Protein AF-A0ABD2PWR6-F1 (afdb_monomer)

Foldseek 3Di:
DAPVVVCVLLVADPQQFAAPVVLVVQCVVPPWLAAPPPPPPPLVVVLVVLCVQLQNVLLLVVLVVCVVLPVPVVSVVSVVLSVVLSVVQSVLQVVLVVVVVPPQDFFDWWGHRNDIDRDGLRSDGFRTKDKDDAFTFDSAKWQFQ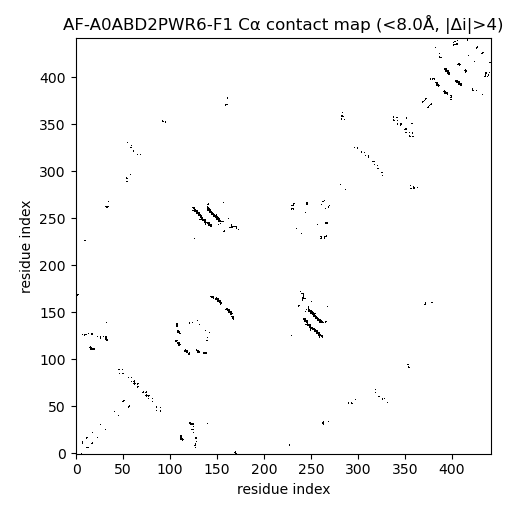FWDQWWWACCVPPVDLGTAGADNDDDDDDDPPPPPPPPPDDDDDDDDDDDDDDDDPVPPPPPPDDDDDDDDDPDPDPDDSDSDQDAEPPDDPNRCRRMRAGGIGTHDTMTMTGHRGGACRGPVNVVVVVVVVDDDDDAPVRVVVSVVSVVLVVVLVVQLVVLVVVCVVVVDDSPPRNVVSRPSCPSVVLQVVLVVLQVVCVVVVRHDSRSSVSVNVVPDPDDDFDVRVTVAVSADADQWDQFPVRWIWGWDDHHPDLPDIFIAGPPGDGDQQVVDPRSVVCVVVVVHPVSSHPPVVD

Structure (mmCIF, N/CA/C/O backbone):
data_AF-A0ABD2PWR6-F1
#
_entry.id   AF-A0ABD2PWR6-F1
#
loop_
_atom_site.group_PDB
_atom_site.id
_atom_site.type_symbol
_atom_site.label_atom_id
_atom_site.label_alt_id
_atom_site.label_comp_id
_atom_site.label_asym_id
_atom_site.label_entity_id
_atom_site.label_seq_id
_atom_site.pdbx_PDB_ins_code
_atom_site.Cartn_x
_atom_site.Cartn_y
_atom_site.Cartn_z
_atom_site.occupancy
_atom_site.B_iso_or_equiv
_atom_site.auth_seq_id
_atom_site.auth_comp_id
_atom_site.auth_asym_id
_atom_site.auth_atom_id
_atom_site.pdbx_PDB_model_num
ATOM 1 N N . MET A 1 1 ? 3.244 -17.817 -21.883 1.00 71.00 1 MET A N 1
ATOM 2 C CA . MET A 1 1 ? 2.394 -18.194 -23.034 1.00 71.00 1 MET A CA 1
ATOM 3 C C . MET A 1 1 ? 2.859 -17.439 -24.273 1.00 71.00 1 MET A C 1
ATOM 5 O O . MET A 1 1 ? 3.332 -16.309 -24.128 1.00 71.00 1 MET A O 1
ATOM 9 N N . GLU A 1 2 ? 2.781 -18.063 -25.450 1.00 84.00 2 GLU A N 1
ATOM 10 C CA . GLU A 1 2 ? 2.978 -17.372 -26.733 1.00 84.00 2 GLU A CA 1
ATOM 11 C C . GLU A 1 2 ? 1.879 -16.329 -26.954 1.00 84.00 2 GLU A C 1
ATOM 13 O O . GLU A 1 2 ? 0.750 -16.503 -26.493 1.00 84.00 2 GLU A O 1
ATOM 18 N N . VAL A 1 3 ? 2.227 -15.233 -27.629 1.00 85.12 3 VAL A N 1
ATOM 19 C CA . VAL A 1 3 ? 1.321 -14.093 -27.831 1.00 85.12 3 VAL A CA 1
ATOM 20 C C . VAL A 1 3 ? 0.128 -14.484 -28.699 1.00 85.12 3 VAL A C 1
ATOM 22 O O . VAL A 1 3 ? -0.995 -14.136 -28.363 1.00 85.12 3 VAL A O 1
ATOM 25 N N . GLU A 1 4 ? 0.343 -15.238 -29.776 1.00 85.25 4 GLU A N 1
ATOM 26 C CA . GLU A 1 4 ? -0.730 -15.624 -30.702 1.00 85.25 4 GLU A CA 1
ATOM 27 C C . GLU A 1 4 ? -1.814 -16.441 -29.997 1.00 85.25 4 GLU A C 1
ATOM 29 O O . GLU A 1 4 ? -3.000 -16.137 -30.103 1.00 85.25 4 GLU A O 1
ATOM 34 N N . LYS A 1 5 ? -1.392 -17.410 -29.178 1.00 85.31 5 LYS A N 1
ATOM 35 C CA . LYS A 1 5 ? -2.297 -18.231 -28.370 1.00 85.31 5 LYS A CA 1
ATOM 36 C C . LYS A 1 5 ? -3.044 -17.404 -27.314 1.00 85.31 5 LYS A C 1
ATOM 38 O O . LYS A 1 5 ? -4.180 -17.713 -26.968 1.00 85.31 5 LYS A O 1
ATOM 43 N N . LEU A 1 6 ? -2.399 -16.374 -26.767 1.00 85.38 6 LEU A N 1
ATOM 44 C CA . LEU A 1 6 ? -3.029 -15.462 -25.813 1.00 85.38 6 LEU A CA 1
ATOM 45 C C . LEU A 1 6 ? -4.101 -14.602 -26.493 1.00 85.38 6 LEU A C 1
ATOM 47 O O . LEU A 1 6 ? -5.206 -14.467 -25.977 1.00 85.38 6 LEU A O 1
ATOM 51 N N . LEU A 1 7 ? -3.778 -14.032 -27.651 1.00 85.88 7 LEU A N 1
ATOM 52 C CA . LEU A 1 7 ? -4.695 -13.202 -28.426 1.00 85.88 7 LEU A CA 1
ATOM 53 C C . LEU A 1 7 ? -5.899 -14.003 -28.924 1.00 85.88 7 LEU A C 1
ATOM 55 O O . LEU A 1 7 ? -7.017 -13.497 -28.872 1.00 85.88 7 LEU A O 1
ATOM 59 N N . SER A 1 8 ? -5.696 -15.265 -29.324 1.00 85.81 8 SER A N 1
ATOM 60 C CA . SER A 1 8 ? -6.804 -16.156 -29.673 1.00 85.81 8 SER A CA 1
ATOM 61 C C . SER A 1 8 ? -7.697 -16.450 -28.468 1.00 85.81 8 SER A C 1
ATOM 63 O O . SER A 1 8 ? -8.913 -16.394 -28.596 1.00 85.81 8 SER A O 1
ATOM 65 N N . GLN A 1 9 ? -7.111 -16.696 -27.289 1.00 85.88 9 GLN A N 1
ATOM 66 C CA . GLN A 1 9 ? -7.873 -16.950 -26.061 1.00 85.88 9 GLN A CA 1
ATOM 67 C C . GLN A 1 9 ? -8.667 -15.719 -25.598 1.00 85.88 9 GLN A C 1
ATOM 69 O O . GLN A 1 9 ? -9.780 -15.852 -25.103 1.00 85.88 9 GLN A O 1
ATOM 74 N N . LEU A 1 10 ? -8.111 -14.517 -25.767 1.00 83.19 10 LEU A N 1
ATOM 75 C CA . LEU A 1 10 ? -8.797 -13.264 -25.442 1.00 83.19 10 LEU A CA 1
ATOM 76 C C . LEU A 1 10 ? -9.732 -12.784 -26.564 1.00 83.19 10 LEU A C 1
ATOM 78 O O . LEU A 1 10 ? -10.417 -11.779 -26.369 1.00 83.19 10 LEU A O 1
ATOM 82 N N . GLN A 1 11 ? -9.765 -13.477 -27.708 1.00 86.06 11 GLN A N 1
ATOM 83 C CA . GLN A 1 11 ? -10.518 -13.112 -28.912 1.00 86.06 11 GLN A CA 1
ATOM 84 C C . GLN A 1 11 ? -10.215 -11.680 -29.399 1.00 86.06 11 GLN A C 1
ATOM 86 O O . GLN A 1 11 ? -11.121 -10.910 -29.715 1.00 86.06 11 GLN A O 1
ATOM 91 N N . VAL A 1 12 ? -8.930 -11.300 -29.441 1.00 86.12 12 VAL A N 1
ATOM 92 C CA . VAL A 1 12 ? -8.485 -9.942 -29.816 1.00 86.12 12 VAL A CA 1
ATOM 93 C C . VAL A 1 12 ? -7.499 -9.977 -30.973 1.00 86.12 12 VAL A C 1
ATOM 95 O O . VAL A 1 12 ? -6.598 -10.811 -31.022 1.00 86.12 12 VAL A O 1
ATOM 98 N N . ASN A 1 13 ? -7.623 -9.017 -31.888 1.00 86.81 13 ASN A N 1
ATOM 99 C CA . ASN A 1 13 ? -6.647 -8.794 -32.947 1.00 86.81 13 ASN A CA 1
ATOM 100 C C . ASN A 1 13 ? -5.615 -7.735 -32.519 1.00 86.81 13 ASN A C 1
ATOM 102 O O . ASN A 1 13 ? -5.978 -6.609 -32.180 1.00 86.81 13 ASN A O 1
ATOM 106 N N . ALA A 1 14 ? -4.324 -8.078 -32.588 1.00 82.50 14 ALA A N 1
ATOM 107 C CA . ALA A 1 14 ? -3.214 -7.198 -32.208 1.00 82.50 14 ALA A CA 1
ATOM 108 C C . ALA A 1 14 ? -3.158 -5.867 -32.980 1.00 82.50 14 ALA A C 1
ATOM 110 O O . ALA A 1 14 ? -2.628 -4.884 -32.465 1.00 82.50 14 ALA A O 1
ATOM 111 N N . ALA A 1 15 ? -3.651 -5.837 -34.222 1.00 82.38 15 ALA A N 1
ATOM 112 C CA . ALA A 1 15 ? -3.580 -4.655 -35.076 1.00 82.38 15 ALA A CA 1
ATOM 113 C C . ALA A 1 15 ? -4.737 -3.682 -34.826 1.00 82.38 15 ALA A C 1
ATOM 115 O O . ALA A 1 15 ? -4.520 -2.476 -34.798 1.00 82.38 15 ALA A O 1
ATOM 116 N N . THR A 1 16 ? -5.954 -4.198 -34.642 1.00 81.25 16 THR A N 1
ATOM 117 C CA . THR A 1 16 ? -7.168 -3.374 -34.535 1.00 81.25 16 THR A CA 1
ATOM 118 C C . THR A 1 16 ? -7.608 -3.124 -33.095 1.00 81.25 16 THR A C 1
ATOM 120 O O . THR A 1 16 ? -8.357 -2.180 -32.851 1.00 81.25 16 THR A O 1
ATOM 123 N N . GLY A 1 17 ? -7.154 -3.945 -32.144 1.00 86.12 17 GLY A N 1
ATOM 124 C CA . GLY A 1 17 ? -7.643 -3.927 -30.768 1.00 86.12 17 GLY A CA 1
ATOM 125 C C . GLY A 1 17 ? -9.054 -4.499 -30.633 1.00 86.12 17 GLY A C 1
ATOM 126 O O . GLY A 1 17 ? -9.553 -5.194 -31.524 1.00 86.12 17 GLY A O 1
ATOM 127 N N . LEU A 1 18 ? -9.671 -4.222 -29.485 1.00 87.31 18 LEU A N 1
ATOM 128 C CA . LEU A 1 18 ? -11.036 -4.624 -29.150 1.00 87.31 18 LEU A CA 1
ATOM 129 C C . LEU A 1 18 ? -12.055 -3.627 -29.735 1.00 87.31 18 LEU A C 1
ATOM 131 O O . LEU A 1 18 ? -11.746 -2.441 -29.884 1.00 87.31 18 LEU A O 1
ATOM 135 N N . SER A 1 19 ? -13.272 -4.093 -30.032 1.00 86.69 19 SER A N 1
ATOM 136 C CA . SER A 1 19 ? -14.377 -3.212 -30.434 1.00 86.69 19 SER A CA 1
ATOM 137 C C . SER A 1 19 ? -15.024 -2.530 -29.231 1.00 86.69 19 SER A C 1
ATOM 139 O O . SER A 1 19 ? -15.039 -3.090 -28.130 1.00 86.69 19 SER A O 1
ATOM 141 N N . PHE A 1 20 ? -15.618 -1.345 -29.424 1.00 84.06 20 PHE A N 1
ATOM 142 C CA . PHE A 1 20 ? -16.332 -0.652 -28.339 1.00 84.06 20 PHE A CA 1
ATOM 143 C C . PHE A 1 20 ? -17.447 -1.494 -27.711 1.00 84.06 20 PHE A C 1
ATOM 145 O O . PHE A 1 20 ? -17.578 -1.525 -26.489 1.00 84.06 20 PHE A O 1
ATOM 152 N N . SER A 1 21 ? -18.230 -2.202 -28.529 1.00 85.88 21 SER A N 1
ATOM 153 C CA . SER A 1 21 ? -19.324 -3.058 -28.056 1.00 85.88 21 SER A CA 1
ATOM 154 C C . SER A 1 21 ? -18.829 -4.202 -27.176 1.00 85.88 21 SER A C 1
ATOM 156 O O . SER A 1 21 ? -19.421 -4.483 -26.134 1.00 85.88 21 SER A O 1
ATOM 158 N N . GLU A 1 22 ? -17.723 -4.833 -27.569 1.00 86.94 22 GLU A N 1
ATOM 159 C CA . GLU A 1 22 ? -17.145 -5.948 -26.823 1.00 86.94 22 GLU A CA 1
ATOM 160 C C . GLU A 1 22 ? -16.489 -5.452 -25.531 1.00 86.94 22 GLU A C 1
ATOM 162 O O . GLU A 1 22 ? -16.667 -6.046 -24.468 1.00 86.94 22 GLU A O 1
ATOM 167 N N . ALA A 1 23 ? -15.815 -4.299 -25.585 1.00 85.62 23 ALA A N 1
ATOM 168 C CA . ALA A 1 23 ? -15.259 -3.653 -24.403 1.00 85.62 23 ALA A CA 1
ATOM 169 C C . ALA A 1 23 ? -16.344 -3.309 -23.369 1.00 85.62 23 ALA A C 1
ATOM 171 O O . ALA A 1 23 ? -16.172 -3.563 -22.175 1.00 85.62 23 ALA A O 1
ATOM 172 N N . SER A 1 24 ? -17.483 -2.767 -23.815 1.00 86.12 24 SER A N 1
ATOM 173 C CA . SER A 1 24 ? -18.626 -2.481 -22.943 1.00 86.12 24 SER A CA 1
ATOM 174 C C . SER A 1 24 ? -19.229 -3.749 -22.338 1.00 86.12 24 SER A C 1
ATOM 176 O O . SER A 1 24 ? -19.554 -3.748 -21.152 1.00 86.12 24 SER A O 1
ATOM 178 N N . ASN A 1 25 ? -19.331 -4.838 -23.106 1.00 88.31 25 ASN A N 1
ATOM 179 C CA . ASN A 1 25 ? -19.823 -6.122 -22.603 1.00 88.31 25 ASN A CA 1
ATOM 180 C C . ASN A 1 25 ? -18.889 -6.697 -21.523 1.00 88.31 25 ASN A C 1
ATOM 182 O O . ASN A 1 25 ? -19.319 -7.042 -20.422 1.00 88.31 25 ASN A O 1
ATOM 186 N N . ARG A 1 26 ? -17.574 -6.693 -21.778 1.00 88.25 26 ARG A N 1
ATOM 187 C CA . ARG A 1 26 ? -16.565 -7.111 -20.791 1.00 88.25 26 ARG A CA 1
ATOM 188 C C . ARG A 1 26 ? -16.587 -6.249 -19.537 1.00 88.25 26 ARG A C 1
ATOM 190 O O . ARG A 1 26 ? -16.414 -6.777 -18.445 1.00 88.25 26 ARG A O 1
ATOM 197 N N . ARG A 1 27 ? -16.859 -4.950 -19.661 1.00 85.31 27 ARG A N 1
ATOM 198 C CA . ARG A 1 27 ? -16.969 -4.046 -18.508 1.00 85.31 27 ARG A CA 1
ATOM 199 C C . ARG A 1 27 ? -18.150 -4.392 -17.604 1.00 85.31 27 ARG A C 1
ATOM 201 O O . ARG A 1 27 ? -18.018 -4.289 -16.390 1.00 85.31 27 ARG A O 1
ATOM 208 N N . LEU A 1 28 ? -19.281 -4.817 -18.170 1.00 85.19 28 LEU A N 1
ATOM 209 C CA . LEU A 1 28 ? -20.427 -5.279 -17.379 1.00 85.19 28 LEU A CA 1
ATOM 210 C C . LEU A 1 28 ? -20.108 -6.571 -16.614 1.00 85.19 28 LEU A C 1
ATOM 212 O O . LEU A 1 28 ? -20.571 -6.736 -15.490 1.00 85.19 28 LEU A O 1
ATOM 216 N N . ASN A 1 29 ? -19.287 -7.449 -17.197 1.00 83.94 29 ASN A N 1
ATOM 217 C CA . ASN A 1 29 ? -18.927 -8.733 -16.593 1.00 83.94 29 ASN A CA 1
ATOM 218 C C . ASN A 1 29 ? -17.791 -8.623 -15.559 1.00 83.94 29 ASN A C 1
ATOM 220 O O . ASN A 1 29 ? -17.844 -9.289 -14.528 1.00 83.94 29 ASN A O 1
ATOM 224 N N . PHE A 1 30 ? -16.768 -7.800 -15.819 1.00 80.50 30 PHE A N 1
ATOM 225 C CA . PHE A 1 30 ? -15.568 -7.685 -14.972 1.00 80.50 30 PHE A CA 1
ATOM 226 C C . PHE A 1 30 ? -15.567 -6.486 -14.029 1.00 80.50 30 PHE A C 1
ATOM 228 O O . PHE A 1 30 ? -14.764 -6.441 -13.100 1.00 80.50 30 PHE A O 1
ATOM 235 N N . GLY A 1 31 ? -16.459 -5.523 -14.250 1.00 84.69 31 GLY A N 1
ATOM 236 C CA . GLY A 1 31 ? -16.447 -4.257 -13.533 1.00 84.69 31 GLY A CA 1
ATOM 237 C C . GLY A 1 31 ? -15.340 -3.306 -14.013 1.00 84.69 31 GLY A C 1
ATOM 238 O O . GLY A 1 31 ? -14.605 -3.602 -14.960 1.00 84.69 31 GLY A O 1
ATOM 239 N N . PRO A 1 32 ? -15.250 -2.116 -13.399 1.00 85.44 32 PRO A N 1
ATOM 240 C CA . PRO A 1 32 ? -14.227 -1.132 -13.727 1.00 85.44 32 PRO A CA 1
ATOM 241 C C . PRO A 1 32 ? -12.838 -1.580 -13.251 1.00 85.44 32 PRO A C 1
ATOM 243 O O . PRO A 1 32 ? -12.698 -2.263 -12.236 1.00 85.44 32 PRO A O 1
ATOM 246 N N . ASN A 1 33 ? -11.794 -1.117 -13.939 1.00 85.50 33 ASN A N 1
ATOM 247 C CA . ASN A 1 33 ? -10.403 -1.248 -13.504 1.00 85.50 33 ASN A CA 1
ATOM 248 C C . ASN A 1 33 ? -10.085 -0.233 -12.384 1.00 85.50 33 ASN A C 1
ATOM 250 O O . ASN A 1 33 ? -9.230 0.640 -12.521 1.00 85.50 33 ASN A O 1
ATOM 254 N N . GLU A 1 34 ? -10.824 -0.316 -11.280 1.00 78.88 34 GLU A N 1
ATOM 255 C CA . GLU A 1 34 ? -10.586 0.455 -10.063 1.00 78.88 34 GLU A CA 1
ATOM 256 C C . GLU A 1 34 ? -10.528 -0.480 -8.862 1.00 78.88 34 GLU A C 1
ATOM 258 O O . GLU A 1 34 ? -11.227 -1.494 -8.790 1.00 78.88 34 GLU A O 1
ATOM 263 N N . PHE A 1 35 ? -9.695 -0.123 -7.889 1.00 72.12 35 PHE A N 1
ATOM 264 C CA . PHE A 1 35 ? -9.773 -0.764 -6.592 1.00 72.12 35 PHE A CA 1
ATOM 265 C C . PHE A 1 35 ? -11.030 -0.285 -5.891 1.00 72.12 35 PHE A C 1
ATOM 267 O O . PHE A 1 35 ? -11.226 0.911 -5.675 1.00 72.12 35 PHE A O 1
ATOM 274 N N . ASP A 1 36 ? -11.855 -1.253 -5.531 1.00 63.31 36 ASP A N 1
ATOM 275 C CA . ASP A 1 36 ? -12.927 -1.082 -4.573 1.00 63.31 36 ASP A CA 1
ATOM 276 C C . ASP A 1 36 ? -12.268 -0.701 -3.243 1.00 63.31 36 ASP A C 1
ATOM 278 O O . ASP A 1 36 ? -11.733 -1.542 -2.516 1.00 63.31 36 ASP A O 1
ATOM 282 N N . VAL A 1 37 ? -12.169 0.601 -2.985 1.00 58.56 37 VAL A N 1
ATOM 283 C CA . VAL A 1 37 ? -11.879 1.085 -1.642 1.00 58.56 37 VAL A CA 1
ATOM 284 C C . VAL A 1 37 ? -13.108 0.667 -0.865 1.00 58.56 37 VAL A C 1
ATOM 286 O O . VAL A 1 37 ? -14.157 1.271 -1.072 1.00 58.56 37 VAL A O 1
ATOM 289 N N . SER A 1 38 ? -12.979 -0.432 -0.108 1.00 55.88 38 SER A N 1
ATOM 290 C CA . SER A 1 38 ? -14.027 -1.023 0.726 1.00 55.88 38 SER A CA 1
ATOM 291 C C . SER A 1 38 ? -14.976 0.071 1.177 1.00 55.88 38 SER A C 1
ATOM 293 O O . SER A 1 38 ? -14.479 1.017 1.795 1.00 55.88 38 SER A O 1
ATOM 295 N N . GLU A 1 39 ? -16.261 -0.032 0.805 1.00 51.94 39 GLU A N 1
ATOM 296 C CA . GLU A 1 39 ? -17.281 0.968 1.129 1.00 51.94 39 GLU A CA 1
ATOM 297 C C . GLU A 1 39 ? -16.999 1.499 2.527 1.00 51.94 39 GLU A C 1
ATOM 299 O O . GLU A 1 39 ? -17.039 0.727 3.491 1.00 51.94 39 GLU A O 1
ATOM 304 N N . ASP A 1 40 ? -16.603 2.774 2.616 1.00 56.12 40 ASP A N 1
ATOM 305 C CA . ASP A 1 40 ? -16.341 3.400 3.898 1.00 56.12 40 ASP A CA 1
ATOM 306 C C . ASP A 1 40 ? -17.536 3.078 4.775 1.00 56.12 40 ASP A C 1
ATOM 308 O O . ASP A 1 40 ? -18.660 3.477 4.449 1.00 56.12 40 ASP A O 1
ATOM 312 N N . GLU A 1 41 ? -17.316 2.321 5.857 1.00 60.31 41 GLU A N 1
ATOM 313 C CA . GLU A 1 41 ? -18.384 2.120 6.818 1.00 60.31 41 GLU A CA 1
ATOM 314 C C . GLU A 1 41 ? -18.955 3.500 7.107 1.00 60.31 41 GLU A C 1
ATOM 316 O O . GLU A 1 41 ? -18.185 4.431 7.400 1.00 60.31 41 GLU A O 1
ATOM 321 N N . PRO A 1 42 ? -20.275 3.678 6.943 1.00 74.44 42 PRO A N 1
ATOM 322 C CA . PRO A 1 42 ? -20.822 5.009 6.916 1.00 74.44 42 PRO A CA 1
ATOM 323 C C . PRO A 1 42 ? -20.447 5.675 8.233 1.00 74.44 42 PRO A C 1
ATOM 325 O O . PRO A 1 42 ? -20.505 5.047 9.288 1.00 74.44 42 PRO A O 1
ATOM 328 N N . GLN A 1 43 ? -19.993 6.924 8.175 1.00 72.25 43 GLN A N 1
ATOM 329 C CA . GLN A 1 43 ? -19.281 7.570 9.286 1.00 72.25 43 GLN A CA 1
ATOM 330 C C . GLN A 1 43 ? -20.040 7.495 10.627 1.00 72.25 43 GLN A C 1
ATOM 332 O O . GLN A 1 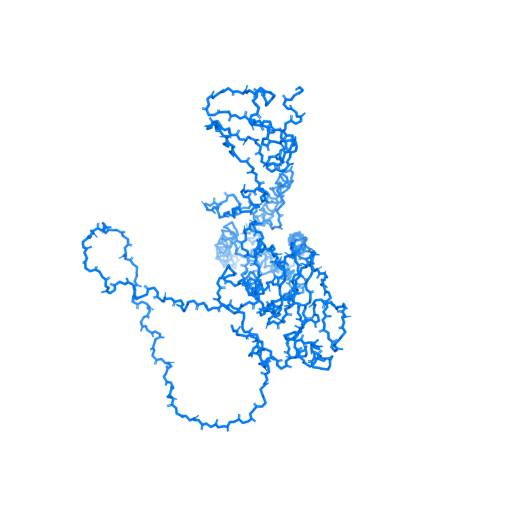43 ? -19.434 7.406 11.693 1.00 72.25 43 GLN A O 1
ATOM 337 N N . TRP A 1 44 ? -21.375 7.456 10.577 1.00 77.31 44 TRP A N 1
ATOM 338 C CA . TRP A 1 44 ? -22.242 7.263 11.739 1.00 77.31 44 TRP A CA 1
ATOM 339 C C . TRP A 1 44 ? -22.113 5.872 12.391 1.00 77.31 44 TRP A C 1
ATOM 341 O O . TRP A 1 44 ? -22.240 5.762 13.608 1.00 77.31 44 TRP A O 1
ATOM 351 N N . LYS A 1 45 ? -21.830 4.814 11.621 1.00 79.12 45 LYS A N 1
ATOM 352 C CA . LYS A 1 45 ? -21.566 3.456 12.116 1.00 79.12 45 LYS A CA 1
ATOM 353 C C . LYS A 1 45 ? -20.220 3.396 12.836 1.00 79.12 45 LYS A C 1
ATOM 355 O O . LYS A 1 45 ? -20.189 2.938 13.973 1.00 79.12 45 LYS A O 1
ATOM 360 N N . LYS A 1 46 ? -19.162 3.982 12.257 1.00 72.94 46 LYS A N 1
ATOM 361 C CA . LYS A 1 46 ? -17.854 4.126 12.931 1.00 72.94 46 LYS A CA 1
ATOM 362 C C . LYS A 1 46 ? -17.987 4.887 14.260 1.00 72.94 46 LYS A C 1
ATOM 364 O O . LYS A 1 46 ? -17.382 4.510 15.258 1.00 72.94 46 LYS A O 1
ATOM 369 N N . PHE A 1 47 ? -18.818 5.934 14.294 1.00 77.38 47 PHE A N 1
ATOM 370 C CA . PHE A 1 47 ? -19.146 6.656 15.529 1.00 77.38 47 PHE A CA 1
ATOM 371 C C . PHE A 1 47 ? -19.899 5.780 16.547 1.00 77.38 47 PHE A C 1
ATOM 373 O O . PHE A 1 47 ? -19.568 5.794 17.730 1.00 77.38 47 PHE A O 1
ATOM 380 N N . LEU A 1 48 ? -20.883 4.988 16.104 1.00 79.31 48 LEU A N 1
ATOM 381 C CA . LEU A 1 48 ? -21.628 4.056 16.962 1.00 79.31 48 LEU A CA 1
ATOM 382 C C . LEU A 1 48 ? -20.759 2.925 17.517 1.00 79.31 48 LEU A C 1
ATOM 384 O O . LEU A 1 48 ? -20.972 2.492 18.648 1.00 79.31 48 LEU A O 1
ATOM 388 N N . ASP A 1 49 ? -19.777 2.451 16.755 1.00 76.12 49 ASP A N 1
ATOM 389 C CA . ASP A 1 49 ? -18.876 1.394 17.208 1.00 76.12 49 ASP A CA 1
ATOM 390 C C . ASP A 1 49 ? -17.996 1.838 18.385 1.00 76.12 49 ASP A C 1
ATOM 392 O O . ASP A 1 49 ? -17.634 1.003 19.216 1.00 76.12 49 ASP A O 1
ATOM 396 N N . GLN A 1 50 ? -17.770 3.146 18.561 1.00 72.25 50 GLN A N 1
ATOM 397 C CA . GLN A 1 50 ? -17.130 3.696 19.761 1.00 72.25 50 GLN A CA 1
ATOM 398 C C . GLN A 1 50 ? -17.931 3.370 21.036 1.00 72.25 50 GLN A C 1
ATOM 400 O O . GLN A 1 50 ? -17.353 3.084 22.081 1.00 72.25 50 GLN A O 1
ATOM 405 N N . PHE A 1 51 ? -19.267 3.325 20.963 1.00 78.44 51 PHE A N 1
ATOM 406 C CA . PHE A 1 51 ? -20.115 3.011 22.120 1.00 78.44 51 PHE A CA 1
ATOM 407 C C . PHE A 1 51 ? -20.048 1.541 22.542 1.00 78.44 51 PHE A C 1
ATOM 409 O O . PHE A 1 51 ? -20.519 1.208 23.627 1.00 78.44 51 PHE A O 1
ATOM 416 N N . LYS A 1 52 ? -19.465 0.658 21.719 1.00 77.88 52 LYS A N 1
ATOM 417 C CA . LYS A 1 52 ? -19.260 -0.759 22.060 1.00 77.88 52 LYS A CA 1
ATOM 418 C C . LYS A 1 52 ? -18.007 -0.994 22.905 1.00 77.88 52 LYS A C 1
ATOM 420 O O . LYS A 1 52 ? -17.782 -2.122 23.343 1.00 77.88 52 LYS A O 1
ATOM 425 N N . GLU A 1 53 ? -17.179 0.027 23.137 1.00 75.31 53 GLU A N 1
ATOM 426 C CA . GLU A 1 53 ? -15.995 -0.124 23.980 1.00 75.31 53 GLU A CA 1
ATOM 427 C C . GLU A 1 53 ? -16.404 -0.467 25.426 1.00 75.31 53 GLU A C 1
ATOM 429 O O . GLU A 1 53 ? -17.259 0.217 25.996 1.00 75.31 53 GLU A O 1
ATOM 434 N N . PRO A 1 54 ? -15.799 -1.493 26.063 1.00 71.62 54 PRO A N 1
ATOM 435 C CA . PRO A 1 54 ? -16.232 -1.988 27.374 1.00 71.62 54 PRO A CA 1
ATOM 436 C C . PRO A 1 54 ? -16.313 -0.905 28.457 1.00 71.62 54 PRO A C 1
ATOM 438 O O . PRO A 1 54 ? -17.215 -0.924 29.290 1.00 71.62 54 PRO A O 1
ATOM 441 N N . MET A 1 55 ? -15.390 0.064 28.431 1.00 71.00 55 MET A N 1
ATOM 442 C CA . MET A 1 55 ? -15.377 1.180 29.381 1.00 71.00 55 MET A CA 1
ATOM 443 C C . MET A 1 55 ? -16.502 2.192 29.126 1.00 71.00 55 MET A C 1
ATOM 445 O O . MET A 1 55 ? -17.071 2.715 30.082 1.00 71.00 55 MET A O 1
ATOM 449 N N . ILE A 1 56 ? -16.858 2.449 27.861 1.00 78.31 56 ILE A N 1
ATOM 450 C CA . ILE A 1 56 ? -17.966 3.349 27.509 1.00 78.31 56 ILE A CA 1
ATOM 451 C C . ILE A 1 56 ? -19.305 2.688 27.837 1.00 78.31 56 ILE A C 1
ATOM 453 O O . ILE A 1 56 ? -20.171 3.346 28.406 1.00 78.31 56 ILE A O 1
ATOM 457 N N . LEU A 1 57 ? -19.458 1.385 27.578 1.00 77.19 57 LEU A N 1
ATOM 458 C CA . LEU A 1 57 ? -20.647 0.625 27.982 1.00 77.19 57 LEU A CA 1
ATOM 459 C C . LEU A 1 57 ? -20.884 0.678 29.494 1.00 77.19 57 LEU A C 1
ATOM 461 O O . LEU A 1 57 ? -22.023 0.815 29.935 1.00 77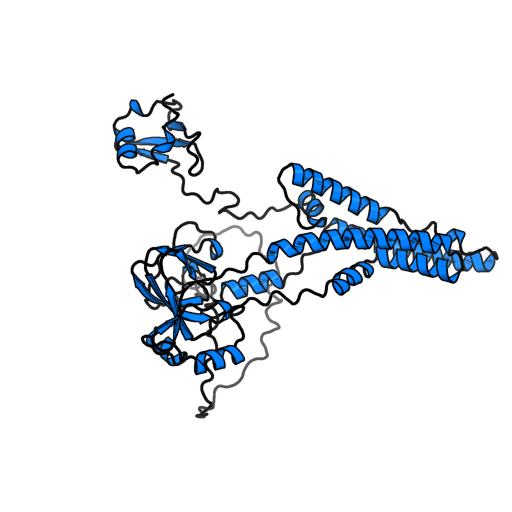.19 57 LEU A O 1
ATOM 465 N N . LEU A 1 58 ? -19.815 0.604 30.288 1.00 72.69 58 LEU A N 1
ATOM 466 C CA . LEU A 1 58 ? -19.895 0.708 31.742 1.00 72.69 58 LEU A CA 1
ATOM 467 C C . LEU A 1 58 ? -20.349 2.109 32.193 1.00 72.69 58 LEU A C 1
ATOM 469 O O . LEU A 1 58 ? -21.242 2.222 33.032 1.00 72.69 58 LEU A O 1
ATOM 473 N N . LEU A 1 59 ? -19.793 3.172 31.602 1.00 76.75 59 LEU A N 1
ATOM 474 C CA . LEU A 1 59 ? -20.216 4.553 31.871 1.00 76.75 59 LEU A CA 1
ATOM 475 C C . LEU A 1 59 ? -21.668 4.805 31.438 1.00 76.75 59 LEU A C 1
ATOM 477 O O . LEU A 1 59 ? -22.432 5.440 32.162 1.00 76.75 59 LEU A O 1
ATOM 481 N N . LEU A 1 60 ? -22.075 4.261 30.289 1.00 81.38 60 LEU A N 1
ATOM 482 C CA . LEU A 1 60 ? -23.450 4.335 29.798 1.00 81.38 60 LEU A CA 1
ATOM 483 C C . LEU A 1 60 ? -24.416 3.591 30.735 1.00 81.38 60 LEU A C 1
ATOM 485 O O . LEU A 1 60 ? -25.510 4.080 31.009 1.00 81.38 60 LEU A O 1
ATOM 489 N N . GLY A 1 61 ? -23.990 2.441 31.270 1.00 79.19 61 GLY A N 1
ATOM 490 C CA . GLY A 1 61 ? -24.711 1.704 32.306 1.00 79.19 61 GLY A CA 1
ATOM 491 C C . GLY A 1 61 ? -24.901 2.525 33.585 1.00 79.19 61 GLY A C 1
ATOM 492 O O . GLY A 1 61 ? -26.007 2.559 34.117 1.00 79.19 61 GLY A O 1
ATOM 493 N N . SER A 1 62 ? -23.864 3.244 34.029 1.00 77.19 62 SER A N 1
ATOM 494 C CA . SER A 1 62 ? -23.943 4.168 35.173 1.00 77.19 62 SER A CA 1
ATOM 495 C C . SER A 1 62 ? -24.954 5.292 34.932 1.00 77.19 62 SER A C 1
ATOM 497 O O . SER A 1 62 ? -25.879 5.482 35.721 1.00 77.19 62 SER A O 1
ATOM 499 N N . ALA A 1 63 ? -24.856 5.973 33.783 1.00 82.56 63 ALA A N 1
ATOM 500 C CA . ALA A 1 63 ? -25.779 7.045 33.412 1.00 82.56 63 ALA A CA 1
ATOM 501 C C . ALA A 1 63 ? -27.240 6.565 33.346 1.00 82.56 63 ALA A C 1
ATOM 503 O O . ALA A 1 63 ? -28.143 7.270 33.798 1.00 82.56 63 ALA A O 1
ATOM 504 N N . ALA A 1 64 ? -27.481 5.358 32.819 1.00 82.69 64 ALA A N 1
ATOM 505 C CA . ALA A 1 64 ? -28.813 4.763 32.760 1.00 82.69 64 ALA A CA 1
ATOM 506 C C . ALA A 1 64 ? -29.381 4.472 34.158 1.00 82.69 64 ALA A C 1
ATOM 508 O O . ALA A 1 64 ? -30.545 4.775 34.418 1.00 82.69 64 ALA A O 1
ATOM 509 N N . VAL A 1 65 ? -28.565 3.929 35.068 1.00 77.31 65 VAL A N 1
ATOM 510 C CA . VAL A 1 65 ? -28.969 3.679 36.460 1.00 77.31 65 VAL A CA 1
ATOM 511 C C . VAL A 1 65 ? -29.308 4.993 37.172 1.00 77.31 65 VAL A C 1
ATOM 513 O O . VAL A 1 65 ? -30.383 5.088 37.762 1.00 77.31 65 VAL A O 1
ATOM 516 N N . SER A 1 66 ? -28.475 6.030 37.050 1.00 79.25 66 SER A N 1
ATOM 517 C CA . SER A 1 66 ? -28.746 7.348 37.649 1.00 79.25 66 SER A CA 1
ATOM 518 C C . SER A 1 66 ? -30.038 7.980 37.120 1.00 79.25 66 SER A C 1
ATOM 520 O O . SER A 1 66 ? -30.799 8.580 37.880 1.00 79.25 66 SER A O 1
ATOM 522 N N . LEU A 1 67 ? -30.344 7.779 35.834 1.00 81.75 67 LEU A N 1
ATOM 523 C CA . LEU A 1 67 ? -31.568 8.285 35.214 1.00 81.75 67 LEU A CA 1
ATOM 524 C C . LEU A 1 67 ? -32.822 7.528 35.679 1.00 81.75 67 LEU A C 1
ATOM 526 O O . LEU A 1 67 ? -33.845 8.160 35.937 1.00 81.75 67 LEU A O 1
ATOM 530 N N . ILE A 1 68 ? -32.740 6.201 35.847 1.00 78.94 68 ILE A N 1
ATOM 531 C CA . ILE A 1 68 ? -33.832 5.379 36.406 1.00 78.94 68 ILE A CA 1
ATOM 532 C C . ILE A 1 68 ? -34.171 5.815 37.836 1.00 78.94 68 ILE A C 1
ATOM 534 O O . ILE A 1 68 ? -35.335 5.767 38.234 1.00 78.94 68 ILE A O 1
ATOM 538 N N . ILE A 1 69 ? -33.171 6.245 38.606 1.00 70.88 69 ILE A N 1
ATOM 539 C CA . ILE A 1 69 ? -33.356 6.622 40.010 1.00 70.88 69 ILE A CA 1
ATOM 540 C C . ILE A 1 69 ? -33.818 8.090 40.167 1.00 70.88 69 ILE A C 1
ATOM 542 O O . ILE A 1 69 ? -34.301 8.475 41.229 1.00 70.88 69 ILE A O 1
ATOM 546 N N . GLY A 1 70 ? -33.777 8.891 39.097 1.00 75.75 70 GLY A N 1
ATOM 547 C CA . GLY A 1 70 ? -34.290 10.267 39.076 1.00 75.75 70 GLY A CA 1
ATOM 548 C C . GLY A 1 70 ? -33.247 11.355 39.363 1.00 75.75 70 GLY A C 1
ATOM 549 O O . GLY A 1 70 ? -33.600 12.533 39.386 1.00 75.75 70 GLY A O 1
ATOM 550 N N . GLU A 1 71 ? -31.970 10.992 39.511 1.00 78.94 71 GLU A N 1
ATOM 551 C CA . GLU A 1 71 ? -30.839 11.922 39.666 1.00 78.94 71 GLU A CA 1
ATOM 552 C C . GLU A 1 71 ? -30.388 12.442 38.291 1.00 78.94 71 GLU A C 1
ATOM 554 O O . GLU A 1 71 ? -29.364 12.053 37.721 1.00 78.94 71 GLU A O 1
ATOM 559 N N . VAL A 1 72 ? -31.202 13.329 37.713 1.00 82.94 72 VAL A N 1
ATOM 560 C CA . VAL A 1 72 ? -30.974 13.876 36.364 1.00 82.94 72 VAL A CA 1
ATOM 561 C C . VAL A 1 72 ? -29.684 14.692 36.251 1.00 82.94 72 VAL A C 1
ATOM 563 O O . VAL A 1 72 ? -29.099 14.735 35.171 1.00 82.94 72 VAL A O 1
ATOM 566 N N . HIS A 1 73 ? -29.213 15.314 37.335 1.00 81.00 73 HIS A N 1
ATOM 567 C CA . HIS A 1 73 ? -27.979 16.110 37.326 1.00 81.00 73 HIS A CA 1
ATOM 568 C C . HIS A 1 73 ? -26.717 15.245 37.182 1.00 81.00 73 HIS A C 1
ATOM 570 O O . HIS A 1 73 ? -25.825 15.581 36.395 1.00 81.00 73 HIS A O 1
ATOM 576 N N . ASP A 1 74 ? -26.672 14.104 37.866 1.00 77.12 74 ASP A N 1
ATOM 577 C CA . ASP A 1 74 ? -25.553 13.162 37.792 1.00 77.12 74 ASP A CA 1
ATOM 578 C C . ASP A 1 74 ? -25.539 12.443 36.440 1.00 77.12 74 ASP A C 1
ATOM 580 O O . ASP A 1 74 ? -24.513 12.398 35.756 1.00 77.12 74 ASP A O 1
ATOM 584 N N . ALA A 1 75 ? -26.708 11.971 35.989 1.00 80.50 75 ALA A N 1
ATOM 585 C CA . ALA A 1 75 ? -26.856 11.353 34.674 1.00 80.50 75 ALA A CA 1
ATOM 586 C C . ALA A 1 75 ? -26.444 12.309 33.537 1.00 80.50 75 ALA A C 1
ATOM 588 O O . ALA A 1 75 ? -25.755 11.898 32.600 1.00 80.50 75 ALA A O 1
ATOM 589 N N . ALA A 1 76 ? -26.815 13.593 33.632 1.00 86.19 76 ALA A N 1
ATOM 590 C CA . ALA A 1 76 ? -26.431 14.608 32.652 1.00 86.19 76 ALA A CA 1
ATOM 591 C C . ALA A 1 76 ? -24.913 14.849 32.619 1.00 86.19 76 ALA A C 1
ATOM 593 O O . ALA A 1 76 ? -24.343 15.008 31.538 1.00 86.19 76 ALA A O 1
ATOM 594 N N . SER A 1 77 ? -24.251 14.835 33.778 1.00 83.31 77 SER A N 1
ATOM 595 C CA . SER A 1 77 ? -22.800 15.033 33.878 1.00 83.31 77 SER A CA 1
ATOM 596 C C . SER A 1 77 ? -22.021 13.888 33.218 1.00 83.31 77 SER A C 1
ATOM 598 O O . SER A 1 77 ? -21.120 14.136 32.412 1.00 83.31 77 SER A O 1
ATOM 600 N N . ILE A 1 78 ? -22.422 12.638 33.476 1.00 82.25 78 ILE A N 1
ATOM 601 C CA . ILE A 1 78 ? -21.809 11.444 32.869 1.00 82.25 78 ILE A CA 1
ATOM 602 C C . ILE A 1 78 ? -22.059 11.423 31.354 1.00 82.25 78 ILE A C 1
ATOM 604 O O . ILE A 1 78 ? -21.134 11.210 30.566 1.00 82.25 78 ILE A O 1
ATOM 608 N N . ALA A 1 79 ? -23.292 11.703 30.919 1.00 84.25 79 ALA A N 1
ATOM 609 C CA . ALA A 1 79 ? -23.637 11.748 29.499 1.00 84.25 79 ALA A CA 1
ATOM 610 C C . ALA A 1 79 ? -22.830 12.815 28.733 1.00 84.25 79 ALA A C 1
ATOM 612 O O . ALA A 1 79 ? -22.365 12.565 27.615 1.00 84.25 79 ALA A O 1
ATOM 613 N N . LEU A 1 80 ? -22.612 13.987 29.342 1.00 86.38 80 LEU A N 1
ATOM 614 C CA . LEU A 1 80 ? -21.785 15.048 28.768 1.00 86.38 80 LEU A CA 1
ATOM 615 C C . LEU A 1 80 ? -20.324 14.600 28.608 1.00 86.38 80 LEU A C 1
ATOM 617 O O . LEU A 1 80 ? -19.741 14.792 27.538 1.00 86.38 80 LEU A O 1
ATOM 621 N N . ALA A 1 81 ? -19.746 13.962 29.629 1.00 81.56 81 ALA A N 1
ATOM 622 C CA . ALA A 1 81 ? -18.377 13.451 29.578 1.00 81.56 81 ALA A CA 1
ATOM 623 C C . ALA A 1 81 ? -18.192 12.398 28.468 1.00 81.56 81 ALA A C 1
ATOM 625 O O . ALA A 1 81 ? -17.265 12.516 27.661 1.00 81.56 81 ALA A O 1
ATOM 626 N N . ILE A 1 82 ? -19.106 11.422 28.365 1.00 83.06 82 ILE A N 1
ATOM 627 C CA . ILE A 1 82 ? -19.084 10.394 27.306 1.00 83.06 82 ILE A CA 1
ATOM 628 C C . ILE A 1 82 ? -19.149 11.044 25.922 1.00 83.06 82 ILE A C 1
ATOM 630 O O . ILE A 1 82 ? -18.375 10.685 25.033 1.00 83.06 82 ILE A O 1
ATOM 634 N N . THR A 1 83 ? -20.039 12.023 25.740 1.00 84.12 83 THR A N 1
ATOM 635 C CA . THR A 1 83 ? -20.222 12.713 24.456 1.00 84.12 83 THR A CA 1
ATOM 636 C C . THR A 1 83 ? -18.940 13.422 24.017 1.00 84.12 83 THR A C 1
ATOM 638 O O . THR A 1 83 ? -18.539 13.305 22.857 1.00 84.12 83 THR A O 1
ATOM 641 N N . ILE A 1 84 ? -18.254 14.110 24.938 1.00 83.69 84 ILE A N 1
ATOM 642 C CA . ILE A 1 84 ? -16.979 14.785 24.655 1.00 83.69 84 ILE A CA 1
ATOM 643 C C . ILE A 1 84 ? -15.909 13.763 24.251 1.00 83.69 84 ILE A C 1
ATOM 645 O O . ILE A 1 84 ? -15.259 13.939 23.221 1.00 83.69 84 ILE A O 1
ATOM 649 N N . VAL A 1 85 ? -15.750 12.680 25.018 1.00 77.19 85 VAL A N 1
ATOM 650 C CA . VAL A 1 85 ? -14.741 11.643 24.743 1.00 77.19 85 VAL A CA 1
ATOM 651 C C . VAL A 1 85 ? -14.989 10.966 23.394 1.00 77.19 85 VAL A C 1
ATOM 653 O O . VAL A 1 85 ? -14.058 10.866 22.594 1.00 77.19 85 VAL A O 1
ATOM 656 N N . CYS A 1 86 ? -16.234 10.576 23.097 1.00 79.69 86 CYS A N 1
ATOM 657 C CA . CYS A 1 86 ? -16.591 9.947 21.822 1.00 79.69 86 CYS A CA 1
ATOM 658 C C . CYS A 1 86 ? -16.364 10.894 20.638 1.00 79.69 86 CYS A C 1
ATOM 660 O O . CYS A 1 86 ? -15.840 10.481 19.606 1.00 79.69 86 CYS A O 1
ATOM 662 N N . THR A 1 87 ? -16.704 12.177 20.791 1.00 82.31 87 THR A N 1
ATOM 663 C CA . THR A 1 87 ? -16.505 13.184 19.737 1.00 82.31 87 THR A CA 1
ATOM 664 C C . THR A 1 87 ? -15.020 13.414 19.458 1.00 82.31 87 THR A C 1
ATOM 666 O O . THR A 1 87 ? -14.610 13.449 18.298 1.00 82.31 87 THR A O 1
ATOM 669 N N . VAL A 1 88 ? -14.193 13.536 20.503 1.00 76.50 88 VAL A N 1
ATOM 670 C CA . VAL A 1 88 ? -12.737 13.697 20.363 1.00 76.50 88 VAL A CA 1
ATOM 671 C C . VAL A 1 88 ? -12.119 12.473 19.683 1.00 76.50 88 VAL A C 1
ATOM 673 O O . VAL A 1 88 ? -11.364 12.641 18.725 1.00 76.50 88 VAL A O 1
ATOM 676 N N . ALA A 1 89 ? -12.483 11.262 20.116 1.00 70.12 89 ALA A N 1
ATOM 677 C CA . ALA A 1 89 ? -12.012 10.016 19.510 1.00 70.12 89 ALA A CA 1
ATOM 678 C C . ALA A 1 89 ? -12.420 9.899 18.028 1.00 70.12 89 ALA A C 1
ATOM 680 O O . ALA A 1 89 ? -11.600 9.565 17.171 1.00 70.12 89 ALA A O 1
ATOM 681 N N . PHE A 1 90 ? -13.663 10.261 17.695 1.00 75.06 90 PHE A N 1
ATOM 682 C CA . PHE A 1 90 ? -14.172 10.227 16.325 1.00 75.06 90 PHE A CA 1
ATOM 683 C C . PHE A 1 90 ? -13.465 11.225 15.397 1.00 75.06 90 PHE A C 1
ATOM 685 O O . PHE A 1 90 ? -13.004 10.844 14.320 1.00 75.06 90 PHE A O 1
ATOM 692 N N . ILE A 1 91 ? -13.314 12.489 15.820 1.00 72.25 91 ILE A N 1
ATOM 693 C CA . ILE A 1 91 ? -12.598 13.519 15.042 1.00 72.25 91 ILE A CA 1
ATOM 694 C C . ILE A 1 91 ? -11.156 13.077 14.754 1.00 72.25 91 ILE A C 1
ATOM 696 O O . ILE A 1 91 ? -10.627 13.328 13.668 1.00 72.25 91 ILE A O 1
ATOM 700 N N . GLN A 1 92 ? -10.517 12.410 15.717 1.00 64.31 92 GLN A N 1
ATOM 701 C CA . GLN A 1 92 ? -9.153 11.906 15.574 1.00 64.31 92 GLN A CA 1
ATOM 702 C C . GLN A 1 92 ? -9.051 10.766 14.556 1.00 64.31 92 GLN A C 1
ATOM 704 O O . GLN A 1 92 ? -8.109 10.761 13.765 1.00 64.31 92 GLN A O 1
ATOM 709 N N . ASN A 1 93 ? -10.018 9.845 14.531 1.00 63.44 93 ASN A N 1
ATOM 710 C CA . ASN A 1 93 ? -10.046 8.756 13.551 1.00 63.44 93 ASN A CA 1
ATOM 711 C C . ASN A 1 93 ? -10.335 9.271 12.130 1.00 63.44 93 ASN A C 1
ATOM 713 O O . ASN A 1 93 ? -9.673 8.858 11.179 1.00 63.44 93 ASN A O 1
ATOM 717 N N . TYR A 1 94 ? -11.243 10.242 11.994 1.00 63.31 94 TYR A N 1
ATOM 718 C CA . TYR A 1 94 ? -11.666 10.776 10.698 1.00 63.31 94 TYR A CA 1
ATOM 719 C C . TYR A 1 94 ? -10.549 11.500 9.923 1.00 63.31 94 TYR A C 1
ATOM 721 O O . TYR A 1 94 ? -10.423 11.357 8.706 1.00 63.31 94 TYR A O 1
ATOM 729 N N . ARG A 1 95 ? -9.688 12.269 10.607 1.00 58.62 95 ARG A N 1
ATOM 730 C CA . ARG A 1 95 ? -8.618 13.039 9.937 1.00 58.62 95 ARG A CA 1
ATOM 731 C C . ARG A 1 95 ? -7.563 12.148 9.264 1.00 58.62 95 ARG A C 1
ATOM 733 O O . ARG A 1 95 ? -6.853 12.613 8.373 1.00 58.62 95 ARG A O 1
ATOM 740 N N . SER A 1 96 ? -7.455 10.892 9.680 1.00 52.06 96 SER A N 1
ATOM 741 C CA . SER A 1 96 ? -6.368 9.997 9.281 1.00 52.06 96 SER A CA 1
ATOM 742 C C . SER A 1 96 ? -6.674 9.144 8.054 1.00 52.06 96 SER A C 1
ATOM 744 O O . SER A 1 96 ? -5.737 8.698 7.391 1.00 52.06 96 SER A O 1
ATOM 746 N N . GLU A 1 97 ? -7.954 8.970 7.721 1.00 56.53 97 GLU A N 1
ATOM 747 C CA . GLU A 1 97 ? -8.416 8.202 6.555 1.00 56.53 97 GLU A CA 1
ATOM 748 C C . GLU A 1 97 ? -8.319 9.017 5.255 1.00 56.53 97 GLU A C 1
ATOM 750 O O . GLU A 1 97 ? -7.844 8.518 4.236 1.00 56.53 97 GLU A O 1
ATOM 755 N N . LYS A 1 98 ? -8.608 10.323 5.315 1.00 47.09 98 LYS A N 1
ATOM 756 C CA . LYS A 1 98 ? -8.643 11.231 4.150 1.00 47.09 98 LYS A CA 1
ATOM 757 C C . LYS A 1 98 ? -7.306 11.392 3.399 1.00 47.09 98 LYS A C 1
ATOM 759 O O . LYS A 1 98 ? -7.268 11.908 2.288 1.00 47.09 98 LYS A O 1
ATOM 764 N N . ALA A 1 99 ? -6.190 10.965 3.992 1.00 42.28 99 ALA A N 1
ATOM 765 C CA . ALA A 1 99 ? -4.872 10.994 3.352 1.00 42.28 99 ALA A CA 1
ATOM 766 C C . ALA A 1 99 ? -4.646 9.842 2.350 1.00 42.28 99 ALA A C 1
ATOM 768 O O . ALA A 1 99 ? -3.672 9.885 1.603 1.00 42.28 99 ALA A O 1
ATOM 769 N N . LEU A 1 100 ? -5.488 8.801 2.368 1.00 45.38 100 LEU A N 1
ATOM 770 C CA . LEU A 1 100 ? -5.361 7.633 1.487 1.00 45.38 100 LEU A CA 1
ATOM 771 C C . LEU A 1 100 ? -6.079 7.837 0.138 1.00 45.38 100 LEU A C 1
ATOM 773 O O . LEU A 1 100 ? -5.685 7.250 -0.864 1.00 45.38 100 LEU A O 1
ATOM 777 N N . GLU A 1 101 ? -7.091 8.710 0.099 1.00 48.41 101 GLU A N 1
ATOM 778 C CA . GLU A 1 101 ? -7.941 8.962 -1.077 1.00 48.41 101 GLU A CA 1
ATOM 779 C C . GLU A 1 101 ? -7.222 9.706 -2.217 1.00 48.41 101 GLU A C 1
ATOM 781 O O . GLU A 1 101 ? -7.626 9.630 -3.377 1.00 48.41 101 GLU A O 1
ATOM 786 N N . SER A 1 102 ? -6.128 10.411 -1.919 1.00 39.84 102 SER A N 1
ATOM 787 C CA . SER A 1 102 ? -5.418 11.274 -2.874 1.00 39.84 102 SER A CA 1
ATOM 788 C C . SER A 1 102 ? -4.521 10.533 -3.879 1.00 39.84 102 SER A C 1
ATOM 790 O O . SER A 1 102 ? -3.734 11.168 -4.575 1.00 39.84 102 SER A O 1
ATOM 792 N N . LEU A 1 103 ? -4.608 9.202 -3.958 1.00 42.53 103 LEU A N 1
ATOM 793 C CA . LEU A 1 103 ? -3.799 8.356 -4.847 1.00 42.53 103 LEU A CA 1
ATOM 794 C C . LEU A 1 103 ? -4.568 7.853 -6.085 1.00 42.53 103 LEU A C 1
ATOM 796 O O . LEU A 1 103 ? -4.143 6.895 -6.725 1.00 42.53 103 LEU A O 1
ATOM 800 N N . LYS A 1 104 ? -5.680 8.499 -6.465 1.00 40.41 104 LYS A N 1
ATOM 801 C CA . LYS A 1 104 ? -6.332 8.259 -7.764 1.00 40.41 104 LYS A CA 1
ATOM 802 C C . LYS A 1 104 ? -5.566 8.994 -8.872 1.00 40.41 104 LYS A C 1
ATOM 804 O O . LYS A 1 104 ? -5.587 10.219 -8.934 1.00 40.41 104 LYS A O 1
ATOM 809 N N . MET A 1 105 ? -4.874 8.242 -9.726 1.00 48.34 105 MET A N 1
ATOM 810 C CA . MET A 1 105 ? -4.056 8.758 -10.833 1.00 48.34 105 MET A CA 1
ATOM 811 C C . MET A 1 105 ? -4.733 8.487 -12.192 1.00 48.34 105 MET A C 1
ATOM 813 O O . MET A 1 105 ? -5.269 7.403 -12.404 1.00 48.34 105 MET A O 1
ATOM 817 N N . LEU A 1 106 ? -4.687 9.463 -13.109 1.00 39.84 106 LEU A N 1
ATOM 818 C CA . LEU A 1 106 ? -5.135 9.384 -14.518 1.00 39.84 106 LEU A CA 1
ATOM 819 C C . LEU A 1 106 ? -3.950 9.038 -15.437 1.00 39.84 106 LEU A C 1
ATOM 821 O O . LEU A 1 106 ? -2.862 9.559 -15.192 1.00 39.84 106 LEU A O 1
ATOM 825 N N . MET A 1 107 ? -4.122 8.164 -16.449 1.00 55.25 107 MET A N 1
ATOM 826 C CA . MET A 1 107 ? -3.001 7.524 -17.186 1.00 55.25 107 MET A CA 1
ATOM 827 C C . MET A 1 107 ? -3.351 7.146 -18.680 1.00 55.25 107 MET A C 1
ATOM 829 O O . MET A 1 107 ? -4.439 7.521 -19.113 1.00 55.25 107 MET A O 1
ATOM 833 N N . PRO A 1 108 ? -2.454 6.482 -19.469 1.00 53.53 108 PRO A N 1
ATOM 834 C CA . PRO A 1 108 ? -2.121 6.708 -20.905 1.00 53.53 108 PRO A CA 1
ATOM 835 C C . PRO A 1 108 ? -3.150 6.310 -21.997 1.00 53.53 108 PRO A C 1
ATOM 837 O O . PRO A 1 108 ? -4.130 5.622 -21.702 1.00 53.53 108 PRO A O 1
ATOM 840 N N . PRO A 1 109 ? -2.914 6.697 -23.280 1.00 51.91 109 PRO A N 1
ATOM 841 C CA . PRO A 1 109 ? -3.761 6.351 -24.434 1.00 51.91 109 PRO A CA 1
ATOM 842 C C . PRO A 1 109 ? -3.838 4.846 -24.761 1.00 51.91 109 PRO A C 1
ATOM 844 O O . PRO A 1 109 ? -2.854 4.111 -24.677 1.00 51.91 109 PRO A O 1
ATOM 847 N N . ASN A 1 110 ? -5.005 4.406 -25.244 1.00 58.72 110 ASN A N 1
ATOM 848 C CA . ASN A 1 110 ? -5.324 3.016 -25.600 1.00 58.72 110 ASN A CA 1
ATOM 849 C C . ASN A 1 110 ? -5.737 2.880 -27.079 1.00 58.72 110 ASN A C 1
ATOM 851 O O . ASN A 1 110 ? -6.085 3.865 -27.730 1.00 58.72 110 ASN A O 1
ATOM 855 N N . LEU A 1 111 ? -5.734 1.656 -27.618 1.00 52.03 111 LEU A N 1
ATOM 856 C CA . LEU A 1 111 ? -6.148 1.354 -28.995 1.00 52.03 111 LEU A CA 1
ATOM 857 C C . LEU A 1 111 ? -7.459 0.544 -29.010 1.00 52.03 111 LEU A C 1
ATOM 859 O O . LEU A 1 111 ? -7.489 -0.598 -28.545 1.00 52.03 111 LEU A O 1
ATOM 863 N N . ARG A 1 112 ? -8.525 1.117 -29.585 1.00 72.94 112 ARG A N 1
ATOM 864 C CA . ARG A 1 112 ? -9.821 0.452 -29.837 1.00 72.94 112 ARG A CA 1
ATOM 865 C C . ARG A 1 112 ? -10.322 0.798 -31.237 1.00 72.94 112 ARG A C 1
ATOM 867 O O . ARG A 1 112 ? -10.145 1.929 -31.682 1.00 72.94 112 ARG A O 1
ATOM 874 N N . ASP A 1 113 ? -10.924 -0.168 -31.931 1.00 56.97 113 ASP A N 1
ATOM 875 C CA . ASP A 1 113 ? -11.440 -0.004 -33.303 1.00 56.97 113 ASP A CA 1
ATOM 876 C C . ASP A 1 113 ? -10.451 0.693 -34.265 1.00 56.97 113 ASP A C 1
ATOM 878 O O . ASP A 1 113 ? -10.807 1.584 -35.038 1.00 56.97 113 ASP A O 1
ATOM 882 N N . ASN A 1 114 ? -9.179 0.276 -34.215 1.00 65.94 114 ASN A N 1
ATOM 883 C CA . ASN A 1 114 ? -8.087 0.769 -35.065 1.00 65.94 114 ASN A CA 1
ATOM 884 C C . ASN A 1 114 ? -7.746 2.269 -34.899 1.00 65.94 114 ASN A C 1
ATOM 886 O O . ASN A 1 114 ? -6.983 2.815 -35.696 1.00 65.94 114 ASN A O 1
ATOM 890 N N . ASN A 1 115 ? -8.279 2.928 -33.863 1.00 68.75 115 ASN A N 1
ATOM 891 C CA . ASN A 1 115 ? -8.006 4.323 -33.530 1.00 68.75 115 ASN A CA 1
ATOM 892 C C . ASN A 1 115 ? -7.403 4.450 -32.128 1.00 68.75 115 ASN A C 1
ATOM 894 O O . ASN A 1 115 ? -7.776 3.743 -31.188 1.00 68.75 115 ASN A O 1
ATOM 898 N N . LEU A 1 116 ? -6.453 5.378 -31.992 1.00 73.06 116 LEU A N 1
ATOM 899 C CA . LEU A 1 116 ? -5.893 5.742 -30.696 1.00 73.06 116 LEU A CA 1
ATOM 900 C C . LEU A 1 116 ? -6.877 6.648 -29.969 1.00 73.06 116 LEU A C 1
ATOM 902 O O . LEU A 1 116 ? -7.233 7.719 -30.461 1.00 73.06 116 LEU A O 1
ATOM 906 N N . HIS A 1 117 ? -7.296 6.209 -28.793 1.00 73.75 117 HIS A N 1
ATOM 907 C CA . HIS A 1 117 ? -8.225 6.923 -27.942 1.00 73.75 117 HIS A CA 1
ATOM 908 C C . HIS A 1 117 ? -7.655 7.032 -26.527 1.00 73.75 117 HIS A C 1
ATOM 910 O O . HIS A 1 117 ? -7.252 6.040 -25.918 1.00 73.75 117 HIS A O 1
ATOM 916 N N . GLU A 1 118 ? -7.654 8.243 -25.980 1.00 70.31 118 GLU A N 1
ATOM 917 C CA . GLU A 1 118 ? -7.375 8.471 -24.563 1.00 70.31 118 GLU A CA 1
ATOM 918 C C . GLU A 1 118 ? -8.635 8.169 -23.746 1.00 70.31 118 GLU A C 1
ATOM 920 O O . GLU A 1 118 ? -9.673 8.806 -23.927 1.00 70.31 118 GLU A O 1
ATOM 925 N N . PHE A 1 119 ? -8.548 7.177 -22.859 1.00 69.06 119 PHE A N 1
ATOM 926 C CA . PHE A 1 119 ? -9.620 6.779 -21.945 1.00 69.06 119 PHE A CA 1
ATOM 927 C C . PHE A 1 119 ? -9.121 6.796 -20.507 1.00 69.06 119 PHE A C 1
ATOM 929 O O . PHE A 1 119 ? -7.923 6.705 -20.253 1.00 69.06 119 PHE A O 1
ATOM 936 N N . ASN A 1 120 ? -10.052 6.856 -19.555 1.00 74.38 120 ASN A N 1
ATOM 937 C CA . ASN A 1 120 ? -9.707 6.679 -18.152 1.00 74.38 120 ASN A CA 1
ATOM 938 C C . ASN A 1 120 ? -9.185 5.247 -17.911 1.00 74.38 120 ASN A C 1
ATOM 940 O O . ASN A 1 120 ? -9.701 4.289 -18.481 1.00 74.38 120 ASN A O 1
ATOM 944 N N . ALA A 1 121 ? -8.188 5.071 -17.043 1.00 78.12 121 ALA A N 1
ATOM 945 C CA . ALA A 1 121 ? -7.660 3.749 -16.709 1.00 78.12 121 ALA A CA 1
ATOM 946 C C . ALA A 1 121 ? -8.742 2.823 -16.126 1.00 78.12 121 ALA A C 1
ATOM 948 O O . ALA A 1 121 ? -8.678 1.617 -16.344 1.00 78.12 121 ALA A O 1
ATOM 949 N N . SER A 1 122 ? -9.759 3.387 -15.463 1.00 81.31 122 SER A N 1
ATOM 950 C CA . SER A 1 122 ? -10.919 2.664 -14.923 1.00 81.31 122 SER A CA 1
ATOM 951 C C . SER A 1 122 ? -11.785 1.980 -15.977 1.00 81.31 122 SER A C 1
ATOM 953 O O . SER A 1 122 ? -12.541 1.056 -15.678 1.00 81.31 122 SER A O 1
ATOM 955 N N . GLU A 1 123 ? -11.661 2.414 -17.226 1.00 84.50 123 GLU A N 1
ATOM 956 C CA . GLU A 1 123 ? -12.420 1.916 -18.360 1.00 84.50 123 GLU A CA 1
ATOM 957 C C . GLU A 1 123 ? -11.770 0.722 -19.072 1.00 84.50 123 GLU A C 1
ATOM 959 O O . GLU A 1 123 ? -12.378 0.164 -19.999 1.00 84.50 123 GLU A O 1
ATOM 964 N N . LEU A 1 124 ? -10.560 0.342 -18.659 1.00 87.31 124 LEU A N 1
ATOM 965 C CA . LEU A 1 124 ? -9.817 -0.776 -19.227 1.00 87.31 124 LEU A CA 1
ATOM 966 C C . LEU A 1 124 ? -10.439 -2.117 -18.860 1.00 87.31 124 LEU A C 1
ATOM 968 O O . LEU A 1 124 ? -10.846 -2.346 -17.720 1.00 87.31 124 LEU A O 1
ATOM 972 N N . VAL A 1 125 ? -10.453 -3.022 -19.833 1.00 89.75 125 VAL A N 1
ATOM 973 C CA . VAL A 1 125 ? -10.923 -4.397 -19.670 1.00 89.75 125 VAL A CA 1
ATOM 974 C C . VAL A 1 125 ? -9.882 -5.390 -20.195 1.00 89.75 125 VAL A C 1
ATOM 976 O O . VAL A 1 125 ? -9.082 -5.042 -21.069 1.00 89.75 125 VAL A O 1
ATOM 979 N N . PRO A 1 126 ? -9.882 -6.645 -19.706 1.00 90.50 126 PRO A N 1
ATOM 980 C CA . PRO A 1 126 ? -9.035 -7.694 -20.264 1.00 90.50 126 PRO A CA 1
ATOM 981 C C . PRO A 1 126 ? -9.223 -7.830 -21.782 1.00 90.50 126 PRO A C 1
ATOM 983 O O . PRO A 1 126 ? -10.344 -7.966 -22.280 1.00 90.50 126 PRO A O 1
ATOM 986 N N . GLY A 1 127 ? -8.113 -7.800 -22.518 1.00 87.31 127 GLY A N 1
ATOM 987 C CA . GLY A 1 127 ? -8.078 -7.798 -23.980 1.00 87.31 127 GLY A CA 1
ATOM 988 C C . GLY A 1 127 ? -7.861 -6.430 -24.632 1.00 87.31 127 GLY A C 1
ATOM 989 O O . GLY A 1 127 ? -7.535 -6.395 -25.814 1.00 87.31 127 GLY A O 1
ATOM 990 N N . ASP A 1 128 ? -7.973 -5.310 -23.912 1.00 89.56 128 ASP A N 1
ATOM 991 C CA . ASP A 1 128 ? -7.602 -4.011 -24.487 1.00 89.56 128 ASP A CA 1
ATOM 992 C C . ASP A 1 128 ? -6.113 -3.970 -24.863 1.00 89.56 128 ASP A C 1
ATOM 994 O O . ASP A 1 128 ? -5.271 -4.597 -24.215 1.00 89.56 128 ASP A O 1
ATOM 998 N N . ILE A 1 129 ? -5.779 -3.209 -25.907 1.00 90.38 129 ILE A N 1
ATOM 999 C CA . ILE A 1 129 ? -4.391 -2.965 -26.303 1.00 90.38 129 ILE A CA 1
ATOM 1000 C C . ILE A 1 129 ? -3.980 -1.588 -25.804 1.00 90.38 129 ILE A C 1
ATOM 1002 O O . ILE A 1 129 ? -4.568 -0.571 -26.174 1.00 90.38 129 ILE A O 1
ATOM 1006 N N . VAL A 1 130 ? -2.934 -1.570 -24.988 1.00 90.25 130 VAL A N 1
ATOM 1007 C CA . VAL A 1 130 ? -2.357 -0.358 -24.410 1.00 90.25 130 VAL A CA 1
ATOM 1008 C C . VAL A 1 130 ? -1.030 -0.078 -25.095 1.00 90.25 130 VAL A C 1
ATOM 1010 O O . VAL A 1 130 ? -0.217 -0.989 -25.300 1.00 90.25 130 VAL A O 1
ATOM 1013 N N . ILE A 1 131 ? -0.810 1.187 -25.447 1.00 90.69 131 ILE A N 1
ATOM 1014 C CA . ILE A 1 131 ? 0.460 1.656 -25.994 1.00 90.69 131 ILE A CA 1
ATOM 1015 C C . ILE A 1 131 ? 1.175 2.438 -24.905 1.00 90.69 131 ILE A C 1
ATOM 1017 O O . ILE A 1 131 ? 0.615 3.353 -24.313 1.00 90.69 131 ILE A O 1
ATOM 1021 N N . LEU A 1 132 ? 2.417 2.053 -24.649 1.00 91.19 132 LEU A N 1
ATOM 1022 C CA . LEU A 1 132 ? 3.258 2.631 -23.619 1.00 91.19 132 LEU A CA 1
ATOM 1023 C C . LEU A 1 132 ? 4.368 3.463 -24.253 1.00 91.19 132 LEU A C 1
ATOM 1025 O O . LEU A 1 132 ? 5.083 2.992 -25.146 1.00 91.19 132 LEU A O 1
ATOM 1029 N N . SER A 1 133 ? 4.537 4.675 -23.738 1.00 90.44 133 SER A N 1
ATOM 1030 C CA . SER A 1 133 ? 5.640 5.578 -24.041 1.00 90.44 133 SER A CA 1
ATOM 1031 C C . SER A 1 133 ? 6.355 6.019 -22.767 1.00 90.44 133 SER A C 1
ATOM 1033 O O . SER A 1 133 ? 5.889 5.815 -21.647 1.00 90.44 133 SER A O 1
ATOM 1035 N N . VAL A 1 134 ? 7.530 6.619 -22.938 1.00 91.12 134 VAL A N 1
ATOM 1036 C CA . VAL A 1 134 ? 8.319 7.153 -21.826 1.00 91.12 134 VAL A CA 1
ATOM 1037 C C . VAL A 1 134 ? 7.507 8.167 -21.019 1.00 91.12 134 VAL A C 1
ATOM 1039 O O . VAL A 1 134 ? 6.971 9.120 -21.577 1.00 91.12 134 VAL A O 1
ATOM 1042 N N . GLY A 1 135 ? 7.466 7.976 -19.700 1.00 85.88 135 GLY A N 1
ATOM 1043 C CA . GLY A 1 135 ? 6.696 8.804 -18.771 1.00 85.88 135 GLY A CA 1
ATOM 1044 C C . GLY A 1 135 ? 5.315 8.242 -18.431 1.00 85.88 135 GLY A C 1
ATOM 1045 O O . GLY A 1 135 ? 4.735 8.663 -17.429 1.00 85.88 135 GLY A O 1
ATOM 1046 N N . ASP A 1 136 ? 4.819 7.262 -19.188 1.00 87.56 136 ASP A N 1
ATOM 1047 C CA . ASP A 1 136 ? 3.537 6.630 -18.899 1.00 87.56 136 ASP A CA 1
ATOM 1048 C C . ASP A 1 136 ? 3.646 5.696 -17.696 1.00 87.56 136 ASP A C 1
ATOM 1050 O O . ASP A 1 136 ? 4.634 4.983 -17.496 1.00 87.56 136 ASP A O 1
ATOM 1054 N N . ARG A 1 137 ? 2.585 5.659 -16.896 1.00 87.81 137 ARG A N 1
ATOM 1055 C CA . ARG A 1 137 ? 2.391 4.615 -15.893 1.00 87.81 137 ARG A CA 1
ATOM 1056 C C . ARG A 1 137 ? 1.557 3.491 -16.485 1.00 87.81 137 ARG A C 1
ATOM 1058 O O . ARG A 1 137 ? 0.590 3.740 -17.201 1.00 87.81 137 ARG A O 1
ATOM 1065 N N . ILE A 1 138 ? 1.909 2.257 -16.154 1.00 90.06 138 ILE A N 1
ATOM 1066 C CA . ILE A 1 138 ? 1.220 1.072 -16.659 1.00 90.06 138 ILE A CA 1
ATOM 1067 C C . ILE A 1 138 ? -0.152 0.944 -15.959 1.00 90.06 138 ILE A C 1
ATOM 1069 O O . ILE A 1 138 ? -0.190 0.851 -14.730 1.00 90.06 138 ILE A O 1
ATOM 1073 N N . PRO A 1 139 ? -1.285 0.961 -16.690 1.00 87.31 139 PRO A N 1
ATOM 1074 C CA . PRO A 1 139 ? -2.618 1.125 -16.092 1.00 87.31 139 PRO A CA 1
ATOM 1075 C C . PRO A 1 139 ? -3.312 -0.159 -15.633 1.00 87.31 139 PRO A C 1
ATOM 1077 O O . PRO A 1 139 ? -4.255 -0.100 -14.847 1.00 87.31 139 PRO A O 1
ATOM 1080 N N . ALA A 1 140 ? -2.851 -1.306 -16.107 1.00 89.38 140 ALA A N 1
ATOM 1081 C CA . ALA A 1 140 ? -3.321 -2.638 -15.747 1.00 89.38 140 ALA A CA 1
ATOM 1082 C C . ALA A 1 140 ? -2.171 -3.620 -16.001 1.00 89.38 140 ALA A C 1
ATOM 1084 O O . ALA A 1 140 ? -1.176 -3.231 -16.611 1.00 89.38 140 ALA A O 1
ATOM 1085 N N . ASP A 1 141 ? -2.283 -4.879 -15.590 1.00 91.38 141 ASP A N 1
ATOM 1086 C CA . ASP A 1 141 ? -1.239 -5.842 -15.937 1.00 91.38 141 ASP A CA 1
ATOM 1087 C C . ASP A 1 141 ? -1.312 -6.167 -17.431 1.00 91.38 141 ASP A C 1
ATOM 1089 O O . ASP A 1 141 ? -2.359 -6.558 -17.960 1.00 91.38 141 ASP A O 1
ATOM 1093 N N . LEU A 1 142 ? -0.183 -5.999 -18.119 1.00 91.81 142 LEU A N 1
ATOM 1094 C CA . LEU A 1 142 ? -0.075 -6.134 -19.567 1.00 91.81 142 LEU A CA 1
ATOM 1095 C C . LEU A 1 142 ? 0.851 -7.283 -19.938 1.00 91.81 142 LEU A C 1
ATOM 1097 O O . LEU A 1 142 ? 1.994 -7.338 -19.487 1.00 91.81 142 LEU A O 1
ATOM 1101 N N . ARG A 1 143 ? 0.428 -8.135 -20.873 1.00 92.69 143 ARG A N 1
ATOM 1102 C CA . ARG A 1 143 ? 1.357 -9.001 -21.604 1.00 92.69 143 ARG A CA 1
ATOM 1103 C C . ARG A 1 143 ? 1.913 -8.233 -22.798 1.00 92.69 143 ARG A C 1
ATOM 1105 O O . ARG A 1 143 ? 1.190 -7.928 -23.744 1.00 92.69 143 ARG A O 1
ATOM 1112 N N . LEU A 1 144 ? 3.216 -7.979 -22.775 1.00 93.69 144 LEU A N 1
ATOM 1113 C CA . LEU A 1 144 ? 3.906 -7.207 -23.805 1.00 93.69 144 LEU A CA 1
ATOM 1114 C C . LEU A 1 144 ? 4.152 -8.042 -25.066 1.00 93.69 144 LEU A C 1
ATOM 1116 O O . LEU A 1 144 ? 4.770 -9.101 -24.997 1.00 93.69 144 LEU A O 1
ATOM 1120 N N . PHE A 1 145 ? 3.721 -7.579 -26.232 1.00 91.62 145 PHE A N 1
ATOM 1121 C CA . PHE A 1 145 ? 3.948 -8.307 -27.488 1.00 91.62 145 PHE A CA 1
ATOM 1122 C C . PHE A 1 145 ? 4.801 -7.543 -28.498 1.00 91.62 145 PHE A C 1
ATOM 1124 O O . PHE A 1 145 ? 5.385 -8.162 -29.383 1.00 91.62 145 PHE A O 1
ATOM 1131 N N . ASP A 1 146 ? 4.943 -6.234 -28.319 1.00 91.44 146 ASP A N 1
ATOM 1132 C CA . ASP A 1 146 ? 5.842 -5.384 -29.091 1.00 91.44 146 ASP A CA 1
ATOM 1133 C C . ASP A 1 146 ? 6.641 -4.522 -28.109 1.00 91.44 146 ASP A C 1
ATOM 1135 O O . ASP A 1 146 ? 6.057 -3.911 -27.214 1.00 91.44 146 ASP A O 1
ATOM 1139 N N . CYS A 1 147 ? 7.970 -4.530 -28.204 1.00 91.69 147 CYS A N 1
ATOM 1140 C CA . CYS A 1 147 ? 8.861 -3.833 -27.274 1.00 91.69 147 CYS A CA 1
ATOM 1141 C C . CYS A 1 147 ? 10.095 -3.322 -28.012 1.00 91.69 147 CYS A C 1
ATOM 1143 O O . CYS A 1 147 ? 10.813 -4.102 -28.635 1.00 91.69 147 CYS A O 1
ATOM 1145 N N . SER A 1 148 ? 10.384 -2.033 -27.860 1.00 93.50 148 SER A N 1
ATOM 1146 C CA . SER A 1 148 ? 11.598 -1.389 -28.360 1.00 93.50 148 SER A CA 1
ATOM 1147 C C . SER A 1 148 ? 12.324 -0.716 -27.198 1.00 93.50 148 SER A C 1
ATOM 1149 O O . SER A 1 148 ? 11.890 0.338 -26.740 1.00 93.50 148 SER A O 1
ATOM 1151 N N . ASP A 1 149 ? 13.391 -1.362 -26.708 1.00 91.56 149 ASP A N 1
ATOM 1152 C CA . ASP A 1 149 ? 14.219 -0.932 -25.560 1.00 91.56 149 ASP A CA 1
ATOM 1153 C C . ASP A 1 149 ? 13.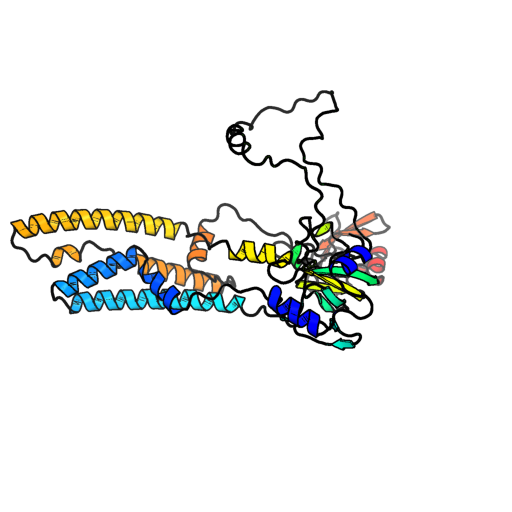400 -0.488 -24.331 1.00 91.56 149 ASP A C 1
ATOM 1155 O O . ASP A 1 149 ? 13.706 0.505 -23.672 1.00 91.56 149 ASP A O 1
ATOM 1159 N N . LEU A 1 150 ? 12.310 -1.213 -24.047 1.00 94.00 150 LEU A N 1
ATOM 1160 C CA . LEU A 1 150 ? 11.406 -0.877 -22.953 1.00 94.00 150 LEU A CA 1
ATOM 1161 C C . LEU A 1 150 ? 12.107 -1.077 -21.602 1.00 94.00 150 LEU A C 1
ATOM 1163 O O . LEU A 1 150 ? 12.545 -2.182 -21.267 1.00 94.00 150 LEU A O 1
ATOM 1167 N N . GLN A 1 151 ? 12.145 -0.013 -20.806 1.00 93.69 151 GLN A N 1
ATOM 1168 C CA . GLN A 1 151 ? 12.666 0.006 -19.444 1.00 93.69 151 GLN A CA 1
ATOM 1169 C C . GLN A 1 151 ? 11.583 0.506 -18.496 1.00 93.69 151 GLN A C 1
ATOM 1171 O O . GLN A 1 151 ? 11.030 1.591 -18.693 1.00 93.69 151 GLN A O 1
ATOM 1176 N N . VAL A 1 152 ? 11.289 -0.282 -17.465 1.00 91.94 152 VAL A N 1
ATOM 1177 C CA . VAL A 1 152 ? 10.218 -0.003 -16.504 1.00 91.94 152 VAL A CA 1
ATOM 1178 C C . VAL A 1 152 ? 10.794 0.066 -15.095 1.00 91.94 152 VAL A C 1
ATOM 1180 O O . VAL A 1 152 ? 11.578 -0.784 -14.684 1.00 91.94 152 VAL A O 1
ATOM 1183 N N . ASP A 1 153 ? 10.408 1.099 -14.360 1.00 89.75 153 ASP A N 1
ATOM 1184 C CA . ASP A 1 153 ? 10.699 1.276 -12.945 1.00 89.75 153 ASP A CA 1
ATOM 1185 C C . ASP A 1 153 ? 9.684 0.480 -12.119 1.00 89.75 153 ASP A C 1
ATOM 1187 O O . ASP A 1 153 ? 8.523 0.875 -11.960 1.00 89.75 153 ASP A O 1
ATOM 1191 N N . GLU A 1 154 ? 10.140 -0.670 -11.624 1.00 89.19 154 GLU A N 1
ATOM 1192 C CA . GLU A 1 154 ? 9.357 -1.599 -10.806 1.00 89.19 154 GLU A CA 1
ATOM 1193 C C . GLU A 1 154 ? 9.641 -1.439 -9.308 1.00 89.19 154 GLU A C 1
ATOM 1195 O O . GLU A 1 154 ? 9.285 -2.317 -8.518 1.00 89.19 154 GLU A O 1
ATOM 1200 N N . SER A 1 155 ? 10.246 -0.318 -8.893 1.00 82.56 155 SER A N 1
ATOM 1201 C CA . SER A 1 155 ? 10.586 -0.045 -7.488 1.00 82.56 155 SER A CA 1
ATOM 1202 C C . SER A 1 155 ? 9.367 -0.070 -6.566 1.00 82.56 155 SER A C 1
ATOM 1204 O O . SER A 1 155 ? 9.470 -0.480 -5.416 1.00 82.56 155 SER A O 1
ATOM 1206 N N . THR A 1 156 ? 8.187 0.296 -7.078 1.00 78.69 156 THR A N 1
ATOM 1207 C CA . THR A 1 156 ? 6.927 0.272 -6.313 1.00 78.69 156 THR A CA 1
ATOM 1208 C C . THR A 1 156 ? 6.477 -1.150 -5.957 1.00 78.69 156 THR A C 1
ATOM 1210 O O . THR A 1 156 ? 5.806 -1.332 -4.946 1.00 78.69 156 THR A O 1
ATOM 1213 N N . LEU A 1 157 ? 6.838 -2.152 -6.767 1.00 78.50 157 LEU A N 1
ATOM 1214 C CA . LEU A 1 157 ? 6.449 -3.552 -6.559 1.00 78.50 157 LEU A CA 1
ATOM 1215 C C . LEU A 1 157 ? 7.579 -4.388 -5.943 1.00 78.50 157 LEU A C 1
ATOM 1217 O O . LEU A 1 157 ? 7.319 -5.279 -5.142 1.00 78.50 157 LEU A O 1
ATOM 1221 N N . THR A 1 158 ? 8.825 -4.115 -6.331 1.00 82.19 158 THR A N 1
ATOM 1222 C CA . THR A 1 158 ? 9.996 -4.934 -5.972 1.00 82.19 158 THR A CA 1
ATOM 1223 C C . THR A 1 158 ? 10.917 -4.284 -4.944 1.00 82.19 158 THR A C 1
ATOM 1225 O O . THR A 1 158 ? 11.737 -4.970 -4.342 1.00 82.19 158 THR A O 1
ATOM 1228 N N . GLY A 1 159 ? 10.822 -2.966 -4.753 1.00 80.00 159 GLY A N 1
ATOM 1229 C CA . GLY A 1 159 ? 11.758 -2.210 -3.923 1.00 80.00 159 GLY A CA 1
ATOM 1230 C C . GLY A 1 159 ? 13.159 -2.058 -4.527 1.00 80.00 159 GLY A C 1
ATOM 1231 O O . GLY A 1 159 ? 14.052 -1.556 -3.848 1.00 80.00 159 GLY A O 1
ATOM 1232 N N . GLU A 1 160 ? 13.397 -2.468 -5.775 1.00 82.75 160 GLU A N 1
ATOM 1233 C CA . GLU A 1 160 ? 14.694 -2.289 -6.439 1.00 82.75 160 GLU A CA 1
ATOM 1234 C C . GLU A 1 160 ? 14.718 -1.020 -7.304 1.00 82.75 160 GLU A C 1
ATOM 1236 O O . GLU A 1 160 ? 13.714 -0.633 -7.899 1.00 82.75 160 GLU A O 1
ATOM 1241 N N . VAL A 1 161 ? 15.870 -0.343 -7.333 1.00 76.69 161 VAL A N 1
ATOM 1242 C CA . VAL A 1 161 ? 16.025 1.006 -7.925 1.00 76.69 161 VAL A CA 1
ATOM 1243 C C . VAL A 1 161 ? 16.278 0.955 -9.430 1.00 76.69 161 VAL A C 1
ATOM 1245 O O . VAL A 1 161 ? 15.955 1.896 -10.155 1.00 76.69 161 VAL A O 1
ATOM 1248 N N . ASP A 1 162 ? 16.888 -0.131 -9.898 1.00 84.12 162 ASP A N 1
ATOM 1249 C CA . ASP A 1 162 ? 17.335 -0.247 -11.278 1.00 84.12 162 ASP A CA 1
ATOM 1250 C C . ASP A 1 162 ? 16.148 -0.540 -12.211 1.00 84.12 162 ASP A C 1
ATOM 1252 O O . ASP A 1 162 ? 15.403 -1.498 -11.977 1.00 84.12 162 ASP A O 1
ATOM 1256 N N . PRO A 1 163 ? 15.966 0.241 -13.295 1.00 87.25 163 PRO A N 1
ATOM 1257 C CA . PRO A 1 163 ? 14.930 -0.033 -14.280 1.00 87.25 163 PRO A CA 1
ATOM 1258 C C . PRO A 1 163 ? 15.104 -1.418 -14.908 1.00 87.25 163 PRO A C 1
ATOM 1260 O O . PRO A 1 163 ? 16.176 -1.781 -15.401 1.00 87.25 163 PRO A O 1
ATOM 1263 N N . VAL A 1 164 ? 14.015 -2.177 -14.949 1.00 90.88 164 VAL A N 1
ATOM 1264 C CA . VAL A 1 164 ? 13.993 -3.528 -15.502 1.00 90.88 164 VAL A CA 1
ATOM 1265 C C . VAL A 1 164 ? 13.758 -3.452 -17.006 1.00 90.88 164 VAL A C 1
ATOM 1267 O O . VAL A 1 164 ? 12.791 -2.845 -17.474 1.00 90.88 164 VAL A O 1
ATOM 1270 N N . ARG A 1 165 ? 14.637 -4.096 -17.780 1.00 92.56 165 ARG A N 1
ATOM 1271 C CA . ARG A 1 165 ? 14.462 -4.249 -19.230 1.00 92.56 165 ARG A CA 1
ATOM 1272 C C . ARG A 1 165 ? 13.414 -5.309 -19.525 1.00 92.56 165 ARG A C 1
ATOM 1274 O O . ARG A 1 165 ? 13.525 -6.445 -19.065 1.00 92.56 165 ARG A O 1
ATOM 1281 N N . LYS A 1 166 ? 12.424 -4.938 -20.329 1.00 92.19 166 LYS A N 1
ATOM 1282 C CA . LYS A 1 166 ? 11.305 -5.802 -20.701 1.00 92.19 166 LYS A CA 1
ATOM 1283 C C . LYS A 1 166 ? 11.417 -6.276 -22.147 1.00 92.19 166 LYS A C 1
ATOM 1285 O O . LYS A 1 166 ? 11.994 -5.597 -22.996 1.00 92.19 166 LYS A O 1
ATOM 1290 N N . HIS A 1 167 ? 10.857 -7.449 -22.435 1.00 91.06 167 HIS A N 1
ATOM 1291 C CA . HIS A 1 167 ? 10.884 -8.051 -23.769 1.00 91.06 167 HIS A CA 1
ATOM 1292 C C . HIS A 1 167 ? 9.554 -8.717 -24.138 1.00 91.06 167 HIS A C 1
ATOM 1294 O O . HIS A 1 167 ? 8.822 -9.203 -23.285 1.00 91.06 167 HIS A O 1
ATOM 1300 N N . SER A 1 168 ? 9.257 -8.842 -25.430 1.00 89.44 168 SER A N 1
ATOM 1301 C CA . SER A 1 168 ? 8.003 -9.452 -25.897 1.00 89.44 168 SER A CA 1
ATOM 1302 C C . SER A 1 168 ? 7.999 -10.988 -25.886 1.00 89.44 168 SER A C 1
ATOM 1304 O O . SER A 1 168 ? 6.933 -11.613 -25.909 1.00 89.44 168 SER A O 1
ATOM 1306 N N . GLN A 1 169 ? 9.175 -11.621 -25.816 1.00 85.56 169 GLN A N 1
ATOM 1307 C CA . GLN A 1 169 ? 9.324 -13.076 -25.926 1.00 85.56 169 GLN A CA 1
ATOM 1308 C C . GLN A 1 169 ? 8.607 -13.841 -24.803 1.00 85.56 169 GLN A C 1
ATOM 1310 O O . GLN A 1 169 ? 8.469 -13.372 -23.669 1.00 85.56 169 GLN A O 1
ATOM 1315 N N . SER A 1 170 ? 8.126 -15.046 -25.115 1.00 81.19 170 SER A N 1
ATOM 1316 C CA . SER A 1 170 ? 7.534 -15.935 -24.118 1.00 81.19 170 SER A CA 1
ATOM 1317 C C . SER A 1 170 ? 8.607 -16.493 -23.188 1.00 81.19 170 SER A C 1
ATOM 1319 O O . SER A 1 170 ? 9.594 -17.058 -23.648 1.00 81.19 170 SER A O 1
ATOM 1321 N N . ILE A 1 171 ? 8.370 -16.400 -21.884 1.00 77.44 171 ILE A N 1
ATOM 1322 C CA . ILE A 1 171 ? 9.251 -16.972 -20.868 1.00 77.44 171 ILE A CA 1
ATOM 1323 C C . ILE A 1 171 ? 8.784 -18.396 -20.563 1.00 77.44 171 ILE A C 1
ATOM 1325 O O . ILE A 1 171 ? 7.605 -18.625 -20.271 1.00 77.44 171 ILE A O 1
ATOM 1329 N N . LEU A 1 172 ? 9.708 -19.353 -20.646 1.00 69.12 172 LEU A N 1
ATOM 1330 C CA . LEU A 1 172 ? 9.527 -20.700 -20.116 1.00 69.12 172 LEU A CA 1
ATOM 1331 C C . LEU A 1 172 ? 10.012 -20.688 -18.671 1.00 69.12 172 LEU A C 1
ATOM 1333 O O . LEU A 1 172 ? 11.204 -20.829 -18.407 1.00 69.12 172 LEU A O 1
ATOM 1337 N N . LEU A 1 173 ? 9.091 -20.485 -17.734 1.00 59.88 173 LEU A N 1
ATOM 1338 C CA . LEU A 1 173 ? 9.436 -20.572 -16.323 1.00 59.88 173 LEU A CA 1
ATOM 1339 C C . LEU A 1 173 ? 9.752 -22.037 -15.995 1.00 59.88 173 LEU A C 1
ATOM 1341 O O . LEU A 1 173 ? 8.941 -22.917 -16.318 1.00 59.88 173 LEU A O 1
ATOM 1345 N N . PRO A 1 174 ? 10.906 -22.341 -15.375 1.00 50.97 174 PRO A N 1
ATOM 1346 C CA . PRO A 1 174 ? 11.141 -23.678 -14.865 1.00 50.97 174 PRO A CA 1
ATOM 1347 C C . PRO A 1 174 ? 10.015 -23.990 -13.878 1.00 50.97 174 PRO A C 1
ATOM 1349 O O . PRO A 1 174 ? 9.762 -23.215 -12.955 1.00 50.97 174 PRO A O 1
ATOM 1352 N N . ARG A 1 175 ? 9.305 -25.111 -14.084 1.00 43.50 175 ARG A N 1
ATOM 1353 C CA . ARG A 1 175 ? 8.340 -25.609 -13.093 1.00 43.50 175 ARG A CA 1
ATOM 1354 C C . ARG A 1 175 ? 9.058 -25.603 -11.752 1.00 43.50 175 ARG A C 1
ATOM 1356 O O . ARG A 1 175 ? 10.096 -26.257 -11.648 1.00 43.50 175 ARG A O 1
ATOM 1363 N N . SER A 1 176 ? 8.536 -24.836 -10.789 1.00 40.84 176 SER A N 1
ATOM 1364 C CA . SER A 1 176 ? 9.067 -24.770 -9.429 1.00 40.84 176 SER A CA 1
ATOM 1365 C C . SER A 1 176 ? 9.388 -26.194 -8.999 1.00 40.84 176 SER A C 1
ATOM 1367 O O . SER A 1 176 ? 8.486 -27.028 -8.875 1.00 40.84 176 SER A O 1
ATOM 1369 N N . LYS A 1 177 ? 10.684 -26.515 -8.892 1.00 33.09 177 LYS A N 1
ATOM 1370 C CA . LYS A 1 177 ? 11.098 -27.783 -8.313 1.00 33.09 177 LYS A CA 1
ATOM 1371 C C . LYS A 1 177 ? 10.593 -27.704 -6.889 1.00 33.09 177 LYS A C 1
ATOM 1373 O O . LYS A 1 177 ? 11.147 -26.967 -6.079 1.00 33.09 177 LYS A O 1
ATOM 1378 N N . THR A 1 178 ? 9.521 -28.431 -6.594 1.00 32.75 178 THR A N 1
ATOM 1379 C CA . THR A 1 178 ? 9.120 -28.665 -5.217 1.00 32.75 178 THR A CA 1
ATOM 1380 C C . THR A 1 178 ? 10.381 -29.127 -4.495 1.00 32.75 178 THR A C 1
ATOM 1382 O O . THR A 1 178 ? 11.061 -30.048 -4.955 1.00 32.75 178 THR A O 1
ATOM 1385 N N . PHE A 1 179 ? 10.725 -28.449 -3.404 1.00 33.69 179 PHE A N 1
ATOM 1386 C CA . PHE A 1 179 ? 11.966 -28.612 -2.636 1.00 33.69 179 PHE A CA 1
ATOM 1387 C C . PHE A 1 179 ? 12.199 -30.057 -2.117 1.00 33.69 179 PHE A C 1
ATOM 1389 O O . PHE A 1 179 ? 13.196 -30.345 -1.470 1.00 33.69 179 PHE A O 1
ATOM 1396 N N . ALA A 1 180 ? 11.291 -30.991 -2.419 1.00 35.75 180 ALA A N 1
ATOM 1397 C CA . ALA A 1 180 ? 11.283 -32.387 -2.009 1.00 35.75 180 ALA A CA 1
ATOM 1398 C C . ALA A 1 180 ? 12.163 -33.336 -2.855 1.00 35.75 180 ALA A C 1
ATOM 1400 O O . ALA A 1 180 ? 12.330 -34.486 -2.464 1.00 35.75 180 ALA A O 1
ATOM 1401 N N . THR A 1 181 ? 12.735 -32.907 -3.987 1.00 30.67 181 THR A N 1
ATOM 1402 C CA . THR A 1 181 ? 13.399 -33.832 -4.946 1.00 30.67 181 THR A CA 1
ATOM 1403 C C . THR A 1 181 ? 14.898 -33.607 -5.172 1.00 30.67 181 THR A C 1
ATOM 1405 O O . THR A 1 181 ? 15.452 -34.133 -6.130 1.00 30.67 181 THR A O 1
ATOM 1408 N N . LEU A 1 182 ? 15.582 -32.854 -4.303 1.00 33.25 182 LEU A N 1
ATOM 1409 C CA . LEU A 1 182 ? 17.027 -32.581 -4.436 1.00 33.25 182 LEU A CA 1
ATOM 1410 C C . LEU A 1 182 ? 17.932 -33.330 -3.439 1.00 33.25 182 LEU A C 1
ATOM 1412 O O . LEU A 1 182 ? 19.136 -33.110 -3.453 1.00 33.25 182 LEU A O 1
ATOM 1416 N N . HIS A 1 183 ? 17.399 -34.253 -2.630 1.00 32.69 183 HIS A N 1
ATOM 1417 C CA . HIS A 1 183 ? 18.199 -35.028 -1.663 1.00 32.69 183 HIS A CA 1
ATOM 1418 C C . HIS A 1 183 ? 18.249 -36.547 -1.905 1.00 32.69 183 HIS A C 1
ATOM 1420 O O . HIS A 1 183 ? 18.685 -37.278 -1.021 1.00 32.69 183 HIS A O 1
ATOM 1426 N N . ALA A 1 184 ? 17.848 -37.047 -3.079 1.00 34.56 184 ALA A N 1
ATOM 1427 C CA . ALA A 1 184 ? 17.935 -38.487 -3.357 1.00 34.56 184 ALA A CA 1
ATOM 1428 C C . ALA A 1 184 ? 19.316 -38.950 -3.858 1.00 34.56 184 ALA A C 1
ATOM 1430 O O . ALA A 1 184 ? 19.654 -40.109 -3.659 1.00 34.56 184 ALA A O 1
ATOM 1431 N N . ASP A 1 185 ? 20.145 -38.062 -4.414 1.00 31.97 185 ASP A N 1
ATOM 1432 C CA . ASP A 1 185 ? 21.418 -38.457 -5.024 1.00 31.97 185 ASP A CA 1
ATOM 1433 C C . ASP A 1 185 ? 22.567 -37.587 -4.517 1.00 31.97 185 ASP A C 1
ATOM 1435 O O . ASP A 1 185 ? 22.897 -36.562 -5.107 1.00 31.97 185 ASP A O 1
ATOM 1439 N N . THR A 1 186 ? 23.154 -37.967 -3.381 1.00 29.14 186 THR A N 1
ATOM 1440 C CA . THR A 1 186 ? 24.600 -37.845 -3.092 1.00 29.14 186 THR A CA 1
ATOM 1441 C C . THR A 1 186 ? 24.900 -38.440 -1.715 1.00 29.14 186 THR A C 1
ATOM 1443 O O . THR A 1 186 ? 24.808 -37.794 -0.674 1.00 29.14 186 THR A O 1
ATOM 1446 N N . HIS A 1 187 ? 25.301 -39.710 -1.705 1.00 31.44 187 HIS A N 1
ATOM 1447 C CA . HIS A 1 187 ? 26.082 -40.263 -0.605 1.00 31.44 187 HIS A CA 1
ATOM 1448 C C . HIS A 1 187 ? 27.479 -39.627 -0.620 1.00 31.44 187 HIS A C 1
ATOM 1450 O O . HIS A 1 187 ? 28.315 -40.032 -1.420 1.00 31.44 187 HIS A O 1
ATOM 1456 N N . SER A 1 188 ? 27.752 -38.682 0.282 1.00 28.05 188 SER A N 1
ATOM 1457 C CA . SER A 1 188 ? 29.091 -38.484 0.863 1.00 28.05 188 SER A CA 1
ATOM 1458 C C . SER A 1 188 ? 29.043 -37.480 2.017 1.00 28.05 188 SER A C 1
ATOM 1460 O O . SER A 1 188 ? 28.906 -36.280 1.805 1.00 28.05 188 SER A O 1
ATOM 1462 N N . THR A 1 189 ? 29.143 -38.019 3.234 1.00 35.03 189 THR A N 1
ATOM 1463 C CA . THR A 1 189 ? 29.830 -37.462 4.414 1.00 35.03 189 THR A CA 1
ATOM 1464 C C . THR A 1 189 ? 29.980 -35.939 4.506 1.00 35.03 189 THR A C 1
ATOM 1466 O O . THR A 1 189 ? 30.865 -35.396 3.860 1.00 35.03 189 THR A O 1
ATOM 1469 N N . ILE A 1 190 ? 29.225 -35.302 5.408 1.00 29.86 190 ILE A N 1
ATOM 1470 C CA . ILE A 1 190 ? 29.677 -34.297 6.396 1.00 29.86 190 ILE A CA 1
ATOM 1471 C C . ILE A 1 190 ? 28.521 -34.114 7.400 1.00 29.86 190 ILE A C 1
ATOM 1473 O O . ILE A 1 190 ? 27.386 -33.855 7.011 1.00 29.86 190 ILE A O 1
ATOM 1477 N N . HIS A 1 191 ? 28.800 -34.286 8.694 1.00 33.44 191 HIS A N 1
ATOM 1478 C CA . HIS A 1 191 ? 27.862 -34.032 9.793 1.00 33.44 191 HIS A CA 1
ATOM 1479 C C . HIS A 1 191 ? 27.687 -32.523 10.039 1.00 33.44 191 HIS A C 1
ATOM 1481 O O . HIS A 1 191 ? 28.696 -31.839 10.221 1.00 33.44 191 HIS A O 1
ATOM 1487 N N . PRO A 1 192 ? 26.448 -32.027 10.210 1.00 29.25 192 PRO A N 1
ATOM 1488 C CA . PRO A 1 192 ? 26.182 -30.850 11.022 1.00 29.25 192 PRO A CA 1
ATOM 1489 C C . PRO A 1 192 ? 25.433 -31.230 12.305 1.00 29.25 192 PRO A C 1
ATOM 1491 O O . PRO A 1 192 ? 24.515 -32.050 12.325 1.00 29.25 192 PRO A O 1
ATOM 1494 N N . THR A 1 193 ? 25.881 -30.613 13.388 1.00 29.97 193 THR A N 1
ATOM 1495 C CA . THR A 1 193 ? 25.421 -30.734 14.767 1.00 29.97 193 THR A CA 1
ATOM 1496 C C . THR A 1 193 ? 23.910 -30.535 14.906 1.00 29.97 193 THR A C 1
ATOM 1498 O O . THR A 1 193 ? 23.346 -29.539 14.459 1.00 29.97 193 THR A O 1
ATOM 1501 N N . GLN A 1 194 ? 23.266 -31.493 15.571 1.00 32.78 194 GLN A N 1
ATOM 1502 C CA . GLN A 1 194 ? 21.865 -31.460 15.977 1.00 32.78 194 GLN A CA 1
ATOM 1503 C C . GLN A 1 194 ? 21.630 -30.377 17.032 1.00 32.78 194 GLN A C 1
ATOM 1505 O O . GLN A 1 194 ? 22.052 -30.544 18.173 1.00 32.78 194 GLN A O 1
ATOM 1510 N N . THR A 1 195 ? 20.887 -29.320 16.713 1.00 32.81 195 THR A N 1
ATOM 1511 C CA . THR A 1 195 ? 19.977 -28.668 17.671 1.00 32.81 195 THR A CA 1
ATOM 1512 C C . THR A 1 195 ? 18.914 -27.899 16.881 1.00 32.81 195 THR A C 1
ATOM 1514 O O . THR A 1 195 ? 19.264 -27.171 15.962 1.00 32.81 195 THR A O 1
ATOM 1517 N N . PHE A 1 196 ? 17.640 -28.055 17.255 1.00 32.62 196 PHE A N 1
ATOM 1518 C CA . PHE A 1 196 ? 16.435 -27.421 16.680 1.00 32.62 196 PHE A CA 1
ATOM 1519 C C . PHE A 1 196 ? 15.770 -28.100 15.473 1.00 32.62 196 PHE A C 1
ATOM 1521 O O . PHE A 1 196 ? 15.589 -27.493 14.428 1.00 32.62 196 PHE A O 1
ATOM 1528 N N . LEU A 1 197 ? 15.272 -29.323 15.669 1.00 31.30 197 LEU A N 1
ATOM 1529 C CA . LEU A 1 197 ? 14.069 -29.811 14.980 1.00 31.30 197 LEU A CA 1
ATOM 1530 C C . LEU A 1 197 ? 13.279 -30.700 15.948 1.00 31.30 197 LEU A C 1
ATOM 1532 O O . LEU A 1 197 ? 13.419 -31.914 15.947 1.00 31.30 197 LEU A O 1
ATOM 1536 N N . ASN A 1 198 ? 12.477 -30.068 16.802 1.00 31.64 198 ASN A N 1
ATOM 1537 C CA . ASN A 1 198 ? 11.333 -30.694 17.461 1.00 31.64 198 ASN A CA 1
ATOM 1538 C C . ASN A 1 198 ? 10.190 -29.675 17.417 1.00 31.64 198 ASN A C 1
ATOM 1540 O O . ASN A 1 198 ? 10.048 -28.844 18.310 1.00 31.64 198 ASN A O 1
ATOM 1544 N N . MET A 1 199 ? 9.421 -29.705 16.332 1.00 31.11 199 MET A N 1
ATOM 1545 C CA . MET A 1 199 ? 8.046 -29.215 16.316 1.00 31.11 199 MET A CA 1
ATOM 1546 C C . MET A 1 199 ? 7.253 -30.063 15.315 1.00 31.11 199 MET A C 1
ATOM 1548 O O . MET A 1 199 ? 7.746 -30.412 14.242 1.00 31.11 199 MET A O 1
ATOM 1552 N N . ASP A 1 200 ? 6.072 -30.483 15.749 1.00 31.06 200 ASP A N 1
ATOM 1553 C CA . ASP A 1 200 ? 5.359 -31.686 15.332 1.00 31.06 200 ASP A CA 1
ATOM 1554 C C . ASP A 1 200 ? 4.911 -31.739 13.861 1.00 31.06 200 ASP A C 1
ATOM 1556 O O . ASP A 1 200 ? 4.055 -30.982 13.408 1.00 31.06 200 ASP A O 1
ATOM 1560 N N . VAL A 1 201 ? 5.381 -32.759 13.132 1.00 38.31 201 VAL A N 1
ATOM 1561 C CA . VAL A 1 201 ? 4.935 -33.110 11.762 1.00 38.31 201 VAL A CA 1
ATOM 1562 C C . VAL A 1 201 ? 3.682 -34.016 11.773 1.00 38.31 201 VAL A C 1
ATOM 1564 O O . VAL A 1 201 ? 3.264 -34.559 10.749 1.00 38.31 201 VAL A O 1
ATOM 1567 N N . GLN A 1 202 ? 3.013 -34.179 12.918 1.00 29.31 202 GLN A N 1
ATOM 1568 C CA . GLN A 1 202 ? 1.791 -34.992 13.017 1.00 29.31 202 GLN A CA 1
ATOM 1569 C C . GLN A 1 202 ? 0.492 -34.246 12.667 1.00 29.31 202 GLN A C 1
ATOM 1571 O O . GLN A 1 202 ? -0.519 -34.900 12.423 1.00 29.31 202 GLN A O 1
ATOM 1576 N N . ALA A 1 203 ? 0.512 -32.916 12.524 1.00 32.31 203 ALA A N 1
ATOM 1577 C CA . ALA A 1 203 ? -0.686 -32.127 12.205 1.00 32.31 203 ALA A CA 1
ATOM 1578 C C . ALA A 1 203 ? -1.028 -32.026 10.698 1.00 32.31 203 ALA A C 1
ATOM 1580 O O . ALA A 1 203 ? -2.091 -31.528 10.346 1.00 32.31 203 ALA A O 1
ATOM 1581 N N . LEU A 1 204 ? -0.174 -32.523 9.792 1.00 32.53 204 LEU A N 1
ATOM 1582 C CA . LEU A 1 204 ? -0.352 -32.378 8.331 1.00 32.53 204 LEU A CA 1
ATOM 1583 C C . LEU A 1 204 ? -0.813 -33.656 7.604 1.00 32.53 204 LEU A C 1
ATOM 1585 O O . LEU A 1 204 ? -0.898 -33.673 6.376 1.00 32.53 204 LEU A O 1
ATOM 1589 N N . LYS A 1 205 ? -1.130 -34.734 8.335 1.00 31.22 205 LYS A N 1
ATOM 1590 C CA . LYS A 1 205 ? -1.575 -36.014 7.746 1.00 31.22 205 LYS A CA 1
ATOM 1591 C C . LYS A 1 205 ? -3.084 -36.281 7.827 1.00 31.22 205 LYS A C 1
ATOM 1593 O O . LYS A 1 205 ? -3.530 -37.237 7.200 1.00 31.22 205 LYS A O 1
ATOM 1598 N N . SER A 1 206 ? -3.880 -35.463 8.523 1.00 28.16 206 SER A N 1
ATOM 1599 C CA . SER A 1 206 ? -5.325 -35.717 8.689 1.00 28.16 206 SER A CA 1
ATOM 1600 C C . SER A 1 206 ? -6.240 -35.053 7.651 1.00 28.16 206 SER A C 1
ATOM 1602 O O . SER A 1 206 ? -7.422 -35.375 7.616 1.00 28.16 206 SER A O 1
ATOM 1604 N N . THR A 1 207 ? -5.731 -34.206 6.750 1.00 31.55 207 THR A N 1
ATOM 1605 C CA . THR A 1 207 ? -6.575 -33.459 5.787 1.00 31.55 207 THR A CA 1
ATOM 1606 C C . THR A 1 207 ? -6.385 -33.898 4.331 1.00 31.55 207 THR A C 1
ATOM 1608 O O . THR A 1 207 ? -6.520 -33.097 3.410 1.00 31.55 207 THR A O 1
ATOM 1611 N N . ARG A 1 208 ? -6.031 -35.170 4.089 1.00 31.88 208 ARG A N 1
ATOM 1612 C CA . ARG A 1 208 ? -5.706 -35.680 2.740 1.00 31.88 208 ARG A CA 1
ATOM 1613 C C . ARG A 1 208 ? -6.575 -36.849 2.260 1.00 31.88 208 ARG A C 1
ATOM 1615 O O . ARG A 1 208 ? -6.109 -37.651 1.458 1.00 31.88 208 ARG A O 1
ATOM 1622 N N . SER A 1 209 ? -7.823 -36.953 2.728 1.00 29.03 209 SER A N 1
ATOM 1623 C CA . SER A 1 209 ? -8.708 -38.088 2.407 1.00 29.03 209 SER A CA 1
ATOM 1624 C C . SER A 1 209 ? -9.969 -37.778 1.589 1.00 29.03 209 SER A C 1
ATOM 1626 O O . SER A 1 209 ? -10.773 -38.684 1.410 1.00 29.03 209 SER A O 1
ATOM 1628 N N . HIS A 1 210 ? -10.164 -36.574 1.036 1.00 30.55 210 HIS A N 1
ATOM 1629 C CA . HIS A 1 210 ? -11.370 -36.294 0.237 1.00 30.55 210 HIS A CA 1
ATOM 1630 C C . HIS A 1 210 ? -11.143 -35.368 -0.959 1.00 30.55 210 HIS A C 1
ATOM 1632 O O . HIS A 1 210 ? -11.737 -34.308 -0.974 1.00 30.55 210 HIS A O 1
ATOM 1638 N N . ILE A 1 211 ? -10.351 -35.762 -1.967 1.00 30.50 211 ILE A N 1
ATOM 1639 C CA . ILE A 1 211 ? -10.607 -35.398 -3.381 1.00 30.50 211 ILE A CA 1
ATOM 1640 C C . ILE A 1 211 ? -9.983 -36.488 -4.271 1.00 30.50 211 ILE A C 1
ATOM 1642 O O . ILE A 1 211 ? -8.816 -36.418 -4.645 1.00 30.50 211 ILE A O 1
ATOM 1646 N N . SER A 1 212 ? -10.759 -37.517 -4.600 1.00 29.22 212 SER A N 1
ATOM 1647 C CA . SER A 1 212 ? -10.478 -38.427 -5.714 1.00 29.22 212 SER A CA 1
ATOM 1648 C C . SER A 1 212 ? -11.739 -38.501 -6.568 1.00 29.22 212 SER A C 1
ATOM 1650 O O . SER A 1 212 ? -12.672 -39.225 -6.223 1.00 29.22 212 SER A O 1
ATOM 1652 N N . ALA A 1 213 ? -11.790 -37.717 -7.643 1.00 28.19 213 ALA A N 1
ATOM 1653 C CA . ALA A 1 213 ? -12.773 -37.889 -8.708 1.00 28.19 213 ALA A CA 1
ATOM 1654 C C . ALA A 1 213 ? -12.080 -38.574 -9.902 1.00 28.19 213 ALA A C 1
ATOM 1656 O O . ALA A 1 213 ? -10.929 -38.226 -10.188 1.00 28.19 213 ALA A O 1
ATOM 1657 N N . PRO A 1 214 ? -12.712 -39.555 -10.573 1.00 29.05 214 PRO A N 1
ATOM 1658 C CA . PRO A 1 214 ? -12.087 -40.289 -11.667 1.00 29.05 214 PRO A CA 1
ATOM 1659 C C . PRO A 1 214 ? -12.033 -39.437 -12.940 1.00 29.05 214 PRO A C 1
ATOM 1661 O O . PRO A 1 214 ? -12.992 -38.735 -13.264 1.00 29.05 214 PRO A O 1
ATOM 1664 N N . LEU A 1 215 ? -10.927 -39.547 -13.681 1.00 37.84 215 LEU A N 1
ATOM 1665 C CA . LEU A 1 215 ? -10.922 -39.284 -15.118 1.00 37.84 215 LEU A CA 1
ATOM 1666 C C . LEU A 1 215 ? -11.802 -40.347 -15.780 1.00 37.84 215 LEU A C 1
ATOM 1668 O O . LEU A 1 215 ? -11.468 -41.517 -15.656 1.00 37.84 215 LEU A O 1
ATOM 1672 N N . ASP A 1 216 ? -12.891 -39.930 -16.424 1.00 29.28 216 ASP A N 1
ATOM 1673 C CA . ASP A 1 216 ? -13.448 -40.523 -17.650 1.00 29.28 216 ASP A CA 1
ATOM 1674 C C . ASP A 1 216 ? -14.730 -39.766 -18.031 1.00 29.28 216 ASP A C 1
ATOM 1676 O O . ASP A 1 216 ? -15.760 -39.910 -17.376 1.00 29.28 216 ASP A O 1
ATOM 1680 N N . ASN A 1 217 ? -14.636 -38.904 -19.051 1.00 27.14 217 ASN A N 1
ATOM 1681 C CA . ASN A 1 217 ? -15.664 -38.633 -20.069 1.00 27.14 217 ASN A CA 1
ATOM 1682 C C . ASN A 1 217 ? -15.251 -37.416 -20.913 1.00 27.14 217 ASN A C 1
ATOM 1684 O O . ASN A 1 217 ? -15.453 -36.263 -20.539 1.00 27.14 217 ASN A O 1
ATOM 1688 N N . LEU A 1 218 ? -14.682 -37.702 -22.086 1.00 35.47 218 LEU A N 1
ATOM 1689 C CA . LEU A 1 218 ? -14.605 -36.780 -23.217 1.00 35.47 218 LEU A CA 1
ATOM 1690 C C . LEU A 1 218 ? -16.018 -36.616 -23.794 1.00 35.47 218 LEU A C 1
ATOM 1692 O O . LEU A 1 218 ? -16.436 -37.379 -24.662 1.00 35.47 218 LEU A O 1
ATOM 1696 N N . GLY A 1 219 ? -16.758 -35.642 -23.272 1.00 24.98 219 GLY A N 1
ATOM 1697 C CA . GLY A 1 219 ? -17.944 -35.085 -23.911 1.00 24.98 219 GLY A CA 1
ATOM 1698 C C . GLY A 1 219 ? -17.581 -33.744 -24.536 1.00 24.98 219 GLY A C 1
ATOM 1699 O O . GLY A 1 219 ? -17.152 -32.839 -23.826 1.00 24.98 219 GLY A O 1
ATOM 1700 N N . PHE A 1 220 ? -17.729 -33.636 -25.856 1.00 33.91 220 PHE A N 1
ATOM 1701 C CA . PHE A 1 220 ? -17.842 -32.351 -26.543 1.00 33.91 220 PHE A CA 1
ATOM 1702 C C . PHE A 1 220 ? -19.059 -31.620 -25.958 1.00 33.91 220 PHE A C 1
ATOM 1704 O O . PHE A 1 220 ? -20.185 -32.084 -26.128 1.00 33.91 220 PHE A O 1
ATOM 1711 N N . ASP A 1 221 ? -18.822 -30.531 -25.233 1.00 26.94 221 ASP A N 1
ATOM 1712 C CA . ASP A 1 221 ? -19.857 -29.611 -24.767 1.00 26.94 221 ASP A CA 1
ATOM 1713 C C . ASP A 1 221 ? -19.540 -28.244 -25.383 1.00 26.94 221 ASP A C 1
ATOM 1715 O O . ASP A 1 221 ? -18.609 -27.558 -24.956 1.00 26.94 221 ASP A O 1
ATOM 1719 N N . ASP A 1 222 ? -20.275 -27.907 -26.445 1.00 28.86 222 ASP A N 1
ATOM 1720 C CA . ASP A 1 222 ? -20.273 -26.610 -27.125 1.00 28.86 222 ASP A CA 1
ATOM 1721 C C . ASP A 1 222 ? -20.878 -25.541 -26.197 1.00 28.86 222 ASP A C 1
ATOM 1723 O O . ASP A 1 222 ? -21.997 -25.064 -26.395 1.00 28.86 222 ASP A O 1
ATOM 1727 N N . ARG A 1 223 ? -20.146 -25.169 -25.142 1.00 30.28 223 ARG A N 1
ATOM 1728 C CA . ARG A 1 223 ? -20.442 -23.975 -24.345 1.00 30.28 223 ARG A CA 1
ATOM 1729 C C . ARG A 1 223 ? -19.563 -22.843 -24.839 1.00 30.28 223 ARG A C 1
ATOM 1731 O O . ARG A 1 223 ? -18.344 -22.977 -24.851 1.00 30.28 223 ARG A O 1
ATOM 1738 N N . GLU A 1 224 ? -20.202 -21.749 -25.237 1.00 31.92 224 GLU A N 1
ATOM 1739 C CA . GLU A 1 224 ? -19.571 -20.473 -25.574 1.00 31.92 224 GLU A CA 1
ATOM 1740 C C . GLU A 1 224 ? -18.404 -20.184 -24.614 1.00 31.92 224 GLU A C 1
ATOM 1742 O O . GLU A 1 224 ? -18.594 -20.090 -23.399 1.00 31.92 224 GLU A O 1
ATOM 1747 N N . GLU A 1 225 ? -17.182 -20.105 -25.155 1.00 35.31 225 GLU A N 1
ATOM 1748 C CA . GLU A 1 225 ? -15.967 -19.793 -24.401 1.00 35.31 225 GLU A CA 1
ATOM 1749 C C . GLU A 1 225 ? -16.077 -18.373 -23.830 1.00 35.31 225 GLU A C 1
ATOM 1751 O O . GLU A 1 225 ? -15.673 -17.387 -24.445 1.00 35.31 225 GLU A O 1
ATOM 1756 N N . HIS A 1 226 ? -16.648 -18.255 -22.633 1.00 40.69 226 HIS A N 1
ATOM 1757 C CA . HIS A 1 226 ? -16.612 -17.019 -21.868 1.00 40.69 226 HIS A CA 1
ATOM 1758 C C . HIS A 1 226 ? -15.147 -16.702 -21.537 1.00 40.69 226 HIS A C 1
ATOM 1760 O O . HIS A 1 226 ? -14.514 -17.394 -20.733 1.00 40.69 226 HIS A O 1
ATOM 1766 N N . VAL A 1 227 ? -14.607 -15.653 -22.166 1.00 42.84 227 VAL A N 1
ATOM 1767 C CA . VAL A 1 227 ? -13.245 -15.152 -21.933 1.00 42.84 227 VAL A CA 1
ATOM 1768 C C . VAL A 1 227 ? -13.104 -14.824 -20.453 1.00 42.84 227 VAL A C 1
ATOM 1770 O O . VAL A 1 227 ? -13.611 -13.810 -19.995 1.00 42.84 227 VAL A O 1
ATOM 1773 N N . SER A 1 228 ? -12.457 -15.697 -19.686 1.00 42.59 228 SER A N 1
ATOM 1774 C CA . SER A 1 228 ? -12.173 -15.466 -18.269 1.00 42.59 228 SER A CA 1
ATOM 1775 C C . SER A 1 228 ? -10.903 -14.607 -18.155 1.00 42.59 228 SER A C 1
ATOM 1777 O O . SER A 1 228 ? -9.999 -14.791 -18.979 1.00 42.59 228 SER A O 1
ATOM 1779 N N . PRO A 1 229 ? -10.771 -13.700 -17.165 1.00 50.44 229 PRO A N 1
ATOM 1780 C CA . PRO A 1 229 ? -9.515 -13.009 -16.918 1.00 50.44 229 PRO A CA 1
ATOM 1781 C C . PRO A 1 229 ? -8.448 -14.064 -16.670 1.00 50.44 229 PRO A C 1
ATOM 1783 O O . PRO A 1 229 ? -8.683 -15.042 -15.954 1.00 50.44 229 PRO A O 1
ATOM 1786 N N . LEU A 1 230 ? -7.283 -13.889 -17.279 1.00 58.56 230 LEU A N 1
ATOM 1787 C CA . LEU A 1 230 ? -6.170 -14.766 -16.963 1.00 58.56 230 LEU A CA 1
ATOM 1788 C C . LEU A 1 230 ? -5.761 -14.458 -15.528 1.00 58.56 230 LEU A C 1
ATOM 1790 O O . LEU A 1 230 ? -5.534 -13.295 -15.196 1.00 58.56 230 LEU A O 1
ATOM 1794 N N . GLU A 1 231 ? -5.716 -15.485 -14.676 1.00 55.66 231 GLU A N 1
ATOM 1795 C CA . GLU A 1 231 ? -5.229 -15.326 -13.305 1.00 55.66 231 GLU A CA 1
ATOM 1796 C C . GLU A 1 231 ? -3.882 -14.595 -13.321 1.00 55.66 231 GLU A C 1
ATOM 1798 O O . GLU A 1 231 ? -3.032 -14.873 -14.181 1.00 55.66 231 GLU A O 1
ATOM 1803 N N . ALA A 1 232 ? -3.687 -13.681 -12.363 1.00 57.12 232 ALA A N 1
ATOM 1804 C CA . ALA A 1 232 ? -2.408 -13.020 -12.165 1.00 57.12 232 ALA A CA 1
ATOM 1805 C C . ALA A 1 232 ? -1.278 -14.063 -12.159 1.00 57.12 232 ALA A C 1
ATOM 1807 O O . ALA A 1 232 ? -1.430 -15.161 -11.602 1.00 57.12 232 ALA A O 1
ATOM 1808 N N . PRO A 1 233 ? -0.135 -13.764 -12.788 1.00 59.56 233 PRO A N 1
ATOM 1809 C CA . PRO A 1 233 ? 0.975 -14.697 -12.811 1.00 59.56 233 PRO A CA 1
ATOM 1810 C C . PRO A 1 233 ? 1.460 -14.954 -11.372 1.00 59.56 233 PRO A C 1
ATOM 1812 O O . PRO A 1 233 ? 2.018 -14.072 -10.733 1.00 59.56 233 PRO A O 1
ATOM 1815 N N . LYS A 1 234 ? 1.290 -16.187 -10.869 1.00 58.00 234 LYS A N 1
ATOM 1816 C CA . LYS A 1 234 ? 1.678 -16.623 -9.503 1.00 58.00 234 LYS A CA 1
ATOM 1817 C C . LYS A 1 234 ? 3.195 -16.792 -9.309 1.00 58.00 234 LYS A C 1
ATOM 1819 O O . LYS A 1 234 ? 3.649 -17.642 -8.543 1.00 58.00 234 LYS A O 1
ATOM 1824 N N . HIS A 1 235 ? 3.988 -16.041 -10.061 1.00 65.75 235 HIS A N 1
ATOM 1825 C CA . HIS A 1 235 ? 5.443 -16.112 -10.069 1.00 65.75 235 HIS A CA 1
ATOM 1826 C C . HIS A 1 235 ? 6.038 -14.791 -9.589 1.00 65.75 235 HIS A C 1
ATOM 1828 O O . HIS A 1 235 ? 5.385 -13.753 -9.657 1.00 65.75 235 HIS A O 1
ATOM 1834 N N . SER A 1 236 ? 7.279 -14.839 -9.097 1.00 67.38 236 SER A N 1
ATOM 1835 C CA . SER A 1 236 ? 7.993 -13.641 -8.655 1.00 67.38 236 SER A CA 1
ATOM 1836 C C . SER A 1 236 ? 8.017 -12.604 -9.778 1.00 67.38 236 SER A C 1
ATOM 1838 O O . SER A 1 236 ? 8.368 -12.936 -10.913 1.00 67.38 236 SER A O 1
ATOM 1840 N N . ALA A 1 237 ? 7.665 -11.354 -9.463 1.00 70.94 237 ALA A N 1
ATOM 1841 C CA . ALA A 1 237 ? 7.617 -10.259 -10.433 1.00 70.94 237 ALA A CA 1
ATOM 1842 C C . ALA A 1 237 ? 8.941 -10.103 -11.206 1.00 70.94 237 ALA A C 1
ATOM 1844 O O . ALA A 1 237 ? 8.937 -9.813 -12.402 1.00 70.94 237 ALA A O 1
ATOM 1845 N N . HIS A 1 238 ? 10.063 -10.408 -10.546 1.00 73.69 238 HIS A N 1
ATOM 1846 C CA . HIS A 1 238 ? 11.408 -10.370 -11.121 1.00 73.69 238 HIS A CA 1
ATOM 1847 C C . HIS A 1 238 ? 11.612 -11.306 -12.321 1.00 73.69 238 HIS A C 1
ATOM 1849 O O . HIS A 1 238 ? 12.382 -10.978 -13.222 1.00 73.69 238 HIS A O 1
ATOM 1855 N N . ASP A 1 239 ? 10.923 -12.448 -12.367 1.00 78.69 239 ASP A N 1
ATOM 1856 C CA . ASP A 1 239 ? 11.111 -13.444 -13.431 1.00 78.69 239 ASP A CA 1
ATOM 1857 C C . ASP A 1 239 ? 10.262 -13.135 -14.677 1.00 78.69 239 ASP A C 1
ATOM 1859 O O . ASP A 1 239 ? 10.429 -13.744 -15.735 1.00 78.69 239 ASP A O 1
ATOM 1863 N N . LEU A 1 240 ? 9.328 -12.187 -14.569 1.00 85.88 240 LEU A N 1
ATOM 1864 C CA . LEU A 1 240 ? 8.302 -11.900 -15.568 1.00 85.88 240 LEU A CA 1
ATOM 1865 C C . LEU A 1 240 ? 8.677 -10.667 -16.397 1.00 85.88 240 LEU A C 1
ATOM 1867 O O . LEU A 1 240 ? 8.005 -9.635 -16.406 1.00 85.88 240 LEU A O 1
ATOM 1871 N N . LEU A 1 241 ? 9.767 -10.788 -17.153 1.00 89.06 241 LEU A N 1
ATOM 1872 C CA . LEU A 1 241 ? 10.298 -9.720 -18.015 1.00 89.06 241 LEU A CA 1
ATOM 1873 C C . LEU A 1 241 ? 9.412 -9.386 -19.225 1.00 89.06 241 LEU A C 1
ATOM 1875 O O . LEU A 1 241 ? 9.674 -8.434 -19.954 1.00 89.06 241 LEU A O 1
ATOM 1879 N N . ASN A 1 242 ? 8.364 -10.166 -19.458 1.00 90.94 242 ASN A N 1
ATOM 1880 C CA . ASN A 1 242 ? 7.457 -10.011 -20.586 1.00 90.94 242 ASN A CA 1
ATOM 1881 C C . ASN A 1 242 ? 6.058 -9.521 -20.182 1.00 90.94 242 ASN A C 1
ATOM 1883 O O . ASN A 1 242 ? 5.126 -9.524 -21.000 1.00 90.94 242 ASN A O 1
ATOM 1887 N N . ILE A 1 243 ? 5.941 -9.102 -18.920 1.00 91.50 243 ILE A N 1
ATOM 1888 C CA . ILE A 1 243 ? 4.757 -8.519 -18.306 1.00 91.50 243 ILE A CA 1
ATOM 1889 C C . ILE A 1 243 ? 5.109 -7.114 -17.816 1.00 91.50 243 ILE A C 1
ATOM 1891 O O . ILE A 1 243 ? 6.177 -6.899 -17.236 1.00 91.50 243 ILE A O 1
ATOM 1895 N N . GLY A 1 244 ? 4.219 -6.164 -18.088 1.00 91.19 244 GLY A N 1
ATOM 1896 C CA . GLY A 1 244 ? 4.223 -4.841 -17.475 1.00 91.19 244 GLY A CA 1
ATOM 1897 C C . GLY A 1 244 ? 3.212 -4.817 -16.337 1.00 91.19 244 GLY A C 1
ATOM 1898 O O . GLY A 1 244 ? 2.044 -5.113 -16.573 1.00 91.19 244 GLY A O 1
ATOM 1899 N N . PHE A 1 245 ? 3.655 -4.495 -15.124 1.00 90.69 245 PHE A N 1
ATOM 1900 C CA . PHE A 1 245 ? 2.797 -4.516 -13.939 1.00 90.69 245 PHE A CA 1
ATOM 1901 C C . PHE A 1 245 ? 2.097 -3.183 -13.714 1.00 90.69 245 PHE A C 1
ATOM 1903 O O . PHE A 1 245 ? 2.704 -2.118 -13.855 1.00 90.69 245 PHE A O 1
ATOM 1910 N N . MET A 1 246 ? 0.840 -3.245 -13.293 1.00 87.00 246 MET A N 1
ATOM 1911 C CA . MET A 1 246 ? 0.044 -2.079 -12.940 1.00 87.00 246 MET A CA 1
ATOM 1912 C C . MET A 1 246 ? 0.755 -1.178 -11.907 1.00 87.00 246 MET A C 1
ATOM 1914 O O . MET A 1 246 ? 1.305 -1.649 -10.914 1.00 87.00 246 MET A O 1
ATOM 1918 N N . GLY A 1 247 ? 0.737 0.138 -12.138 1.00 83.44 247 GLY A N 1
ATOM 1919 C CA . GLY A 1 247 ? 1.297 1.159 -11.242 1.00 83.44 247 GLY A CA 1
ATOM 1920 C C . GLY A 1 247 ? 2.785 1.475 -11.449 1.00 83.44 247 GLY A C 1
ATOM 1921 O O . GLY A 1 247 ? 3.250 2.521 -10.982 1.00 83.44 247 GLY A O 1
ATOM 1922 N N . THR A 1 248 ? 3.516 0.635 -12.189 1.00 88.38 248 THR A N 1
ATOM 1923 C CA . THR A 1 248 ? 4.931 0.860 -12.541 1.00 88.38 248 THR A CA 1
ATOM 1924 C C . THR A 1 248 ? 5.094 1.958 -13.602 1.00 88.38 248 THR A C 1
ATOM 1926 O O . THR A 1 248 ? 4.144 2.285 -14.319 1.00 88.38 248 THR A O 1
ATOM 1929 N N . LEU A 1 249 ? 6.277 2.582 -13.676 1.00 89.44 249 LEU A N 1
ATOM 1930 C CA . LEU A 1 249 ? 6.539 3.752 -14.532 1.00 89.44 249 LEU A CA 1
ATOM 1931 C C . LEU A 1 249 ? 7.487 3.404 -15.686 1.00 89.44 249 LEU A C 1
ATOM 1933 O O . LEU A 1 249 ? 8.568 2.866 -15.465 1.00 89.44 249 LEU A O 1
ATOM 1937 N N . VAL A 1 250 ? 7.139 3.780 -16.914 1.00 91.25 250 VAL A N 1
ATOM 1938 C CA . VAL A 1 250 ? 8.002 3.597 -18.086 1.00 91.25 250 VAL A CA 1
ATOM 1939 C C . VAL A 1 250 ? 9.100 4.664 -18.098 1.00 91.25 250 VAL A C 1
ATOM 1941 O O . VAL A 1 250 ? 8.831 5.861 -18.206 1.00 91.25 250 VAL A O 1
ATOM 1944 N N . ARG A 1 251 ? 10.359 4.228 -17.996 1.00 90.25 251 ARG A N 1
ATOM 1945 C CA . ARG A 1 251 ? 11.555 5.089 -17.978 1.00 90.25 251 ARG A CA 1
ATOM 1946 C C . ARG A 1 251 ? 12.178 5.286 -19.354 1.00 90.25 251 ARG A C 1
ATOM 1948 O O . ARG A 1 251 ? 12.787 6.324 -19.591 1.00 90.25 251 ARG A O 1
ATOM 1955 N N . GLY A 1 252 ? 12.041 4.303 -20.238 1.00 92.00 252 GLY A N 1
ATOM 1956 C CA . GLY A 1 252 ? 12.684 4.304 -21.548 1.00 92.00 252 GLY A CA 1
ATOM 1957 C C . GLY A 1 252 ? 11.977 3.380 -22.532 1.00 92.00 252 GLY A C 1
ATOM 1958 O O . GLY A 1 252 ? 11.351 2.403 -22.121 1.00 92.00 252 GLY A O 1
ATOM 1959 N N . GLY A 1 253 ? 12.090 3.700 -23.820 1.00 92.94 253 GLY A N 1
ATOM 1960 C CA . GLY A 1 253 ? 11.546 2.895 -24.909 1.00 92.94 253 GLY A CA 1
ATOM 1961 C C . GLY A 1 253 ? 10.038 3.030 -25.125 1.00 92.94 253 GLY A C 1
ATOM 1962 O O . GLY A 1 253 ? 9.365 3.882 -24.543 1.00 92.94 253 GLY A O 1
ATOM 1963 N N . HIS A 1 254 ? 9.522 2.165 -25.996 1.00 93.06 254 HIS A N 1
ATOM 1964 C CA . HIS A 1 254 ? 8.098 2.061 -26.317 1.00 93.06 254 HIS A CA 1
ATOM 1965 C C . HIS A 1 254 ? 7.666 0.600 -26.329 1.00 93.06 254 HIS A C 1
ATOM 1967 O O . HIS A 1 254 ? 8.455 -0.293 -26.660 1.00 93.06 254 HIS A O 1
ATOM 1973 N N . ALA A 1 255 ? 6.402 0.351 -26.004 1.00 94.12 255 ALA A N 1
ATOM 1974 C CA . ALA A 1 255 ? 5.843 -0.988 -26.082 1.00 94.12 255 ALA A CA 1
ATOM 1975 C C . ALA A 1 255 ? 4.346 -0.991 -26.374 1.00 94.12 255 ALA A C 1
ATOM 1977 O O . ALA A 1 255 ? 3.641 -0.014 -26.131 1.00 94.12 255 ALA A O 1
ATOM 1978 N N . LYS A 1 256 ? 3.861 -2.135 -26.854 1.00 92.88 256 LYS A N 1
ATOM 1979 C CA . LYS A 1 256 ? 2.438 -2.463 -26.911 1.00 92.88 256 LYS A CA 1
ATOM 1980 C C . LYS A 1 256 ? 2.189 -3.727 -26.108 1.00 92.88 256 LYS A C 1
ATOM 1982 O O . LYS A 1 256 ? 2.937 -4.709 -26.208 1.00 92.88 256 LYS A O 1
ATOM 1987 N N . GLY A 1 257 ? 1.132 -3.694 -25.313 1.00 92.12 257 GLY A N 1
ATOM 1988 C CA . GLY A 1 257 ? 0.727 -4.814 -24.482 1.00 92.12 257 GLY A CA 1
ATOM 1989 C C . GLY A 1 257 ? -0.773 -5.029 -24.530 1.00 92.12 257 GLY A C 1
ATOM 1990 O O . GLY A 1 257 ? -1.537 -4.085 -24.707 1.00 92.12 257 GLY A O 1
ATOM 1991 N N . VAL A 1 258 ? -1.181 -6.286 -24.378 1.00 92.06 258 VAL A N 1
ATOM 1992 C CA . VAL A 1 258 ? -2.586 -6.653 -24.189 1.00 92.06 258 VAL A CA 1
ATOM 1993 C C . VAL A 1 258 ? -2.875 -6.758 -22.696 1.00 92.06 258 VAL A C 1
ATOM 1995 O O . VAL A 1 258 ? -2.087 -7.357 -21.959 1.00 92.06 258 VAL A O 1
ATOM 1998 N N . VAL A 1 259 ? -3.984 -6.176 -22.245 1.00 91.38 259 VAL A N 1
ATOM 1999 C CA . VAL A 1 259 ? -4.430 -6.259 -20.850 1.00 91.38 259 VAL A CA 1
ATOM 2000 C C . VAL A 1 259 ? -4.783 -7.707 -20.526 1.00 91.38 259 VAL A C 1
ATOM 2002 O O . VAL A 1 259 ? -5.658 -8.292 -21.165 1.00 91.38 259 VAL A O 1
ATOM 2005 N N . ILE A 1 260 ? -4.111 -8.281 -19.529 1.00 90.38 260 ILE A N 1
ATOM 2006 C CA . ILE A 1 260 ? -4.370 -9.649 -19.058 1.00 90.38 260 ILE A CA 1
ATOM 2007 C C . ILE A 1 260 ? -5.197 -9.671 -17.774 1.00 90.38 260 ILE A C 1
ATOM 2009 O O . ILE A 1 260 ? -6.049 -10.545 -17.625 1.00 90.38 260 ILE A O 1
ATOM 2013 N N . ALA A 1 261 ? -4.980 -8.698 -16.885 1.00 87.88 261 ALA A N 1
ATOM 2014 C CA . ALA A 1 261 ? -5.666 -8.599 -15.607 1.00 87.88 261 ALA A CA 1
ATOM 2015 C C . ALA A 1 261 ? -5.852 -7.136 -15.184 1.00 87.88 261 ALA A C 1
ATOM 2017 O O . ALA A 1 261 ? -4.995 -6.286 -15.431 1.00 87.88 261 ALA A O 1
ATOM 2018 N N . THR A 1 262 ? -6.981 -6.856 -14.535 1.00 88.38 262 THR A N 1
ATOM 2019 C CA . THR A 1 262 ? -7.413 -5.519 -14.104 1.00 88.38 262 THR A CA 1
ATOM 2020 C C . THR A 1 262 ? -7.773 -5.516 -12.614 1.00 88.38 262 THR A C 1
ATOM 2022 O O . THR A 1 262 ? -8.157 -6.545 -12.054 1.00 88.38 262 THR A O 1
ATOM 2025 N N . ALA A 1 263 ? -7.658 -4.354 -11.963 1.00 83.25 263 ALA A N 1
ATOM 2026 C CA . ALA A 1 263 ? -8.066 -4.095 -10.579 1.00 83.25 263 ALA A CA 1
ATOM 2027 C C . ALA A 1 263 ? -7.663 -5.212 -9.596 1.00 83.25 263 ALA A C 1
ATOM 2029 O O . ALA A 1 263 ? -6.485 -5.564 -9.524 1.00 83.25 263 ALA A O 1
ATOM 2030 N N . LYS A 1 264 ? -8.624 -5.781 -8.849 1.00 79.31 264 LYS A N 1
ATOM 2031 C CA . LYS A 1 264 ? -8.420 -6.841 -7.839 1.00 79.31 264 LYS A CA 1
ATOM 2032 C C . LYS A 1 264 ? -7.723 -8.091 -8.395 1.00 79.31 264 LYS A C 1
ATOM 2034 O O . LYS A 1 264 ? -7.116 -8.826 -7.629 1.00 79.31 264 LYS A O 1
ATOM 2039 N N . HIS A 1 265 ? -7.807 -8.325 -9.706 1.00 83.94 265 HIS A N 1
ATOM 2040 C CA . HIS A 1 265 ? -7.192 -9.475 -10.366 1.00 83.94 265 HIS A CA 1
ATOM 2041 C C . HIS A 1 265 ? -5.761 -9.214 -10.847 1.00 83.94 265 HIS A C 1
ATOM 2043 O O . HIS A 1 265 ? -5.119 -10.150 -11.307 1.00 83.94 265 HIS A O 1
ATOM 2049 N N . SER A 1 266 ? -5.261 -7.977 -10.767 1.00 85.06 266 SER A N 1
ATOM 2050 C CA . SER A 1 266 ? -3.853 -7.667 -11.051 1.00 85.06 266 SER A CA 1
ATOM 2051 C C . SER A 1 266 ? -2.935 -8.120 -9.909 1.00 85.06 266 SER A C 1
ATOM 2053 O O . SER A 1 266 ? -3.372 -8.244 -8.764 1.00 85.06 266 SER A O 1
ATOM 2055 N N . THR A 1 267 ? -1.642 -8.297 -10.185 1.00 83.38 267 THR A N 1
ATOM 2056 C CA . THR A 1 267 ? -0.617 -8.600 -9.175 1.00 83.38 267 THR A CA 1
ATOM 2057 C C . THR A 1 267 ? -0.577 -7.525 -8.086 1.00 83.38 267 THR A C 1
ATOM 2059 O O . THR A 1 267 ? -0.525 -7.845 -6.900 1.00 83.38 267 THR A O 1
ATOM 2062 N N . PHE A 1 268 ? -0.662 -6.244 -8.462 1.00 80.44 268 PHE A N 1
ATOM 2063 C CA . PHE A 1 268 ? -0.760 -5.156 -7.484 1.00 80.44 268 PHE A CA 1
ATOM 2064 C C . PHE A 1 268 ? -2.078 -5.222 -6.695 1.00 80.44 268 PHE A C 1
ATOM 2066 O O . PHE A 1 268 ? -2.096 -4.956 -5.496 1.00 80.44 268 PHE A O 1
ATOM 2073 N N . GLY A 1 269 ? -3.177 -5.614 -7.342 1.00 77.75 269 GLY A N 1
ATOM 2074 C CA . GLY A 1 269 ? -4.485 -5.780 -6.714 1.00 77.75 269 GLY A CA 1
ATOM 2075 C C . GLY A 1 269 ? -4.561 -6.901 -5.687 1.00 77.75 269 GLY A C 1
ATOM 2076 O O . GLY A 1 269 ? -5.224 -6.734 -4.665 1.00 77.75 269 GLY A O 1
ATOM 2077 N N . GLU A 1 270 ? -3.855 -8.008 -5.907 1.00 79.62 270 GLU A N 1
ATOM 2078 C CA . GLU A 1 270 ? -3.737 -9.090 -4.927 1.00 79.62 270 GLU A CA 1
ATOM 2079 C C . GLU A 1 270 ? -3.001 -8.604 -3.671 1.00 79.62 270 GLU A C 1
ATOM 2081 O O . GLU A 1 270 ? -3.510 -8.755 -2.559 1.00 79.62 270 GLU A O 1
ATOM 2086 N N . VAL A 1 271 ? -1.864 -7.916 -3.847 1.00 78.25 271 VAL A N 1
ATOM 2087 C CA . VAL A 1 271 ? -1.121 -7.282 -2.742 1.00 78.25 271 VAL A CA 1
ATOM 2088 C C . VAL A 1 271 ? -1.996 -6.258 -2.017 1.00 78.25 271 VAL A C 1
ATOM 2090 O O . VAL A 1 271 ? -2.072 -6.260 -0.790 1.00 78.25 271 VAL A O 1
ATOM 2093 N N . PHE A 1 272 ? -2.709 -5.416 -2.764 1.00 73.88 272 PHE A N 1
ATOM 2094 C CA . PHE A 1 272 ? -3.609 -4.411 -2.209 1.00 73.88 272 PHE A CA 1
ATOM 2095 C C . PHE A 1 272 ? -4.768 -5.033 -1.413 1.00 73.88 272 PHE A C 1
ATOM 2097 O O . PHE A 1 272 ? -5.102 -4.551 -0.332 1.00 73.88 272 PHE A O 1
ATOM 2104 N N . THR A 1 273 ? -5.349 -6.131 -1.905 1.00 72.38 273 THR A N 1
ATOM 2105 C CA . THR A 1 273 ? -6.434 -6.857 -1.225 1.00 72.38 273 THR A CA 1
ATOM 2106 C C . THR A 1 273 ? -5.936 -7.500 0.067 1.00 72.38 273 THR A C 1
ATOM 2108 O O . THR A 1 273 ? -6.609 -7.402 1.091 1.00 72.38 273 THR A O 1
ATOM 2111 N N . LEU A 1 274 ? -4.734 -8.089 0.057 1.00 76.00 274 LEU A N 1
ATOM 2112 C CA . LEU A 1 274 ? -4.095 -8.613 1.266 1.00 76.00 274 LEU A CA 1
ATOM 2113 C C . LEU A 1 274 ? -3.875 -7.499 2.298 1.00 76.00 274 LEU A C 1
ATOM 2115 O O . LEU A 1 274 ? -4.255 -7.666 3.455 1.00 76.00 274 LEU A O 1
ATOM 2119 N N . MET A 1 275 ? -3.367 -6.338 1.867 1.00 69.25 275 MET A N 1
ATOM 2120 C CA . MET A 1 275 ? -3.175 -5.173 2.739 1.00 69.25 275 MET A CA 1
ATOM 2121 C C . MET A 1 275 ? -4.487 -4.615 3.313 1.00 69.25 275 MET A C 1
ATOM 2123 O O . MET A 1 275 ? -4.490 -4.147 4.449 1.00 69.25 275 MET A O 1
ATOM 2127 N N . GLN A 1 276 ? -5.591 -4.638 2.556 1.00 65.31 276 GLN A N 1
ATOM 2128 C CA . GLN A 1 276 ? -6.907 -4.203 3.047 1.00 65.31 276 GLN A CA 1
ATOM 2129 C C . GLN A 1 276 ? -7.564 -5.218 3.988 1.00 65.31 276 GLN A C 1
ATOM 2131 O O . GLN A 1 276 ? -8.269 -4.820 4.910 1.00 65.31 276 GLN A O 1
ATOM 2136 N N . SER A 1 277 ? -7.356 -6.517 3.751 1.00 59.47 277 SER A N 1
ATOM 2137 C CA . SER A 1 277 ? -8.002 -7.590 4.519 1.00 59.47 277 SER A CA 1
ATOM 2138 C C . SER A 1 277 ? -7.488 -7.725 5.956 1.00 59.47 277 SER A C 1
ATOM 2140 O O . SER A 1 277 ? -8.099 -8.420 6.768 1.00 59.47 277 SER A O 1
ATOM 2142 N N . GLU A 1 278 ? -6.382 -7.058 6.285 1.00 56.25 278 GLU A N 1
ATOM 2143 C CA . GLU A 1 278 ? -5.767 -7.115 7.602 1.00 56.25 278 GLU A CA 1
ATOM 2144 C C . GLU A 1 278 ? -6.198 -5.907 8.449 1.00 56.25 278 GLU A C 1
ATOM 2146 O O . GLU A 1 278 ? -5.636 -4.810 8.378 1.00 56.25 278 GLU A O 1
ATOM 2151 N N . GLU A 1 279 ? -7.238 -6.100 9.267 1.00 60.19 279 GLU A N 1
ATOM 2152 C CA . GLU A 1 279 ? -7.646 -5.104 10.259 1.00 60.19 279 GLU A CA 1
ATOM 2153 C C . GLU A 1 279 ? -6.476 -4.779 11.198 1.00 60.19 279 GLU A C 1
ATOM 2155 O O . GLU A 1 279 ? -5.814 -5.666 11.743 1.00 60.19 279 GLU A O 1
ATOM 2160 N N . SER A 1 280 ? -6.225 -3.484 11.430 1.00 63.19 280 SER A N 1
ATOM 2161 C CA . SER A 1 280 ? -5.107 -3.068 12.278 1.00 63.19 280 SER A CA 1
ATOM 2162 C C . SER A 1 280 ? -5.257 -3.636 13.699 1.00 63.19 280 SER A C 1
ATOM 2164 O O . SER A 1 280 ? -6.263 -3.339 14.353 1.00 63.19 280 SER A O 1
ATOM 2166 N N . PRO A 1 281 ? -4.273 -4.397 14.213 1.00 66.81 281 PRO A N 1
ATOM 2167 C CA . PRO A 1 281 ? -4.393 -5.062 15.503 1.00 66.81 281 PRO A CA 1
ATOM 2168 C C . PRO A 1 281 ? -4.478 -4.056 16.659 1.00 66.81 281 PRO A C 1
ATOM 2170 O O . PRO A 1 281 ? -3.859 -2.991 16.635 1.00 66.81 281 PRO A O 1
ATOM 2173 N N . ARG A 1 282 ? -5.221 -4.421 17.714 1.00 74.62 282 ARG A N 1
ATOM 2174 C CA . ARG A 1 282 ? -5.293 -3.660 18.977 1.00 74.62 282 ARG A CA 1
ATOM 2175 C C . ARG A 1 282 ? -3.907 -3.535 19.616 1.00 74.62 282 ARG A C 1
ATOM 2177 O O . ARG A 1 282 ? -3.162 -4.520 19.659 1.00 74.62 282 ARG A O 1
ATOM 2184 N N . THR A 1 283 ? -3.597 -2.362 20.166 1.00 82.25 283 THR A N 1
ATOM 2185 C CA . THR A 1 283 ? -2.281 -2.073 20.759 1.00 82.25 283 THR A CA 1
ATOM 2186 C C . THR A 1 283 ? -2.116 -2.679 22.157 1.00 82.25 283 THR A C 1
ATOM 2188 O O . THR A 1 283 ? -3.115 -3.038 22.791 1.00 82.25 283 THR A O 1
ATOM 2191 N N . PRO A 1 284 ? -0.877 -2.840 22.661 1.00 80.25 284 PRO A N 1
ATOM 2192 C CA . PRO A 1 284 ? -0.633 -3.445 23.972 1.00 80.25 284 PRO A CA 1
ATOM 2193 C C . PRO A 1 284 ? -1.377 -2.763 25.138 1.00 80.25 284 PRO A C 1
ATOM 2195 O O . PRO A 1 284 ? -1.984 -3.462 25.950 1.00 80.25 284 PRO A O 1
ATOM 2198 N N . LEU A 1 285 ? -1.418 -1.429 25.199 1.00 78.56 285 LEU A N 1
ATOM 2199 C CA . LEU A 1 285 ? -2.140 -0.655 26.214 1.00 78.56 285 LEU A CA 1
ATOM 2200 C C . LEU A 1 285 ? -3.639 -0.801 26.028 1.00 78.56 285 LEU A C 1
ATOM 2202 O O . LEU A 1 285 ? -4.325 -0.956 27.026 1.00 78.56 285 LEU A O 1
ATOM 2206 N N . GLN A 1 286 ? -4.153 -0.819 24.793 1.00 75.94 286 GLN A N 1
ATOM 2207 C CA . GLN A 1 286 ? -5.576 -1.090 24.559 1.00 75.94 286 GLN A CA 1
ATOM 2208 C C . GLN A 1 286 ? -5.967 -2.474 25.081 1.00 75.94 286 GLN A C 1
ATOM 2210 O O . GLN A 1 286 ? -6.940 -2.590 25.815 1.00 75.94 286 GLN A O 1
ATOM 2215 N N . ARG A 1 287 ? -5.166 -3.514 24.809 1.00 81.12 287 ARG A N 1
ATOM 2216 C CA . ARG A 1 287 ? -5.393 -4.858 25.372 1.00 81.12 287 ARG A CA 1
ATOM 2217 C C . ARG A 1 287 ? -5.318 -4.858 26.901 1.00 81.12 287 ARG A C 1
ATOM 2219 O O . ARG A 1 287 ? -6.122 -5.521 27.553 1.00 81.12 287 ARG A O 1
ATOM 2226 N N . GLY A 1 288 ? -4.368 -4.116 27.471 1.00 79.69 288 GLY A N 1
ATOM 2227 C CA . GLY A 1 288 ? -4.241 -3.936 28.916 1.00 79.69 288 GLY A CA 1
ATOM 2228 C C . GLY A 1 288 ? -5.446 -3.218 29.529 1.00 79.69 288 GLY A C 1
ATOM 2229 O O . GLY A 1 288 ? -5.977 -3.669 30.539 1.00 79.69 288 GLY A O 1
ATOM 2230 N N . MET A 1 289 ? -5.923 -2.146 28.897 1.00 76.06 289 MET A N 1
ATOM 2231 C CA . MET A 1 289 ? -7.111 -1.393 29.299 1.00 76.06 289 MET A CA 1
ATOM 2232 C C . MET A 1 289 ? -8.387 -2.216 29.150 1.00 76.06 289 MET A C 1
ATOM 2234 O O . MET A 1 289 ? -9.236 -2.147 30.028 1.00 76.06 289 MET A O 1
ATOM 2238 N N . ASP A 1 290 ? -8.509 -3.038 28.108 1.00 75.81 290 ASP A N 1
ATOM 2239 C CA . ASP A 1 290 ? -9.632 -3.963 27.945 1.00 75.81 290 ASP A CA 1
ATOM 2240 C C . ASP A 1 290 ? -9.641 -5.020 29.057 1.00 75.81 290 ASP A C 1
ATOM 2242 O O . ASP A 1 290 ? -10.701 -5.373 29.578 1.00 75.81 290 ASP A O 1
ATOM 2246 N N . LEU A 1 291 ? -8.464 -5.521 29.453 1.00 80.56 291 LEU A N 1
ATOM 2247 C CA . LEU A 1 291 ? -8.331 -6.472 30.556 1.00 80.56 291 LEU A CA 1
ATOM 2248 C C . LEU A 1 291 ? -8.678 -5.821 31.899 1.00 80.56 291 LEU A C 1
ATOM 2250 O O . LEU A 1 291 ? -9.490 -6.368 32.645 1.00 80.56 291 LEU A O 1
ATOM 2254 N N . LEU A 1 292 ? -8.101 -4.650 32.186 1.00 80.12 292 LEU A N 1
ATOM 2255 C CA . LEU A 1 292 ? -8.405 -3.871 33.387 1.00 80.12 292 LEU A CA 1
ATOM 2256 C C . LEU A 1 292 ? -9.883 -3.489 33.425 1.00 80.12 292 LEU A C 1
ATOM 2258 O O . LEU A 1 292 ? -10.527 -3.654 34.453 1.00 80.12 292 LEU A O 1
ATOM 2262 N N . GLY A 1 293 ? -10.442 -3.059 32.296 1.00 74.75 293 GLY A N 1
ATOM 2263 C CA . GLY A 1 293 ? -11.854 -2.746 32.130 1.00 74.75 293 GLY A CA 1
ATOM 2264 C C . GLY A 1 293 ? -12.737 -3.953 32.429 1.00 74.75 293 GLY A C 1
ATOM 2265 O O . GLY A 1 293 ? -13.673 -3.832 33.213 1.00 74.75 293 GLY A O 1
ATOM 2266 N N . LYS A 1 294 ? -12.416 -5.142 31.899 1.00 79.31 294 LYS A N 1
ATOM 2267 C CA . LYS A 1 294 ? -13.139 -6.390 32.212 1.00 79.31 294 LYS A CA 1
ATOM 2268 C C . LYS A 1 294 ? -13.029 -6.780 33.685 1.00 79.31 294 LYS A C 1
ATOM 2270 O O . LYS A 1 294 ? -14.032 -7.163 34.282 1.00 79.31 294 LYS A O 1
ATOM 2275 N N . GLN A 1 295 ? -11.839 -6.676 34.277 1.00 81.19 295 GLN A N 1
ATOM 2276 C CA . GLN A 1 295 ? -11.619 -6.981 35.694 1.00 81.19 295 GLN A CA 1
ATOM 2277 C C . GLN A 1 295 ? -12.390 -6.021 36.601 1.00 81.19 295 GLN A C 1
ATOM 2279 O O . GLN A 1 295 ? -13.114 -6.474 37.482 1.00 81.19 295 GLN A O 1
ATOM 2284 N N . LEU A 1 296 ? -12.291 -4.714 36.347 1.00 78.75 296 LEU A N 1
ATOM 2285 C CA . LEU A 1 296 ? -13.046 -3.684 37.055 1.00 78.75 296 LEU A CA 1
ATOM 2286 C C . LEU A 1 296 ? -14.546 -3.897 36.884 1.00 78.75 296 LEU A C 1
ATOM 2288 O O . LEU A 1 296 ? -15.260 -3.892 37.872 1.00 78.75 296 LEU A O 1
ATOM 2292 N N . THR A 1 297 ? -15.020 -4.182 35.670 1.00 74.31 297 THR A N 1
ATOM 2293 C CA . THR A 1 297 ? -16.443 -4.463 35.420 1.00 74.31 297 THR A CA 1
ATOM 2294 C C . THR A 1 297 ? -16.924 -5.660 36.238 1.00 74.31 297 THR A C 1
ATOM 2296 O O . THR A 1 297 ? -17.969 -5.576 36.877 1.00 74.31 297 THR A O 1
ATOM 2299 N N . MET A 1 298 ? -16.160 -6.760 36.277 1.00 80.69 298 MET A N 1
ATOM 2300 C CA . MET A 1 298 ? -16.516 -7.922 37.099 1.00 80.69 298 MET A CA 1
ATOM 2301 C C . MET A 1 298 ? -16.513 -7.598 38.596 1.00 80.69 298 MET A C 1
ATOM 2303 O O . MET A 1 298 ? -17.464 -7.946 39.293 1.00 80.69 298 MET A O 1
ATOM 2307 N N . ILE A 1 299 ? -15.474 -6.922 39.095 1.00 82.94 299 ILE A N 1
ATOM 2308 C CA . ILE A 1 299 ? -15.357 -6.558 40.514 1.00 82.94 299 ILE A CA 1
ATOM 2309 C C . ILE A 1 299 ? -16.482 -5.600 40.912 1.00 82.94 299 ILE A C 1
ATOM 2311 O O . ILE A 1 299 ? -17.175 -5.854 41.895 1.00 82.94 299 ILE A O 1
ATOM 2315 N N . SER A 1 300 ? -16.707 -4.540 40.135 1.00 76.12 300 SER A N 1
ATOM 2316 C CA . SER A 1 300 ? -17.765 -3.564 40.381 1.00 76.12 300 SER A CA 1
ATOM 2317 C C . SER A 1 300 ? -19.136 -4.229 40.342 1.00 76.12 300 SER A C 1
ATOM 2319 O O . SER A 1 300 ? -19.934 -3.964 41.229 1.00 76.12 300 SER A O 1
ATOM 2321 N N . MET A 1 301 ? -19.402 -5.159 39.415 1.00 78.06 301 MET A N 1
ATOM 2322 C CA . MET A 1 301 ? -20.674 -5.893 39.382 1.00 78.06 301 MET A CA 1
ATOM 2323 C C . MET A 1 301 ? -20.891 -6.745 40.643 1.00 78.06 301 MET A C 1
ATOM 2325 O O . MET A 1 301 ? -21.980 -6.726 41.214 1.00 78.06 301 MET A O 1
ATOM 2329 N N . VAL A 1 302 ? -19.857 -7.446 41.125 1.00 84.38 302 VAL A N 1
ATOM 2330 C CA . VAL A 1 302 ? -19.930 -8.213 42.382 1.00 84.38 302 VAL A CA 1
ATOM 2331 C C . VAL A 1 302 ? -20.177 -7.285 43.573 1.00 84.38 302 VAL A C 1
ATOM 2333 O O . VAL A 1 302 ? -21.063 -7.553 44.384 1.00 84.38 302 VAL A O 1
ATOM 2336 N N . ILE A 1 303 ? -19.432 -6.181 43.663 1.00 81.12 303 ILE A N 1
ATOM 2337 C CA . ILE A 1 303 ? -19.577 -5.184 44.729 1.00 81.12 303 ILE A CA 1
ATOM 2338 C C . ILE A 1 303 ? -20.987 -4.591 44.712 1.00 81.12 303 ILE A C 1
ATOM 2340 O O . ILE A 1 303 ? -21.638 -4.571 45.749 1.00 81.12 303 ILE A O 1
ATOM 2344 N N . ILE A 1 304 ? -21.487 -4.193 43.543 1.00 76.69 304 ILE A N 1
ATOM 2345 C CA . ILE A 1 304 ? -22.849 -3.696 43.328 1.00 76.69 304 ILE A CA 1
ATOM 2346 C C . ILE A 1 304 ? -23.885 -4.695 43.846 1.00 76.69 304 ILE A C 1
ATOM 2348 O O . ILE A 1 304 ? -24.771 -4.311 44.602 1.00 76.69 304 ILE A O 1
ATOM 2352 N N . ILE A 1 305 ? -23.775 -5.977 43.483 1.00 80.19 305 ILE A N 1
ATOM 2353 C CA . ILE A 1 305 ? -24.728 -7.006 43.921 1.00 80.19 305 ILE A CA 1
ATOM 2354 C C . ILE A 1 305 ? -24.709 -7.136 45.449 1.00 80.19 305 ILE A C 1
ATOM 2356 O O . ILE A 1 305 ? -25.764 -7.134 46.081 1.00 80.19 305 ILE A O 1
ATOM 2360 N N . VAL A 1 306 ? -23.520 -7.202 46.055 1.00 82.38 306 VAL A N 1
ATOM 2361 C CA . VAL A 1 306 ? -23.356 -7.296 47.516 1.00 82.38 306 VAL A CA 1
ATOM 2362 C C . VAL A 1 306 ? -23.939 -6.068 48.214 1.00 82.38 306 VAL A C 1
ATOM 2364 O O . VAL A 1 306 ? -24.680 -6.192 49.187 1.00 82.38 306 VAL A O 1
ATOM 2367 N N . ILE A 1 307 ? -23.645 -4.882 47.693 1.00 76.31 307 ILE A N 1
ATOM 2368 C CA . ILE A 1 307 ? -24.149 -3.603 48.181 1.00 76.31 307 ILE A CA 1
ATOM 2369 C C . ILE A 1 307 ? -25.668 -3.534 48.099 1.00 76.31 307 ILE A C 1
ATOM 2371 O O . ILE A 1 307 ? -26.296 -3.105 49.059 1.00 76.31 307 ILE A O 1
ATOM 2375 N N . VAL A 1 308 ? -26.264 -3.950 46.982 1.00 74.31 308 VAL A N 1
ATOM 2376 C CA . VAL A 1 308 ? -27.719 -3.951 46.804 1.00 74.31 308 VAL A CA 1
ATOM 2377 C C . VAL A 1 308 ? -28.356 -4.900 47.815 1.00 74.31 308 VAL A C 1
ATOM 2379 O O . VAL A 1 308 ? -29.330 -4.524 48.460 1.00 74.31 308 VAL A O 1
ATOM 2382 N N . ILE A 1 309 ? -27.774 -6.083 48.040 1.00 80.94 309 ILE A N 1
ATOM 2383 C CA . ILE A 1 309 ? -28.242 -7.029 49.065 1.00 80.94 309 ILE A CA 1
ATOM 2384 C C . ILE A 1 309 ? -28.182 -6.398 50.467 1.00 80.94 309 ILE A C 1
ATOM 2386 O O . ILE A 1 309 ? -29.168 -6.443 51.201 1.00 80.94 309 ILE A O 1
ATOM 2390 N N . PHE A 1 310 ? -27.067 -5.763 50.842 1.00 77.88 310 PHE A N 1
ATOM 2391 C CA . PHE A 1 310 ? -26.943 -5.077 52.136 1.00 77.88 310 PHE A CA 1
ATOM 2392 C C . PHE A 1 310 ? -27.838 -3.837 52.251 1.00 77.88 310 PHE A C 1
ATOM 2394 O O . PHE A 1 310 ? -28.395 -3.582 53.316 1.00 77.88 310 PHE A O 1
ATOM 2401 N N . GLY A 1 311 ? -28.004 -3.079 51.169 1.00 72.00 311 GLY A N 1
ATOM 2402 C CA . GLY A 1 311 ? -28.852 -1.892 51.092 1.00 72.00 311 GLY A CA 1
ATOM 2403 C C . GLY A 1 311 ? -30.333 -2.232 51.226 1.00 72.00 311 GLY A C 1
ATOM 2404 O O . GLY A 1 311 ? -31.053 -1.521 51.926 1.00 72.00 311 GLY A O 1
ATOM 2405 N N . LEU A 1 312 ? -30.765 -3.364 50.657 1.00 73.69 312 LEU A N 1
ATOM 2406 C CA . LEU A 1 312 ? -32.100 -3.930 50.874 1.00 73.69 312 LEU A CA 1
ATOM 2407 C C . LEU A 1 312 ? -32.322 -4.313 52.344 1.00 73.69 312 LEU A C 1
ATOM 2409 O O . LEU A 1 312 ? -33.414 -4.107 52.862 1.00 73.69 312 LEU A O 1
ATOM 2413 N N . ILE A 1 313 ? -31.289 -4.818 53.028 1.00 81.56 313 ILE A N 1
ATOM 2414 C CA . ILE A 1 313 ? -31.353 -5.149 54.462 1.00 81.56 313 ILE A CA 1
ATOM 2415 C C . ILE A 1 313 ? -31.330 -3.881 55.341 1.00 81.56 313 ILE A C 1
ATOM 2417 O O . ILE A 1 313 ? -31.973 -3.853 56.387 1.00 81.56 313 ILE A O 1
ATOM 2421 N N . GLN A 1 314 ? -30.602 -2.830 54.943 1.00 75.88 314 GLN A N 1
ATOM 2422 C CA . GLN A 1 314 ? -30.403 -1.605 55.738 1.00 75.88 314 GLN A CA 1
ATOM 2423 C C . GLN A 1 314 ? -31.339 -0.435 55.389 1.00 75.88 314 GLN A C 1
ATOM 2425 O O . GLN A 1 314 ? -31.215 0.623 56.006 1.00 75.88 314 GLN A O 1
ATOM 2430 N N . HIS A 1 315 ? -32.256 -0.585 54.426 1.00 66.44 315 HIS A N 1
ATOM 2431 C CA . HIS A 1 315 ? -33.139 0.492 53.948 1.00 66.44 315 HIS A CA 1
ATOM 2432 C C . HIS A 1 315 ? -32.392 1.799 53.589 1.00 66.44 315 HIS A C 1
ATOM 2434 O O . HIS A 1 315 ? -32.881 2.897 53.857 1.00 66.44 315 HIS A O 1
ATOM 2440 N N . ARG A 1 316 ? -31.195 1.704 52.990 1.00 62.97 316 ARG A N 1
ATOM 2441 C CA . ARG A 1 316 ? -30.427 2.879 52.529 1.00 62.97 316 ARG A CA 1
ATOM 2442 C C . ARG A 1 316 ? -30.639 3.164 51.044 1.00 62.97 316 ARG A C 1
ATOM 2444 O O . ARG A 1 316 ? -30.936 2.260 50.266 1.00 62.97 316 ARG A O 1
ATOM 2451 N N . SER A 1 317 ? -30.467 4.430 50.659 1.00 63.19 317 SER A N 1
ATOM 2452 C CA . SER A 1 317 ? -30.519 4.871 49.266 1.00 63.19 317 SER A CA 1
ATOM 2453 C C . SER A 1 317 ? -29.386 4.220 48.468 1.00 63.19 317 SER A C 1
ATOM 2455 O O . SER A 1 317 ? -28.209 4.371 48.778 1.00 63.19 317 SER A O 1
ATOM 2457 N N . LEU A 1 318 ? -29.754 3.485 47.417 1.00 58.94 318 LEU A N 1
ATOM 2458 C CA . LEU A 1 318 ? -28.835 2.731 46.553 1.00 58.94 318 LEU A CA 1
ATOM 2459 C C . LEU A 1 318 ? -27.862 3.629 45.750 1.00 58.94 318 LEU A C 1
ATOM 2461 O O . LEU A 1 318 ? -26.928 3.126 45.132 1.00 58.94 318 LEU A O 1
ATOM 2465 N N . LEU A 1 319 ? -28.082 4.946 45.780 1.00 55.06 319 LEU A N 1
ATOM 2466 C CA . LEU A 1 319 ? -27.436 5.972 44.960 1.00 55.06 319 LEU A CA 1
ATOM 2467 C C . LEU A 1 319 ? -25.962 6.226 45.298 1.00 55.06 319 LEU A C 1
ATOM 2469 O O . LEU A 1 319 ? -25.120 6.224 44.405 1.00 55.06 319 LEU A O 1
ATOM 2473 N N . GLU A 1 320 ? -25.625 6.410 46.577 1.00 57.81 320 GLU A N 1
ATOM 2474 C CA . GLU A 1 320 ? -24.268 6.834 46.963 1.00 57.81 320 GLU A CA 1
ATOM 2475 C C . GLU A 1 320 ? -23.208 5.750 46.729 1.00 57.81 320 GLU A C 1
ATOM 2477 O O . GLU A 1 320 ? -22.020 6.046 46.626 1.00 57.81 320 GLU A O 1
ATOM 2482 N N . LEU A 1 321 ? -23.619 4.484 46.628 1.00 58.66 321 LEU A N 1
ATOM 2483 C CA . LEU A 1 321 ? -22.686 3.363 46.540 1.00 58.66 321 LEU A CA 1
ATOM 2484 C C . LEU A 1 321 ? -22.297 2.982 45.103 1.00 58.66 321 LEU A C 1
ATOM 2486 O O . LEU A 1 321 ? -21.250 2.364 44.916 1.00 58.66 321 LEU A O 1
ATOM 2490 N N . PHE A 1 322 ? -23.095 3.343 44.094 1.00 57.81 322 PHE A N 1
ATOM 2491 C CA . PHE A 1 322 ? -22.797 3.023 42.691 1.00 57.81 322 PHE A CA 1
ATOM 2492 C C . PHE A 1 322 ? -21.752 3.970 42.084 1.00 57.81 322 PHE A C 1
ATOM 2494 O O . PHE A 1 322 ? -20.831 3.514 41.404 1.00 57.81 322 PHE A O 1
ATOM 2501 N N . ASN A 1 323 ? -21.847 5.269 42.389 1.00 58.66 323 ASN A N 1
ATOM 2502 C CA . ASN A 1 323 ? -20.981 6.309 41.818 1.00 58.66 323 ASN A CA 1
ATOM 2503 C C . ASN A 1 323 ? -19.499 6.175 42.225 1.00 58.66 323 ASN A C 1
ATOM 2505 O O . ASN A 1 323 ? -18.618 6.661 41.524 1.00 58.66 323 ASN A O 1
ATOM 2509 N N . VAL A 1 324 ? -19.188 5.492 43.331 1.00 57.75 324 VAL A N 1
ATOM 2510 C CA . VAL A 1 324 ? -17.808 5.370 43.847 1.00 57.75 324 VAL A CA 1
ATOM 2511 C C . VAL A 1 324 ? -16.993 4.287 43.117 1.00 57.75 324 VAL A C 1
ATOM 2513 O O . VAL A 1 324 ? -15.765 4.277 43.188 1.00 57.75 324 VAL A O 1
ATOM 2516 N N . ALA A 1 325 ? -17.646 3.366 42.402 1.00 58.06 325 ALA A N 1
ATOM 2517 C CA . ALA A 1 325 ? -17.007 2.138 41.917 1.00 58.06 325 ALA A CA 1
ATOM 2518 C C . ALA A 1 325 ? -16.441 2.212 40.484 1.00 58.06 325 ALA A C 1
ATOM 2520 O O . ALA A 1 325 ? -15.818 1.248 40.031 1.00 58.06 325 ALA A O 1
ATOM 2521 N N . ILE A 1 326 ? -16.663 3.308 39.750 1.00 66.31 326 ILE A N 1
ATOM 2522 C CA . ILE A 1 326 ? -16.317 3.411 38.326 1.00 66.31 326 ILE A CA 1
ATOM 2523 C C . ILE A 1 326 ? -15.178 4.424 38.126 1.00 66.31 326 ILE A C 1
ATOM 2525 O O . ILE A 1 326 ? -15.348 5.602 38.426 1.00 66.31 326 ILE A O 1
ATOM 2529 N N . PRO A 1 327 ? -14.006 4.017 37.598 1.00 62.19 327 PRO A N 1
ATOM 2530 C CA . PRO A 1 327 ? -12.909 4.942 37.334 1.00 62.19 327 PRO A CA 1
ATOM 2531 C C . PRO A 1 327 ? -13.166 5.738 36.046 1.00 62.19 327 PRO A C 1
ATOM 2533 O O . PRO A 1 327 ? -12.634 5.425 34.980 1.00 62.19 327 PRO A O 1
ATOM 2536 N N . GLU A 1 328 ? -13.970 6.795 36.158 1.00 69.38 328 GLU A N 1
ATOM 2537 C CA . GLU A 1 328 ? -14.381 7.650 35.032 1.00 69.38 328 GLU A CA 1
ATOM 2538 C C . GLU A 1 328 ? -13.203 8.387 34.369 1.00 69.38 328 GLU A C 1
ATOM 2540 O O . GLU A 1 328 ? -13.222 8.675 33.174 1.00 69.38 328 GLU A O 1
ATOM 2545 N N . GLY A 1 329 ? -12.133 8.659 35.124 1.00 69.56 329 GLY A N 1
ATOM 2546 C CA . GLY A 1 329 ? -10.986 9.427 34.634 1.00 69.56 329 GLY A CA 1
ATOM 2547 C C . GLY A 1 329 ? -10.000 8.644 33.763 1.00 69.56 329 GLY A C 1
ATOM 2548 O O . GLY A 1 329 ? -9.226 9.251 33.023 1.00 69.56 329 GLY A O 1
ATOM 2549 N N . LEU A 1 330 ? -9.994 7.308 33.828 1.00 73.44 330 LEU A N 1
ATOM 2550 C CA . LEU A 1 330 ? -8.913 6.507 33.244 1.00 73.44 330 LEU A CA 1
ATOM 2551 C C . LEU A 1 330 ? -8.856 6.581 31.699 1.00 73.44 330 LEU A C 1
ATOM 2553 O O . LEU A 1 330 ? -7.766 6.827 31.178 1.00 73.44 330 LEU A O 1
ATOM 2557 N N . PRO A 1 331 ? -9.975 6.489 30.946 1.00 70.38 331 PRO A N 1
ATOM 2558 C CA . PRO A 1 331 ? -9.959 6.674 29.489 1.00 70.38 331 PRO A CA 1
ATOM 2559 C C . PRO A 1 331 ? -9.535 8.085 29.071 1.00 70.38 331 PRO A C 1
ATOM 2561 O O . PRO A 1 331 ? -8.793 8.259 28.107 1.00 70.38 331 PRO A O 1
ATOM 2564 N N . ILE A 1 332 ? -9.980 9.100 29.819 1.00 74.81 332 ILE A N 1
ATOM 2565 C CA . ILE A 1 332 ? -9.702 10.511 29.524 1.00 74.81 332 ILE A CA 1
ATOM 2566 C C . ILE A 1 332 ? -8.204 10.786 29.660 1.00 74.81 332 ILE A C 1
ATOM 2568 O O . ILE A 1 332 ? -7.589 11.359 28.759 1.00 74.81 332 ILE A O 1
ATOM 2572 N N . VAL A 1 333 ? -7.601 10.338 30.765 1.00 81.25 333 VAL A N 1
ATOM 2573 C CA . VAL A 1 333 ? -6.170 10.525 31.027 1.00 81.25 333 VAL A CA 1
ATOM 2574 C C . VAL A 1 333 ? -5.325 9.842 29.951 1.00 81.25 333 VAL A C 1
ATOM 2576 O O . VAL A 1 333 ? -4.363 10.440 29.462 1.00 81.25 333 VAL A O 1
ATOM 2579 N N . VAL A 1 334 ? -5.693 8.632 29.522 1.00 79.06 334 VAL A N 1
ATOM 2580 C CA . VAL A 1 334 ? -4.969 7.919 28.456 1.00 79.06 334 VAL A CA 1
ATOM 2581 C C . VAL A 1 334 ? -5.061 8.663 27.120 1.00 79.06 334 VAL A C 1
ATOM 2583 O O . VAL A 1 334 ? -4.034 8.923 26.493 1.00 79.06 334 VAL A O 1
ATOM 2586 N N . THR A 1 335 ? -6.252 9.095 26.702 1.00 77.00 335 THR A N 1
ATOM 2587 C CA . THR A 1 335 ? -6.421 9.823 25.432 1.00 77.00 335 THR A CA 1
ATOM 2588 C C . THR A 1 335 ? -5.659 11.149 25.422 1.00 77.00 335 THR A C 1
ATOM 2590 O O . THR A 1 335 ? -4.974 11.465 24.447 1.00 77.00 335 THR A O 1
ATOM 2593 N N . VAL A 1 336 ? -5.712 11.916 26.518 1.00 81.38 336 VAL A N 1
ATOM 2594 C CA . VAL A 1 336 ? -4.998 13.198 26.638 1.00 81.38 336 VAL A CA 1
ATOM 2595 C C . VAL A 1 336 ? -3.482 12.994 26.621 1.00 81.38 336 VAL A C 1
ATOM 2597 O O . VAL A 1 336 ? -2.768 13.717 25.923 1.00 81.38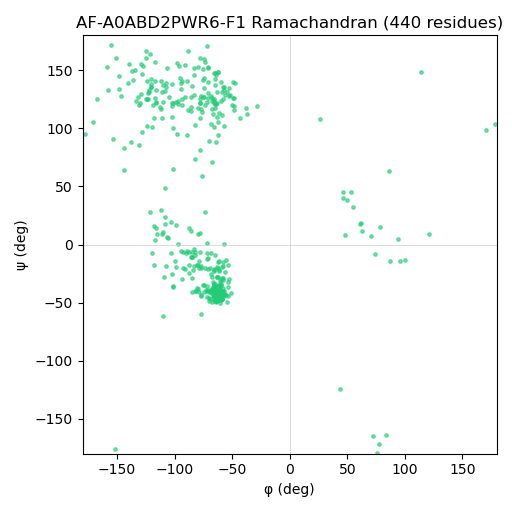 336 VAL A O 1
ATOM 2600 N N . THR A 1 337 ? -2.969 11.999 27.348 1.00 84.69 337 THR A N 1
ATOM 2601 C CA . THR A 1 337 ? -1.524 11.721 27.385 1.00 84.69 337 THR A CA 1
ATOM 2602 C C . THR A 1 337 ? -0.989 11.254 26.029 1.00 84.69 337 THR A C 1
ATOM 2604 O O . THR A 1 337 ? 0.054 11.750 25.592 1.00 84.69 337 THR A O 1
ATOM 2607 N N . LEU A 1 338 ? -1.721 10.394 25.309 1.00 83.88 338 LEU A N 1
ATOM 2608 C CA . LEU A 1 338 ? -1.373 9.983 23.942 1.00 83.88 338 LEU A CA 1
ATOM 2609 C C . LEU A 1 338 ? -1.403 11.160 22.957 1.00 83.88 338 LEU A C 1
ATOM 2611 O O . LEU A 1 338 ? -0.487 11.299 22.144 1.00 83.88 338 LEU A O 1
ATOM 2615 N N . ALA A 1 339 ? -2.398 12.047 23.060 1.00 81.44 339 ALA A N 1
ATOM 2616 C CA . ALA A 1 339 ? -2.498 13.240 22.218 1.00 81.44 339 ALA A CA 1
ATOM 2617 C C . ALA A 1 339 ? -1.320 14.208 22.436 1.00 81.44 339 ALA A C 1
ATOM 2619 O O . ALA A 1 339 ? -0.736 14.713 21.475 1.00 81.44 339 ALA A O 1
ATOM 2620 N N . ILE A 1 340 ? -0.903 14.420 23.689 1.00 86.38 340 ILE A N 1
ATOM 2621 C CA . ILE A 1 340 ? 0.305 15.202 23.999 1.00 86.38 340 ILE A CA 1
ATOM 2622 C C . ILE A 1 340 ? 1.549 14.541 23.378 1.00 86.38 340 ILE A C 1
ATOM 2624 O O . ILE A 1 340 ? 2.407 15.235 22.825 1.00 86.38 340 ILE A O 1
ATOM 2628 N N . GLY A 1 341 ? 1.642 13.208 23.431 1.00 86.56 341 GLY A N 1
ATOM 2629 C CA . GLY A 1 341 ? 2.702 12.436 22.777 1.00 86.56 341 GLY A CA 1
ATOM 2630 C C . GLY A 1 341 ? 2.747 12.658 21.263 1.00 86.56 341 GLY A C 1
ATOM 2631 O O . GLY A 1 341 ? 3.808 12.968 20.720 1.00 86.56 341 GLY A O 1
ATOM 2632 N N . GLN A 1 342 ? 1.591 12.603 20.598 1.00 85.50 342 GLN A N 1
ATOM 2633 C CA . GLN A 1 342 ? 1.461 12.870 19.164 1.00 85.50 342 GLN A CA 1
ATOM 2634 C C . GLN A 1 342 ? 1.938 14.282 18.797 1.00 85.50 342 GLN A C 1
ATOM 2636 O O . GLN A 1 342 ? 2.711 14.432 17.852 1.00 85.50 342 GLN A O 1
ATOM 2641 N N . ILE A 1 343 ? 1.525 15.314 19.543 1.00 83.06 343 ILE A N 1
ATOM 2642 C CA . ILE A 1 343 ? 1.934 16.707 19.282 1.00 83.06 343 ILE A CA 1
ATOM 2643 C C . ILE A 1 343 ? 3.458 16.855 19.403 1.00 83.06 343 ILE A C 1
ATOM 2645 O O . ILE A 1 343 ? 4.097 17.494 18.563 1.00 83.06 343 ILE A O 1
ATOM 2649 N N . ARG A 1 344 ? 4.068 16.220 20.413 1.00 88.00 344 ARG A N 1
ATOM 2650 C CA . ARG A 1 344 ? 5.529 16.214 20.585 1.00 88.00 344 ARG A CA 1
ATOM 2651 C C . ARG A 1 344 ? 6.246 15.492 19.442 1.00 88.00 344 ARG A C 1
ATOM 2653 O O . ARG A 1 344 ? 7.273 15.989 18.986 1.00 88.00 344 ARG A O 1
ATOM 2660 N N . MET A 1 345 ? 5.719 14.371 18.950 1.00 88.31 345 MET A N 1
ATOM 2661 C CA . MET A 1 345 ? 6.279 13.669 17.784 1.00 88.31 345 MET A CA 1
ATOM 2662 C C . MET A 1 345 ? 6.159 14.509 16.506 1.00 88.31 345 MET A C 1
ATOM 2664 O O . MET A 1 345 ? 7.144 14.671 15.784 1.00 88.31 345 MET A O 1
ATOM 2668 N N . ALA A 1 346 ? 5.006 15.146 16.285 1.00 86.38 346 ALA A N 1
ATOM 2669 C CA . ALA A 1 346 ? 4.779 16.014 15.133 1.00 86.38 346 ALA A CA 1
ATOM 2670 C C . ALA A 1 346 ? 5.735 17.217 15.116 1.00 86.38 346 ALA A C 1
ATOM 2672 O O . ALA A 1 346 ? 6.255 17.567 14.059 1.00 86.38 346 ALA A O 1
ATOM 2673 N N . SER A 1 347 ? 6.055 17.792 16.284 1.00 88.06 347 SER A N 1
ATOM 2674 C CA . SER A 1 347 ? 7.061 18.864 16.397 1.00 88.06 347 SER A CA 1
ATOM 2675 C C . SER A 1 347 ? 8.481 18.439 15.984 1.00 88.06 347 SER A C 1
ATOM 2677 O O . SER A 1 347 ? 9.332 19.288 15.740 1.00 88.06 347 SER A O 1
ATOM 2679 N N . ARG A 1 348 ? 8.736 17.127 15.879 1.00 90.25 348 ARG A N 1
ATOM 2680 C CA . ARG A 1 348 ? 9.993 16.527 15.406 1.00 90.25 348 ARG A CA 1
ATOM 2681 C C . ARG A 1 348 ? 9.852 15.895 14.016 1.00 90.25 348 ARG A C 1
ATOM 2683 O O . ARG A 1 348 ? 10.616 14.997 13.681 1.00 90.25 348 ARG A O 1
ATOM 2690 N N . ASN A 1 349 ? 8.875 16.341 13.223 1.00 87.56 349 ASN A N 1
ATOM 2691 C CA . ASN A 1 349 ? 8.574 15.832 11.879 1.00 87.56 349 ASN A CA 1
ATOM 2692 C C . ASN A 1 349 ? 8.157 14.346 11.826 1.00 87.56 349 ASN A C 1
ATOM 2694 O O . ASN A 1 349 ? 8.185 13.742 10.758 1.00 87.56 349 ASN A O 1
ATOM 2698 N N . ALA A 1 350 ? 7.731 13.755 12.949 1.00 84.94 350 ALA A N 1
ATOM 2699 C CA . ALA A 1 350 ? 7.164 12.408 12.990 1.00 84.94 350 ALA A CA 1
ATOM 2700 C C . ALA A 1 350 ? 5.633 12.492 13.088 1.00 84.94 350 ALA A C 1
ATOM 2702 O O . ALA A 1 350 ? 5.070 12.754 14.152 1.00 84.94 350 ALA A O 1
ATOM 2703 N N . ILE A 1 351 ? 4.947 12.301 11.959 1.00 83.38 351 ILE A N 1
ATOM 2704 C CA . ILE A 1 351 ? 3.486 12.422 11.879 1.00 83.38 351 ILE A CA 1
ATOM 2705 C C . ILE A 1 351 ? 2.842 11.076 12.208 1.00 83.38 351 ILE A C 1
ATOM 2707 O O . ILE A 1 351 ? 2.979 10.108 11.464 1.00 83.38 351 ILE A O 1
ATOM 2711 N N . VAL A 1 352 ? 2.084 11.030 13.303 1.00 77.50 352 VAL A N 1
ATOM 2712 C CA . VAL A 1 352 ? 1.341 9.834 13.709 1.00 77.50 352 VAL A CA 1
ATOM 2713 C C . VAL A 1 352 ? -0.107 9.937 13.243 1.00 77.50 352 VAL A C 1
ATOM 2715 O O . VAL A 1 352 ? -0.818 10.863 13.637 1.00 77.50 352 VAL A O 1
ATOM 2718 N N . LYS A 1 353 ? -0.547 8.976 12.421 1.00 72.56 353 LYS A N 1
ATOM 2719 C CA . LYS A 1 353 ? -1.924 8.910 11.901 1.00 72.56 353 LYS A CA 1
ATOM 2720 C C . LYS A 1 353 ? -2.915 8.321 12.918 1.00 72.56 353 LYS A C 1
ATOM 2722 O O . LYS A 1 353 ? -4.029 8.803 13.030 1.00 72.56 353 LYS A O 1
ATOM 2727 N N . LYS A 1 354 ? -2.542 7.307 13.699 1.00 73.38 354 LYS A N 1
ATOM 2728 C CA . LYS A 1 354 ? -3.434 6.684 14.699 1.00 73.38 354 LYS A CA 1
ATOM 2729 C C . LYS A 1 354 ? -2.857 6.889 16.100 1.00 73.38 354 LYS A C 1
ATOM 2731 O O . LYS A 1 354 ? -1.717 6.500 16.321 1.00 73.38 354 LYS A O 1
ATOM 2736 N N . LEU A 1 355 ? -3.614 7.453 17.048 1.00 73.62 355 LEU A N 1
ATOM 2737 C CA . LEU A 1 355 ? -3.130 7.680 18.426 1.00 73.62 355 LEU A CA 1
ATOM 2738 C C . LEU A 1 355 ? -2.517 6.434 19.095 1.00 73.62 355 LEU A C 1
ATOM 2740 O O . LEU A 1 355 ? -1.449 6.568 19.694 1.00 73.62 355 LEU A O 1
ATOM 2744 N N . PRO A 1 356 ? -3.095 5.223 18.949 1.00 78.75 356 PRO A N 1
ATOM 2745 C CA . PRO A 1 356 ? -2.508 4.018 19.537 1.00 78.75 356 PRO A CA 1
ATOM 2746 C C . PRO A 1 356 ? -1.104 3.676 18.991 1.00 78.75 356 PRO A C 1
ATOM 2748 O O . PRO A 1 356 ? -0.318 2.990 19.647 1.00 78.75 356 PRO A O 1
ATOM 2751 N N . ALA A 1 357 ? -0.725 4.194 17.817 1.00 81.38 357 ALA A N 1
ATOM 2752 C CA . ALA A 1 357 ? 0.609 3.972 17.260 1.00 81.38 357 ALA A CA 1
ATOM 2753 C C . ALA A 1 357 ? 1.721 4.665 18.071 1.00 81.38 357 ALA A C 1
ATOM 2755 O O . ALA A 1 357 ? 2.849 4.177 18.071 1.00 81.38 357 ALA A O 1
ATOM 2756 N N . VAL A 1 358 ? 1.412 5.749 18.802 1.00 85.44 358 VAL A N 1
ATOM 2757 C CA . VAL A 1 358 ? 2.363 6.418 19.719 1.00 85.44 358 VAL A CA 1
ATOM 2758 C C . VAL A 1 358 ? 2.867 5.435 20.776 1.00 85.44 358 VAL A C 1
ATOM 2760 O O . VAL A 1 358 ? 4.053 5.398 21.092 1.00 85.44 358 VAL A O 1
ATOM 2763 N N . GLU A 1 359 ? 1.955 4.628 21.308 1.00 85.31 359 GLU A N 1
ATOM 2764 C CA . GLU A 1 359 ? 2.231 3.641 22.344 1.00 85.31 359 GLU A CA 1
ATOM 2765 C C . GLU A 1 359 ? 2.919 2.403 21.770 1.00 85.31 359 GLU A C 1
ATOM 2767 O O . GLU A 1 359 ? 3.937 1.964 22.301 1.00 85.31 359 GLU A O 1
ATOM 2772 N N . THR A 1 360 ? 2.434 1.915 20.623 1.00 84.69 360 THR A N 1
ATOM 2773 C CA . THR A 1 360 ? 3.063 0.793 19.912 1.00 84.69 360 THR A CA 1
ATOM 2774 C C . THR A 1 360 ? 4.542 1.071 19.655 1.00 84.69 360 THR A C 1
ATOM 2776 O O . THR A 1 360 ? 5.361 0.205 19.940 1.00 84.69 360 THR A O 1
ATOM 2779 N N . LEU A 1 361 ? 4.894 2.291 19.217 1.00 84.38 361 LEU A N 1
ATOM 2780 C CA . LEU A 1 361 ? 6.280 2.704 18.973 1.00 84.38 361 LEU A CA 1
ATOM 2781 C C . LEU A 1 361 ? 7.163 2.627 20.234 1.00 84.38 361 LEU A C 1
ATOM 2783 O O . LEU A 1 361 ? 8.344 2.304 20.139 1.00 84.38 361 LEU A O 1
ATOM 2787 N N . GLY A 1 362 ? 6.597 2.902 21.413 1.00 84.00 362 GLY A N 1
ATOM 2788 C CA . GLY A 1 362 ? 7.307 2.823 22.694 1.00 84.00 362 GLY A CA 1
ATOM 2789 C C . GLY A 1 362 ? 7.565 1.393 23.178 1.00 84.00 362 GLY A C 1
ATOM 2790 O O . GLY A 1 362 ? 8.465 1.180 23.988 1.00 84.00 362 GLY A O 1
ATOM 2791 N N . CYS A 1 363 ? 6.806 0.418 22.676 1.00 85.94 363 CYS A N 1
ATOM 2792 C CA . CYS A 1 363 ? 6.893 -0.990 23.070 1.00 85.94 363 CYS A CA 1
ATOM 2793 C C . CYS A 1 363 ? 7.462 -1.901 21.970 1.00 85.94 363 CYS A C 1
ATOM 2795 O O . CYS A 1 363 ? 7.417 -3.124 22.112 1.00 85.94 363 CYS A O 1
ATOM 2797 N N . VAL A 1 364 ? 7.984 -1.339 20.874 1.00 87.19 364 VAL A N 1
ATOM 2798 C CA . VAL A 1 364 ? 8.545 -2.132 19.771 1.00 87.19 364 VAL A CA 1
ATOM 2799 C C . VAL A 1 364 ? 9.785 -2.890 20.238 1.00 87.19 364 VAL A C 1
ATOM 2801 O O . VAL A 1 364 ? 10.745 -2.299 20.723 1.00 87.19 364 VAL A O 1
ATOM 2804 N N . ASN A 1 365 ? 9.777 -4.206 20.039 1.00 92.00 365 ASN A N 1
ATOM 2805 C CA . ASN A 1 365 ? 10.923 -5.091 20.262 1.00 92.00 365 ASN A CA 1
ATOM 2806 C C . ASN A 1 365 ? 11.624 -5.499 18.955 1.00 92.00 365 ASN A C 1
ATOM 2808 O O . ASN A 1 365 ? 12.810 -5.818 18.969 1.00 92.00 365 ASN A O 1
ATOM 2812 N N . VAL A 1 366 ? 10.902 -5.485 17.834 1.00 92.44 366 VAL A N 1
ATOM 2813 C CA . VAL A 1 366 ? 11.394 -5.863 16.509 1.00 92.44 366 VAL A CA 1
ATOM 2814 C C . VAL A 1 366 ? 11.000 -4.777 15.517 1.00 92.44 366 VAL A C 1
ATOM 2816 O O . VAL A 1 366 ? 9.817 -4.503 15.326 1.00 92.44 366 VAL A O 1
ATOM 2819 N N . ILE A 1 367 ? 11.997 -4.160 14.883 1.00 90.62 367 ILE A N 1
ATOM 2820 C CA . ILE A 1 367 ? 11.792 -3.196 13.800 1.00 90.62 367 ILE A CA 1
ATOM 2821 C C . ILE A 1 367 ? 12.075 -3.914 12.484 1.00 90.62 367 ILE A C 1
ATOM 2823 O O . ILE A 1 367 ? 13.225 -4.221 12.171 1.00 90.62 367 ILE A O 1
ATOM 2827 N N . CYS A 1 368 ? 11.023 -4.163 11.711 1.00 91.69 368 CYS A N 1
ATOM 2828 C CA . CYS A 1 368 ? 11.146 -4.557 10.314 1.00 91.69 368 CYS A CA 1
ATOM 2829 C C . CYS A 1 368 ? 11.255 -3.281 9.482 1.00 91.69 368 CYS A C 1
ATOM 2831 O O . CYS A 1 368 ? 10.350 -2.450 9.500 1.00 91.69 368 CYS A O 1
ATOM 2833 N N . THR A 1 369 ? 12.369 -3.109 8.783 1.00 89.00 369 THR A N 1
ATOM 2834 C CA . THR A 1 369 ? 12.611 -1.943 7.933 1.00 89.00 369 THR A CA 1
ATOM 2835 C C . THR A 1 369 ? 12.832 -2.401 6.508 1.00 89.00 369 THR A C 1
ATOM 2837 O O . THR A 1 369 ? 13.541 -3.379 6.272 1.00 89.00 369 THR A O 1
ATOM 2840 N N . ASP A 1 370 ? 12.247 -1.669 5.568 1.00 86.44 370 ASP A N 1
ATOM 2841 C CA . ASP A 1 370 ? 12.614 -1.807 4.168 1.00 86.44 370 ASP A CA 1
ATOM 2842 C C . ASP A 1 370 ? 14.024 -1.222 3.944 1.00 86.44 370 ASP A C 1
ATOM 2844 O O . ASP A 1 370 ? 14.489 -0.351 4.691 1.00 86.44 370 ASP A O 1
ATOM 2848 N N . LYS A 1 371 ? 14.736 -1.732 2.939 1.00 87.00 371 LYS A N 1
ATOM 2849 C CA . LYS A 1 371 ? 16.068 -1.263 2.544 1.00 87.00 371 LYS A CA 1
ATOM 2850 C C . LYS A 1 371 ? 15.929 0.032 1.754 1.00 87.00 371 LYS A C 1
ATOM 2852 O O . LYS A 1 371 ? 16.480 1.069 2.136 1.00 87.00 371 LYS A O 1
ATOM 2857 N N . THR A 1 372 ? 15.216 -0.044 0.638 1.00 81.19 372 THR A N 1
ATOM 2858 C CA . THR A 1 372 ? 15.215 0.992 -0.390 1.00 81.19 372 THR A CA 1
ATOM 2859 C C . THR A 1 372 ? 14.250 2.110 -0.025 1.00 81.19 372 THR A C 1
ATOM 2861 O O . THR A 1 372 ? 13.109 1.864 0.338 1.00 81.19 372 THR A O 1
ATOM 2864 N N . GLY A 1 373 ? 14.716 3.360 -0.051 1.00 79.75 373 GLY A N 1
ATOM 2865 C CA . GLY A 1 373 ? 13.887 4.525 0.288 1.00 79.75 373 GLY A CA 1
ATOM 2866 C C . GLY A 1 373 ? 13.580 4.698 1.783 1.00 79.75 373 GLY A C 1
ATOM 2867 O O . GLY A 1 373 ? 13.053 5.741 2.163 1.00 79.75 373 GLY A O 1
ATOM 2868 N N . THR A 1 374 ? 13.937 3.722 2.631 1.00 85.62 374 THR A N 1
ATOM 2869 C CA . THR A 1 374 ? 13.807 3.804 4.098 1.00 85.62 374 THR A CA 1
ATOM 2870 C C . THR A 1 374 ? 15.173 3.899 4.781 1.00 85.62 374 THR A C 1
ATOM 2872 O O . THR A 1 374 ? 15.464 4.906 5.424 1.00 85.62 374 THR A O 1
ATOM 2875 N N . ILE A 1 375 ? 16.045 2.893 4.625 1.00 87.00 375 ILE A N 1
ATOM 2876 C CA . ILE A 1 375 ? 17.439 2.977 5.101 1.00 87.00 375 ILE A CA 1
ATOM 2877 C C . ILE A 1 375 ? 18.299 3.744 4.090 1.00 87.00 375 ILE A C 1
ATOM 2879 O O . ILE A 1 375 ? 19.170 4.529 4.471 1.00 87.00 375 ILE A O 1
ATOM 2883 N N . THR A 1 376 ? 18.080 3.501 2.796 1.00 85.19 376 THR A N 1
ATOM 2884 C CA . THR A 1 376 ? 18.816 4.159 1.711 1.00 85.19 376 THR A CA 1
ATOM 2885 C C . TH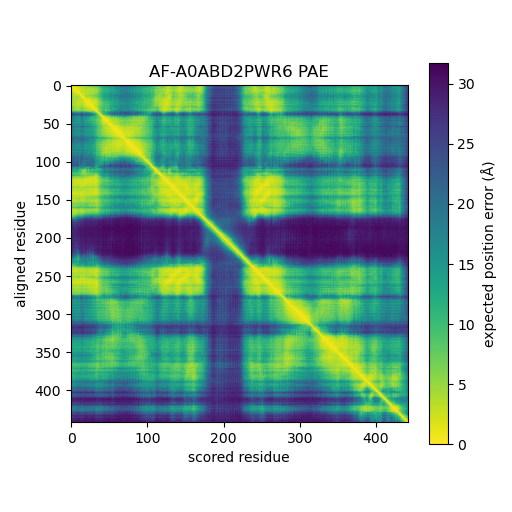R A 1 376 ? 18.019 5.331 1.141 1.00 85.19 376 THR A C 1
ATOM 2887 O O . THR A 1 376 ? 16.793 5.347 1.192 1.00 85.19 376 THR A O 1
ATOM 2890 N N . LYS A 1 377 ? 18.704 6.306 0.528 1.00 77.25 377 LYS A N 1
ATOM 2891 C CA . LYS A 1 377 ? 18.051 7.447 -0.139 1.00 77.25 377 LYS A CA 1
ATOM 2892 C C . LYS A 1 377 ? 17.339 7.095 -1.454 1.00 77.25 377 LYS A C 1
ATOM 2894 O O . LYS A 1 377 ? 16.803 7.995 -2.078 1.00 77.25 377 LYS A O 1
ATOM 2899 N N . ASN A 1 378 ? 17.335 5.825 -1.875 1.00 73.62 378 ASN A N 1
ATOM 2900 C CA . ASN A 1 378 ? 16.868 5.414 -3.206 1.00 73.62 378 ASN A CA 1
ATOM 2901 C C . ASN A 1 378 ? 17.589 6.162 -4.357 1.00 73.62 378 ASN A C 1
ATOM 2903 O O . ASN A 1 378 ? 17.008 6.448 -5.397 1.00 73.62 378 ASN A O 1
ATOM 2907 N N . GLU A 1 379 ? 18.862 6.512 -4.146 1.00 77.50 379 GLU A N 1
ATOM 2908 C CA . GLU A 1 379 ? 19.693 7.266 -5.091 1.00 77.50 379 GLU A CA 1
ATOM 2909 C C . GLU A 1 379 ? 21.030 6.537 -5.272 1.00 77.50 379 GLU A C 1
ATOM 2911 O O . GLU A 1 379 ? 21.762 6.304 -4.299 1.00 77.50 379 GLU A O 1
ATOM 2916 N N . MET A 1 380 ? 21.363 6.166 -6.511 1.00 75.75 380 MET A N 1
ATOM 2917 C CA . MET A 1 380 ? 22.632 5.504 -6.812 1.00 75.75 380 MET A CA 1
ATOM 2918 C C . MET A 1 380 ? 23.780 6.492 -6.589 1.00 75.75 380 MET A C 1
ATOM 2920 O O . MET A 1 380 ? 23.864 7.522 -7.252 1.00 75.75 380 MET A O 1
ATOM 2924 N N . THR A 1 381 ? 24.658 6.182 -5.634 1.00 75.88 381 THR A N 1
ATOM 2925 C CA . THR A 1 381 ? 25.760 7.065 -5.231 1.00 75.88 381 THR A CA 1
ATOM 2926 C C . THR A 1 381 ? 27.092 6.344 -5.398 1.00 75.88 381 THR A C 1
ATOM 2928 O O . THR A 1 381 ? 27.261 5.219 -4.922 1.00 75.88 381 THR A O 1
ATOM 2931 N N . VAL A 1 382 ? 28.061 6.998 -6.042 1.00 77.38 382 VAL A N 1
ATOM 2932 C CA . VAL A 1 382 ? 29.436 6.491 -6.125 1.00 77.38 382 VAL A CA 1
ATOM 2933 C C . VAL A 1 382 ? 30.045 6.491 -4.724 1.00 77.38 382 VAL A C 1
ATOM 2935 O O . VAL A 1 382 ? 30.093 7.528 -4.076 1.00 77.38 382 VAL A O 1
ATOM 2938 N N . THR A 1 383 ? 30.524 5.337 -4.256 1.00 80.50 383 THR A N 1
ATOM 2939 C CA . THR A 1 383 ? 31.144 5.188 -2.922 1.00 80.50 383 THR A CA 1
ATOM 2940 C C . THR A 1 383 ? 32.648 4.962 -2.987 1.00 80.50 383 THR A C 1
ATOM 2942 O O . THR A 1 383 ? 33.376 5.311 -2.057 1.00 80.50 383 THR A O 1
ATOM 2945 N N . LYS A 1 384 ? 33.131 4.368 -4.081 1.00 81.50 384 LYS A N 1
ATOM 2946 C CA . LYS A 1 384 ? 34.541 4.056 -4.299 1.00 81.50 384 LYS A CA 1
ATOM 2947 C C . LYS A 1 384 ? 34.922 4.313 -5.747 1.00 81.50 384 LYS A C 1
ATOM 2949 O O . LYS A 1 384 ? 34.187 3.955 -6.661 1.00 81.50 384 LYS A O 1
ATOM 2954 N N . VAL A 1 385 ? 36.102 4.886 -5.931 1.00 79.19 385 VAL A N 1
ATOM 2955 C CA . VAL A 1 385 ? 36.721 5.158 -7.224 1.00 79.19 385 VAL A CA 1
ATOM 2956 C C . VAL A 1 385 ? 38.072 4.465 -7.237 1.00 79.19 385 VAL A C 1
ATOM 2958 O O . VAL A 1 385 ? 38.852 4.601 -6.294 1.00 79.19 385 VAL A O 1
ATOM 2961 N N . VAL A 1 386 ? 38.340 3.713 -8.301 1.00 82.00 386 VAL A N 1
ATOM 2962 C CA . VAL A 1 386 ? 39.644 3.090 -8.534 1.00 82.00 386 VAL A CA 1
ATOM 2963 C C . VAL A 1 386 ? 40.206 3.646 -9.832 1.00 82.00 386 VAL A C 1
ATOM 2965 O O . VAL A 1 386 ? 39.564 3.521 -10.874 1.00 82.00 386 VAL A O 1
ATOM 2968 N N . THR A 1 387 ? 41.372 4.290 -9.781 1.00 79.06 387 THR A N 1
ATOM 2969 C CA . THR A 1 387 ? 42.003 4.854 -10.986 1.00 79.06 387 THR A CA 1
ATOM 2970 C C . THR A 1 387 ? 42.905 3.827 -11.675 1.00 79.06 387 THR A C 1
ATOM 2972 O O . THR A 1 387 ? 43.274 2.800 -11.099 1.00 79.06 387 THR A O 1
ATOM 2975 N N . SER A 1 388 ? 43.318 4.117 -12.913 1.00 78.75 388 SER A N 1
ATOM 2976 C CA . SER A 1 388 ? 44.297 3.312 -13.658 1.00 78.75 388 SER A CA 1
ATOM 2977 C C . SER A 1 388 ? 45.650 3.180 -12.947 1.00 78.75 388 SER A C 1
ATOM 2979 O O . SER A 1 388 ? 46.404 2.261 -13.247 1.00 78.75 388 SER A O 1
ATOM 2981 N N . GLY A 1 389 ? 45.953 4.072 -11.997 1.00 77.19 389 GLY A N 1
ATOM 2982 C CA . GLY A 1 389 ? 47.127 3.989 -11.127 1.00 77.19 389 GLY A CA 1
ATOM 2983 C C . GLY A 1 389 ? 46.979 3.019 -9.947 1.00 77.19 389 GLY A C 1
ATOM 2984 O O . GLY A 1 389 ? 47.833 3.040 -9.069 1.00 77.19 389 GLY A O 1
ATOM 2985 N N . LEU A 1 390 ? 45.909 2.205 -9.893 1.00 75.25 390 LEU A N 1
ATOM 2986 C CA . LEU A 1 390 ? 45.531 1.329 -8.759 1.00 75.25 390 LEU A CA 1
ATOM 2987 C C . LEU A 1 390 ? 45.243 2.076 -7.448 1.00 75.25 390 LEU A C 1
ATOM 2989 O O . LEU A 1 390 ? 45.182 1.507 -6.360 1.00 75.25 390 LEU A O 1
ATOM 2993 N N . GLU A 1 391 ? 45.011 3.365 -7.584 1.00 74.88 391 GLU A N 1
ATOM 2994 C CA . GLU A 1 391 ? 44.648 4.301 -6.542 1.00 74.88 391 GLU A CA 1
ATOM 2995 C C . GLU A 1 391 ? 43.194 4.100 -6.120 1.00 74.88 391 GLU A C 1
ATOM 2997 O O . GLU A 1 391 ? 42.306 4.121 -6.971 1.00 74.88 391 GLU A O 1
ATOM 3002 N N . ARG A 1 392 ? 42.943 3.918 -4.819 1.00 77.62 392 ARG A N 1
ATOM 3003 C CA . ARG A 1 392 ? 41.598 3.718 -4.264 1.00 77.62 392 ARG A CA 1
ATOM 3004 C C . ARG A 1 392 ? 41.173 4.927 -3.448 1.00 77.62 392 ARG A C 1
ATOM 3006 O O . ARG A 1 392 ? 41.829 5.294 -2.474 1.00 77.62 392 ARG A O 1
ATOM 3013 N N . V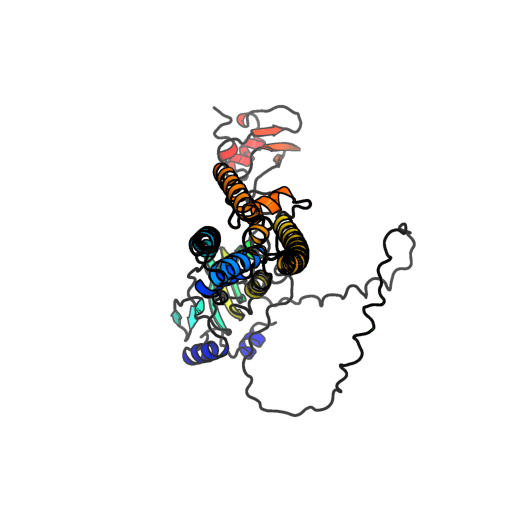AL A 1 393 ? 40.047 5.506 -3.840 1.00 76.81 393 VAL A N 1
ATOM 3014 C CA . VAL A 1 393 ? 39.472 6.693 -3.213 1.00 76.81 393 VAL A CA 1
ATOM 3015 C C . VAL A 1 393 ? 38.053 6.373 -2.777 1.00 76.81 393 VAL A C 1
ATOM 3017 O O . VAL A 1 393 ? 37.232 5.938 -3.582 1.00 76.81 393 VAL A O 1
ATOM 3020 N N . SER A 1 394 ? 37.758 6.580 -1.501 1.00 76.38 394 SER A N 1
ATOM 3021 C CA . SER A 1 394 ? 36.396 6.556 -0.981 1.00 76.38 394 SER A CA 1
ATOM 3022 C C . SER A 1 394 ? 35.742 7.924 -1.156 1.00 76.38 394 SER A C 1
ATOM 3024 O O . SER A 1 394 ? 36.360 8.967 -0.935 1.00 76.38 394 SER A O 1
ATOM 3026 N N . VAL A 1 395 ? 34.489 7.919 -1.594 1.00 75.25 395 VAL A N 1
ATOM 3027 C CA . VAL A 1 395 ? 33.684 9.122 -1.793 1.00 75.25 395 VAL A CA 1
ATOM 3028 C C . VAL A 1 395 ? 32.731 9.230 -0.615 1.00 75.25 395 VAL A C 1
ATOM 3030 O O . VAL A 1 395 ? 31.955 8.316 -0.344 1.00 75.25 395 VAL A O 1
ATOM 3033 N N . THR A 1 396 ? 32.811 10.339 0.111 1.00 71.62 396 THR A N 1
ATOM 3034 C CA . THR A 1 396 ? 31.821 10.691 1.135 1.00 71.62 396 THR A CA 1
ATOM 3035 C C . THR A 1 396 ? 30.709 11.528 0.512 1.00 71.62 396 THR A C 1
ATOM 3037 O O . THR A 1 396 ? 30.923 12.199 -0.495 1.00 71.62 396 THR A O 1
ATOM 3040 N N . GLY A 1 397 ? 29.524 11.490 1.117 1.00 69.38 397 GLY A N 1
ATOM 3041 C CA . GLY A 1 397 ? 28.305 12.060 0.545 1.00 69.38 397 GLY A CA 1
ATOM 3042 C C . GLY A 1 397 ? 27.292 10.966 0.214 1.00 69.38 397 GLY A C 1
ATOM 3043 O O . GLY A 1 397 ? 27.658 9.827 -0.061 1.00 69.38 397 GLY A O 1
ATOM 3044 N N . VAL A 1 398 ? 26.004 11.298 0.308 1.00 67.25 398 VAL A N 1
ATOM 3045 C CA . VAL A 1 398 ? 24.907 10.375 -0.012 1.00 67.25 398 VAL A CA 1
ATOM 3046 C C . VAL A 1 398 ? 23.899 11.105 -0.881 1.00 67.25 398 VAL A C 1
ATOM 3048 O O . VAL A 1 398 ? 23.341 12.126 -0.447 1.00 67.25 398 VAL A O 1
ATOM 3051 N N . GLY A 1 399 ? 23.628 10.535 -2.050 1.00 67.44 399 GLY A N 1
ATOM 3052 C CA . GLY A 1 399 ? 22.679 11.070 -3.008 1.00 67.44 399 GLY A CA 1
ATOM 3053 C C . GLY A 1 399 ? 23.245 12.154 -3.922 1.00 67.44 399 GLY A C 1
ATOM 3054 O O . GLY A 1 399 ? 24.455 12.361 -3.984 1.00 67.44 399 GLY A O 1
ATOM 3055 N N . TYR A 1 400 ? 22.352 12.893 -4.579 1.00 66.00 400 TYR A N 1
ATOM 3056 C CA . TYR A 1 400 ? 22.696 13.941 -5.557 1.00 66.00 400 TYR A CA 1
ATOM 3057 C C . TYR A 1 400 ? 22.937 15.331 -4.937 1.00 66.00 400 TYR A C 1
ATOM 3059 O O . TYR A 1 400 ? 22.945 16.342 -5.638 1.00 66.00 400 TYR A O 1
ATOM 3067 N N . SER A 1 401 ? 23.100 15.416 -3.610 1.00 60.53 401 SER A N 1
ATOM 3068 C CA . SER A 1 401 ? 23.300 16.701 -2.930 1.00 60.53 401 SER A CA 1
ATOM 3069 C C . SER A 1 401 ? 24.638 17.332 -3.346 1.00 60.53 401 SER A C 1
ATOM 3071 O O . SER A 1 401 ? 25.688 16.747 -3.070 1.00 60.53 401 SER A O 1
ATOM 3073 N N . PRO A 1 402 ? 24.639 18.555 -3.909 1.00 54.38 402 PRO A N 1
ATOM 3074 C CA . PRO A 1 402 ? 25.857 19.231 -4.366 1.00 54.38 402 PRO A CA 1
ATOM 3075 C C . PRO A 1 402 ? 26.752 19.730 -3.217 1.00 54.38 402 PRO A C 1
ATOM 3077 O O . PRO A 1 402 ? 27.851 20.233 -3.441 1.00 54.38 402 PRO A O 1
ATOM 3080 N N . LEU A 1 403 ? 26.284 19.638 -1.970 1.00 54.38 403 LEU A N 1
ATOM 3081 C CA . LEU A 1 403 ? 26.969 20.147 -0.787 1.00 54.38 403 LEU A CA 1
ATOM 3082 C C . LEU A 1 403 ? 27.450 18.975 0.077 1.00 54.38 403 LEU A C 1
ATOM 3084 O O . LEU A 1 403 ? 26.637 18.320 0.730 1.00 54.38 403 LEU A O 1
ATOM 3088 N N . GLY A 1 404 ? 28.768 18.746 0.121 1.00 53.09 404 GLY A N 1
ATOM 3089 C CA . GLY A 1 404 ? 29.401 17.991 1.212 1.00 53.09 404 GLY A CA 1
ATOM 3090 C C . GLY A 1 404 ? 30.172 16.721 0.853 1.00 53.09 404 GLY A C 1
ATOM 3091 O O . GLY A 1 404 ? 30.582 16.014 1.772 1.00 53.09 404 GLY A O 1
ATOM 3092 N N . GLY A 1 405 ? 30.403 16.421 -0.427 1.00 59.84 405 GLY A N 1
ATOM 3093 C CA . GLY A 1 405 ? 31.222 15.269 -0.791 1.00 59.84 405 GLY A CA 1
ATOM 3094 C C . GLY A 1 405 ? 32.723 15.533 -0.638 1.00 59.84 405 GLY A C 1
ATOM 3095 O O . GLY A 1 405 ? 33.269 16.454 -1.235 1.00 59.84 405 GLY A O 1
ATOM 3096 N N . LYS A 1 406 ? 33.405 14.734 0.184 1.00 61.31 406 LYS A N 1
ATOM 3097 C CA . LYS A 1 406 ? 34.874 14.699 0.309 1.00 61.31 406 LYS A CA 1
ATOM 3098 C C . LYS A 1 406 ? 35.414 13.377 -0.222 1.00 61.31 406 LYS A C 1
ATOM 3100 O O . LYS A 1 406 ? 34.837 12.320 0.030 1.00 61.31 406 LYS A O 1
ATOM 3105 N N . LEU A 1 407 ? 36.544 13.433 -0.908 1.00 63.47 407 LEU A N 1
ATOM 3106 C CA . LEU A 1 407 ? 37.279 12.255 -1.352 1.00 63.47 407 LEU A CA 1
ATOM 3107 C C . LEU A 1 407 ? 38.348 11.896 -0.313 1.00 63.47 407 LEU A C 1
ATOM 3109 O O . LEU A 1 407 ? 39.212 12.717 -0.004 1.00 63.47 407 LEU A O 1
ATOM 3113 N N . ILE A 1 408 ? 38.268 10.689 0.247 1.00 62.12 408 ILE A N 1
ATOM 3114 C CA . ILE A 1 408 ? 39.190 10.177 1.267 1.00 62.12 408 ILE A CA 1
ATOM 3115 C C . ILE A 1 408 ? 39.935 8.978 0.682 1.00 62.12 408 ILE A C 1
ATOM 3117 O O . ILE A 1 408 ? 39.325 7.989 0.277 1.00 62.12 408 ILE A O 1
ATOM 3121 N N . TRP A 1 409 ? 41.258 9.056 0.640 1.00 59.53 409 TRP A N 1
ATOM 3122 C CA . TRP A 1 409 ? 42.119 7.952 0.223 1.00 59.53 409 TRP A CA 1
ATOM 3123 C C . TRP A 1 409 ? 42.227 6.892 1.325 1.00 59.53 409 TRP A C 1
ATOM 3125 O O . TRP A 1 409 ? 42.187 7.242 2.502 1.00 59.53 409 TRP A O 1
ATOM 3135 N N . ASP A 1 410 ? 42.447 5.619 0.962 1.00 57.34 410 ASP A N 1
ATOM 3136 C CA . ASP A 1 410 ? 42.707 4.520 1.926 1.00 57.34 410 ASP A CA 1
ATOM 3137 C C . ASP A 1 410 ? 43.909 4.815 2.868 1.00 57.34 410 ASP A C 1
ATOM 3139 O O . ASP A 1 410 ? 44.078 4.149 3.883 1.00 57.34 410 ASP A O 1
ATOM 3143 N N . MET A 1 411 ? 44.727 5.835 2.563 1.00 53.28 411 MET A N 1
ATOM 3144 C CA . MET A 1 411 ? 45.902 6.289 3.324 1.00 53.28 411 MET A CA 1
ATOM 3145 C C . MET A 1 411 ? 45.664 7.637 4.044 1.00 53.28 411 MET A C 1
ATOM 3147 O O . MET A 1 411 ? 46.460 8.565 3.888 1.00 53.28 411 MET A O 1
ATOM 3151 N N . GLU A 1 412 ? 44.542 7.765 4.768 1.00 52.38 412 GLU A N 1
ATOM 3152 C CA . GLU A 1 412 ? 44.203 8.791 5.793 1.00 52.38 412 GLU A CA 1
ATOM 3153 C C . GLU A 1 412 ? 44.438 10.291 5.482 1.00 52.38 412 GLU A C 1
ATOM 3155 O O . GLU A 1 412 ? 44.238 11.146 6.343 1.00 52.38 412 GLU A O 1
ATOM 3160 N N . SER A 1 413 ? 44.790 10.663 4.252 1.00 54.97 413 SER A N 1
ATOM 3161 C CA . SER A 1 413 ? 45.090 12.043 3.865 1.00 54.97 413 SER A CA 1
ATOM 3162 C C . SER A 1 413 ? 44.082 12.561 2.837 1.00 54.97 413 SER A C 1
ATOM 3164 O O . SER A 1 413 ? 43.877 11.986 1.767 1.00 54.97 413 SER A O 1
ATOM 3166 N N . SER A 1 414 ? 43.416 13.670 3.173 1.00 50.97 414 SER A N 1
ATOM 3167 C CA . SER A 1 414 ? 42.564 14.416 2.246 1.00 50.97 414 SER A CA 1
ATOM 3168 C C . SER A 1 414 ? 43.448 15.225 1.298 1.00 50.97 414 SER A C 1
ATOM 3170 O O . SER A 1 414 ? 44.131 16.148 1.743 1.00 50.97 414 SER A O 1
ATOM 3172 N N . ILE A 1 415 ? 43.445 14.899 0.008 1.00 56.28 415 ILE A N 1
ATOM 3173 C CA . ILE A 1 415 ? 44.191 15.641 -1.019 1.00 56.28 415 ILE A CA 1
ATOM 3174 C C . ILE A 1 415 ? 43.195 16.247 -2.009 1.00 56.28 415 ILE A C 1
ATOM 3176 O O . ILE A 1 415 ? 42.196 15.616 -2.361 1.00 56.28 415 ILE A O 1
ATOM 3180 N N . SER A 1 416 ? 43.468 17.473 -2.459 1.00 55.19 416 SER A N 1
ATOM 3181 C CA . SER A 1 416 ? 42.688 18.165 -3.484 1.00 55.19 416 SER A CA 1
ATOM 3182 C C . SER A 1 416 ? 42.780 17.442 -4.833 1.00 55.19 416 SER A C 1
ATOM 3184 O O . SER A 1 416 ? 43.848 17.017 -5.282 1.00 55.19 416 SER A O 1
ATOM 3186 N N . VAL A 1 417 ? 41.640 17.333 -5.512 1.00 56.50 417 VAL A N 1
ATOM 3187 C CA . VAL A 1 417 ? 41.494 16.617 -6.793 1.00 56.50 417 VAL A CA 1
ATOM 3188 C C . VAL A 1 417 ? 42.342 17.192 -7.921 1.00 56.50 417 VAL A C 1
ATOM 3190 O O . VAL A 1 417 ? 42.704 16.477 -8.852 1.00 56.50 417 VAL A O 1
ATOM 3193 N N . GLU A 1 418 ? 42.733 18.456 -7.802 1.00 56.09 418 GLU A N 1
ATOM 3194 C CA . GLU A 1 418 ? 43.608 19.138 -8.754 1.00 56.09 418 GLU A CA 1
ATOM 3195 C C . GLU A 1 418 ? 44.993 18.485 -8.879 1.00 56.09 418 GLU A C 1
ATOM 3197 O O . GLU A 1 418 ? 45.640 18.612 -9.917 1.00 56.09 418 GLU A O 1
ATOM 3202 N N . THR A 1 419 ? 45.430 17.743 -7.859 1.00 58.12 419 THR A N 1
ATOM 3203 C CA . THR A 1 419 ? 46.787 17.180 -7.789 1.00 58.12 419 THR A CA 1
ATOM 3204 C C . THR A 1 419 ? 46.937 15.861 -8.561 1.00 58.12 419 THR A C 1
ATOM 3206 O O . THR A 1 419 ? 48.056 15.473 -8.889 1.00 58.12 419 THR A O 1
ATOM 3209 N N . ASN A 1 420 ? 45.838 15.160 -8.882 1.00 67.44 420 ASN A N 1
ATOM 3210 C CA . ASN A 1 420 ? 45.888 13.840 -9.521 1.00 67.44 420 ASN A CA 1
ATOM 3211 C C . ASN A 1 420 ? 45.224 13.836 -10.909 1.00 67.44 420 ASN A C 1
ATOM 3213 O O . ASN A 1 420 ? 43.999 13.882 -11.047 1.00 67.44 420 ASN A O 1
ATOM 3217 N N . GLY A 1 421 ? 46.049 13.722 -11.955 1.00 71.00 421 GLY A N 1
ATOM 3218 C CA . GLY A 1 421 ? 45.600 13.743 -13.349 1.00 71.00 421 GLY A CA 1
ATOM 3219 C C . GLY A 1 421 ? 44.662 12.593 -13.740 1.00 71.00 421 GLY A C 1
ATOM 3220 O O . GLY A 1 421 ? 43.820 12.776 -14.618 1.00 71.00 421 GLY A O 1
ATOM 3221 N N . ASN A 1 422 ? 44.751 11.430 -13.084 1.00 74.69 422 ASN A N 1
ATOM 3222 C CA . ASN A 1 422 ? 43.882 10.286 -13.386 1.00 74.69 422 ASN A CA 1
ATOM 3223 C C . ASN A 1 422 ? 42.464 10.503 -12.845 1.00 74.69 422 ASN A C 1
ATOM 3225 O O . ASN A 1 422 ? 41.483 10.212 -13.528 1.00 74.69 422 ASN A O 1
ATOM 3229 N N . LEU A 1 423 ? 42.360 11.059 -11.637 1.00 70.94 423 LEU A N 1
ATOM 3230 C CA . LEU A 1 423 ? 41.082 11.378 -11.005 1.00 70.94 423 LEU A CA 1
ATOM 3231 C C . LEU A 1 423 ? 40.376 12.523 -11.741 1.00 70.94 423 LEU A C 1
ATOM 3233 O O . LEU A 1 423 ? 39.186 12.433 -12.030 1.00 70.94 423 LEU A O 1
ATOM 3237 N N . ARG A 1 424 ? 41.137 13.551 -12.137 1.00 71.62 424 ARG A N 1
ATOM 3238 C CA . ARG A 1 424 ? 40.640 14.647 -12.973 1.00 71.62 424 ARG A CA 1
ATOM 3239 C C . ARG A 1 424 ? 40.057 14.145 -14.296 1.00 71.62 424 ARG A C 1
ATOM 3241 O O . ARG A 1 424 ? 38.967 14.565 -14.659 1.00 71.62 424 ARG A O 1
ATOM 3248 N N . ARG A 1 425 ? 40.725 13.205 -14.974 1.00 71.38 425 ARG A N 1
ATOM 3249 C CA . ARG A 1 425 ? 40.198 12.594 -16.209 1.00 71.38 425 ARG A CA 1
ATOM 3250 C C . ARG A 1 425 ? 38.908 11.806 -15.981 1.00 71.38 425 ARG A C 1
ATOM 3252 O O . ARG A 1 425 ? 38.004 11.904 -16.79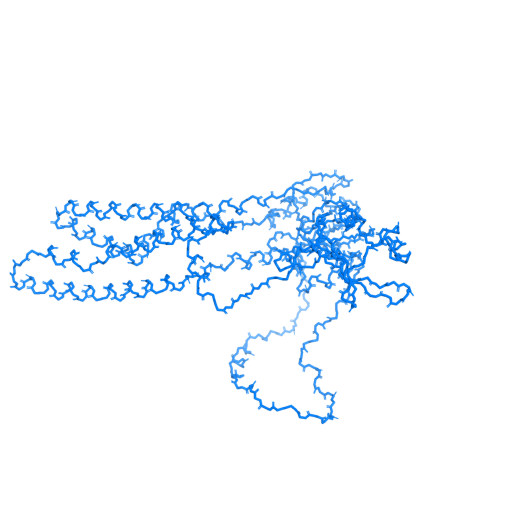9 1.00 71.38 425 ARG A O 1
ATOM 3259 N N . LEU A 1 426 ? 38.795 11.053 -14.884 1.00 71.31 426 LEU A N 1
ATOM 3260 C CA . LEU A 1 426 ? 37.557 10.329 -14.546 1.00 71.31 426 LEU A CA 1
ATOM 3261 C C . LEU A 1 426 ? 36.364 11.275 -14.343 1.00 71.31 426 LEU A C 1
ATOM 3263 O O . LEU A 1 426 ? 35.239 10.943 -14.713 1.00 71.31 426 LEU A O 1
ATOM 3267 N N . ILE A 1 427 ? 36.625 12.460 -13.794 1.00 68.62 427 ILE A N 1
ATOM 3268 C CA . ILE A 1 427 ? 35.621 13.506 -13.591 1.00 68.62 427 ILE A CA 1
ATOM 3269 C C . ILE A 1 427 ? 35.302 14.226 -14.907 1.00 68.62 427 ILE A C 1
ATOM 3271 O O . ILE A 1 427 ? 34.133 14.402 -15.225 1.00 68.62 427 ILE A O 1
ATOM 3275 N N . GLU A 1 428 ? 36.309 14.584 -15.711 1.00 68.06 428 GLU A N 1
ATOM 3276 C CA . GLU A 1 428 ? 36.119 15.221 -17.028 1.00 68.06 428 GLU A CA 1
ATOM 3277 C C . GLU A 1 428 ? 35.306 14.343 -17.998 1.00 68.06 428 GLU A C 1
ATOM 3279 O O . GLU A 1 428 ? 34.565 14.867 -18.825 1.00 68.06 428 GLU A O 1
ATOM 3284 N N . VAL A 1 429 ? 35.397 13.015 -17.873 1.00 67.94 429 VAL A N 1
ATOM 3285 C CA . VAL A 1 429 ? 34.610 12.047 -18.662 1.00 67.94 429 VAL A CA 1
ATOM 3286 C C . VAL A 1 429 ? 33.162 11.904 -18.146 1.00 67.94 429 VAL A C 1
ATOM 3288 O O . VAL A 1 429 ? 32.340 11.263 -18.795 1.00 67.94 429 VAL A O 1
ATOM 3291 N N . GLY A 1 430 ? 32.808 12.530 -17.016 1.00 60.09 430 GLY A N 1
ATOM 3292 C CA . GLY A 1 430 ? 31.447 12.528 -16.462 1.00 60.0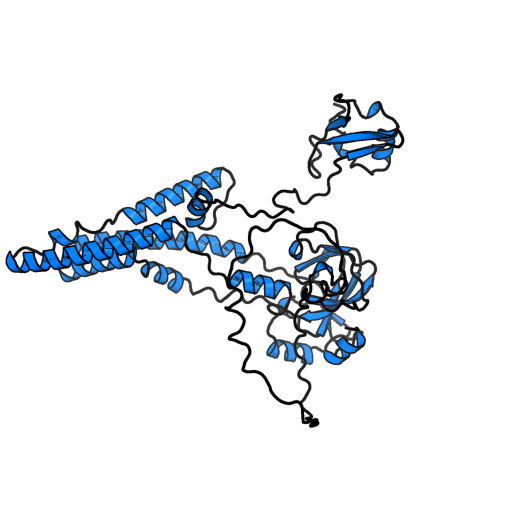9 430 GLY A CA 1
ATOM 3293 C C . GLY A 1 430 ? 31.062 11.244 -15.720 1.00 60.09 430 GLY A C 1
ATOM 3294 O O . GLY A 1 430 ? 29.886 11.013 -15.468 1.00 60.09 430 GLY A O 1
ATOM 3295 N N . PHE A 1 431 ? 32.035 10.396 -15.367 1.00 56.38 431 PHE A N 1
ATOM 3296 C CA . PHE A 1 431 ? 31.782 9.128 -14.665 1.00 56.38 431 PHE A CA 1
ATOM 3297 C C . PHE A 1 431 ? 31.501 9.313 -13.164 1.00 56.38 431 PHE A C 1
ATOM 3299 O O . PHE A 1 431 ? 30.973 8.424 -12.499 1.00 56.38 431 PHE A O 1
ATOM 3306 N N . ILE A 1 432 ? 31.881 10.471 -12.628 1.00 56.50 432 ILE A N 1
ATOM 3307 C CA . ILE A 1 432 ? 31.566 10.941 -11.283 1.00 56.50 432 ILE A CA 1
ATOM 3308 C C . ILE A 1 432 ? 30.904 12.293 -11.495 1.00 56.50 432 ILE A C 1
ATOM 3310 O O . ILE A 1 432 ? 31.498 13.148 -12.156 1.00 56.50 432 ILE A O 1
ATOM 3314 N N . ASP A 1 433 ? 29.696 12.483 -10.963 1.00 52.09 433 ASP A N 1
ATOM 3315 C CA . ASP A 1 433 ? 28.995 13.759 -11.074 1.00 52.09 433 ASP A CA 1
ATOM 3316 C C . ASP A 1 433 ? 29.928 14.903 -10.646 1.00 52.09 433 ASP A C 1
ATOM 3318 O O . ASP A 1 433 ? 30.423 14.945 -9.513 1.00 52.09 433 ASP A O 1
ATOM 3322 N N . LEU A 1 434 ? 30.169 15.831 -11.580 1.00 45.00 434 LEU A N 1
ATOM 3323 C CA . LEU A 1 434 ? 31.122 16.950 -11.485 1.00 45.00 434 LEU A CA 1
ATOM 3324 C C . LEU A 1 434 ? 30.917 17.819 -10.224 1.00 45.00 434 LEU A C 1
ATOM 3326 O O . LEU A 1 434 ? 31.786 18.593 -9.822 1.00 45.00 434 LEU A O 1
ATOM 3330 N N . TRP A 1 435 ? 29.747 17.693 -9.602 1.00 47.62 435 TRP A N 1
ATOM 3331 C CA . TRP A 1 435 ? 29.275 18.480 -8.474 1.00 47.62 435 TRP A CA 1
ATOM 3332 C C . TRP A 1 435 ? 29.877 18.114 -7.121 1.00 47.62 435 TRP A C 1
ATOM 3334 O O . TRP A 1 435 ? 29.898 18.973 -6.240 1.00 47.62 435 TRP A O 1
ATOM 3344 N N . VAL A 1 436 ? 30.441 16.910 -6.959 1.00 44.25 436 VAL A N 1
ATOM 3345 C CA . VAL A 1 436 ? 31.111 16.493 -5.709 1.00 44.25 436 VAL A CA 1
ATOM 3346 C C . VAL A 1 436 ? 32.269 17.437 -5.333 1.00 44.25 436 VAL A C 1
ATOM 3348 O O . VAL A 1 436 ? 32.663 17.494 -4.173 1.00 44.25 436 VAL A O 1
ATOM 3351 N N . LEU A 1 437 ? 32.794 18.235 -6.275 1.00 43.22 437 LEU A N 1
ATOM 3352 C CA . LEU A 1 437 ? 34.028 19.002 -6.079 1.00 43.22 437 LEU A CA 1
ATOM 3353 C C . LEU A 1 437 ? 33.937 20.514 -6.195 1.00 43.22 437 LEU A C 1
ATOM 3355 O O . LEU A 1 437 ? 34.910 21.174 -5.825 1.00 43.22 437 LEU A O 1
ATOM 3359 N N . SER A 1 438 ? 32.804 21.092 -6.604 1.00 41.81 438 SER A N 1
ATOM 3360 C CA . SER A 1 438 ? 32.703 22.558 -6.711 1.00 41.81 438 SER A CA 1
ATOM 3361 C C . SER A 1 438 ? 32.982 23.285 -5.382 1.00 41.81 438 SER A C 1
ATOM 3363 O O . SER A 1 438 ? 33.236 24.486 -5.401 1.00 41.81 438 SER A O 1
ATOM 3365 N N . ASN A 1 439 ? 32.972 22.578 -4.245 1.00 39.59 439 ASN A N 1
ATOM 3366 C CA . ASN A 1 439 ? 33.237 23.138 -2.920 1.00 39.59 439 ASN A CA 1
ATOM 3367 C C . ASN A 1 439 ? 34.478 22.584 -2.202 1.00 39.59 439 ASN A C 1
ATOM 3369 O O . ASN A 1 439 ? 34.723 22.990 -1.072 1.00 39.59 439 ASN A O 1
ATOM 3373 N N . SER A 1 440 ? 35.282 21.704 -2.815 1.00 35.34 440 SER A N 1
ATOM 3374 C CA . SER A 1 440 ? 36.605 21.373 -2.246 1.00 35.34 440 SER A CA 1
ATOM 3375 C C . SER A 1 440 ? 37.707 22.335 -2.714 1.00 35.34 440 SER A C 1
ATOM 3377 O O . SER A 1 440 ? 38.833 22.234 -2.233 1.00 35.34 440 SER A O 1
ATOM 3379 N N . ALA A 1 441 ? 37.387 23.238 -3.647 1.00 31.78 441 ALA A N 1
ATOM 3380 C CA . ALA A 1 441 ? 38.287 24.241 -4.222 1.00 31.78 441 ALA A CA 1
ATOM 3381 C C . ALA A 1 441 ? 37.971 25.686 -3.764 1.00 31.78 441 ALA A C 1
ATOM 3383 O O . ALA A 1 441 ? 38.408 26.643 -4.402 1.00 31.78 441 ALA A O 1
ATOM 3384 N N . ARG A 1 442 ? 37.206 25.863 -2.675 1.00 29.58 442 ARG A N 1
ATOM 3385 C CA . ARG A 1 442 ? 37.011 27.158 -2.004 1.00 29.58 442 ARG A CA 1
ATOM 3386 C C . ARG A 1 442 ? 37.374 27.093 -0.534 1.00 29.58 442 ARG A C 1
ATOM 3388 O O . ARG A 1 442 ? 37.009 26.083 0.106 1.00 29.58 442 ARG A O 1
#

pLDDT: mean 70.27, std 18.85, range [24.98, 94.12]

Radius of gyration: 32.69 Å; Cα contacts (8 Å, |Δi|>4): 545; chains: 1; bounding box: 81×68×91 Å

Solvent-accessible surface area (backbone atoms only — not comparable to full-atom values): 26536 Å² total; per-residue (Å²): 105,55,64,70,64,49,30,60,63,54,71,35,47,91,84,37,28,34,46,69,70,56,49,52,53,46,32,74,75,71,43,60,28,50,76,80,71,69,78,70,68,55,69,67,54,61,54,53,55,56,57,68,37,71,64,48,42,51,52,52,51,50,27,51,53,33,47,76,74,65,42,56,70,62,20,49,53,49,50,52,51,52,50,52,53,52,50,54,54,44,56,52,56,57,68,47,57,67,72,66,69,78,73,79,77,85,49,59,46,30,35,42,69,67,38,85,42,80,50,60,42,42,74,47,40,68,36,36,29,38,53,46,43,61,75,32,44,36,72,35,23,20,44,28,66,42,58,47,76,24,23,34,38,44,35,90,84,71,53,45,88,69,62,44,70,42,43,40,63,63,70,83,74,75,75,78,75,64,89,83,73,80,77,83,83,75,96,72,90,78,90,78,85,90,81,90,88,88,77,82,81,75,80,79,72,80,84,79,84,84,88,86,79,82,93,84,78,95,67,93,72,97,64,84,82,74,69,68,72,52,74,47,76,96,59,65,74,87,79,42,42,30,48,46,53,44,78,27,37,28,73,33,43,35,35,34,23,34,28,38,19,42,30,64,46,15,67,57,24,46,56,50,48,57,62,65,71,55,74,83,76,82,38,71,64,55,54,49,49,52,49,51,40,51,52,50,50,53,50,38,52,52,50,49,53,54,48,50,57,51,28,69,74,65,77,50,78,74,65,77,68,57,72,76,64,62,78,77,59,58,67,56,53,52,53,53,54,40,50,53,49,44,53,58,36,41,77,70,78,42,79,72,62,49,68,62,54,63,55,44,66,76,68,64,89,74,86,89,74,64,58,58,63,65,76,37,85,71,48,94,56,78,50,69,46,74,42,98,84,76,44,54,33,36,40,45,66,77,49,89,61,66,76,74,34,49,60,40,35,87,76,86,50,79,65,65,64,88,77,38,72,63,62,44,49,46,34,76,73,58,79,40,72,72,46,48,48,76,65,74,81,108

InterPro domains:
  IPR001757 P-type ATPase [TIGR01494] (277-390)
  IPR004014 Cation-transporting P-type ATPase, N-terminal [PF00690] (2-66)
  IPR004014 Cation-transporting P-type ATPase, N-terminal [SM00831] (1-71)
  IPR008250 P-type ATPase, A domain superfamily [SSF81653] (111-274)
  IPR018303 P-type ATPase, phosphorylation site [PS00154] (370-376)
  IPR023214 HAD superfamily [G3DSA:3.40.50.1000] (365-377)
  IPR023298 P-type ATPase, transmembrane domain superfamily [SSF81665] (2-362)
  IPR023299 P-type ATPase, cytoplasmic domain N [G3DSA:3.40.1110.10] (378-429)
  IPR036412 HAD-like superfamily [SSF56784] (355-391)
  IPR059000 P-type ATPase, A domain [PF00122] (111-276)

Mean predicted aligned error: 16.0 Å

Nearest PDB structures (foldseek):
  7yam-assembly1_A  TM=8.333E-01  e=1.592E-30  Homo sapiens
  8iww-assembly1_A  TM=4.680E-01  e=2.687E-31  Homo sapiens
  7yah-assembly1_A  TM=4.794E-01  e=3.358E-30  Homo sapiens
  8qmp-assembly1_A  TM=8.018E-01  e=5.151E-17  Arabidopsis thaliana
  8d3v-assembly1_A  TM=4.940E-01  e=2.306E-17  Homo sapiens

Organism: NCBI:txid1844966

Secondary structure (DSSP, 8-state):
--HHHHHHHTT-BTTTBB-HHHHHHHHHHH--SS--------HHHHHHHHTTSHHHHHHHHHHHHHHHHT-HHHHHHHHHHHHHHHHHHHHHHHHHHTTTGGG------EEETTEEE---GGG--TT-EEEE-TTPBP-SEEEEEEEEEEEEE-HHHH---SPEE--SSPP-PPP---TTSSSSS-------------S-GGGGSSS-SS--PPP------------PPPPP--S-GGG-TTEEPTT-EEEEEEEEEEEEE-GGGSHHHHHHHHHHHSPPPPPHHHHHHHHHHHHHHHHHHHHHHHHHHHHHHHT--THHHHTTS--THHHHHHHHHHHHHHHHHHTTT---SSTHHHHHHHT-S-----IIIIIS-SS----EEE-TT--EEEEP--SS-SS---EEETTS----GGG-HHHHHHHHTTSS-GGGGTTT--

Sequence (442 aa):
MEVEKLLSQLQVNAATGLSFSEASNRRLNFGPNEFDVSEDEPQWKKFLDQFKEPMILLLLGSAAVSLIIGEVHDAASIALAITIVCTVAFIQNYRSEKALESLKMLMPPNLRDNNLHEFNASELVPGDIVILSVGDRIPADLRLFDCSDLQVDESTLTGEVDPVRKHSQSILLPRSKTFATLHADTHSTIHPTQTFLNMDVQALKSTRSHISAPLDNLGFDDREEHVSPLEAPKHSAHDLLNIGFMGTLVRGGHAKGVVIATAKHSTFGEVFTLMQSEESPRTPLQRGMDLLGKQLTMISMVIIIVIVIFGLIQHRSLLELFNVAIPEGLPIVVTVTLAIGQIRMASRNAIVKKLPAVETLGCVNVICTDKTGTITKNEMTVTKVVTSGLERVSVTGVGYSPLGGKLIWDMESSISVETNGNLRRLIEVGFIDLWVLSNSAR